Protein AF-W4GYQ3-F1 (afdb_monomer_lite)

Radius of gyration: 106.44 Å; chains: 1; bounding box: 196×100×357 Å

Organism: Aphanomyces astaci (NCBI:txid112090)

Sequence (651 aa):
MTRSNAKVTFHLPFIHGDKAKSTQTKEEQVNRLNSFWFCEAQRPPSITDKDDRVEAPKASNIYVTENRRLQSLLVRRKPQHRVKPKKVPRPRIVDDLISLEYRYQQSAKVVQRAWRRFSARSFWQRYFLAIKAAVTIQRHVRGILCRKFVRVWYRSRLRFVSKIQAVFRGHLSRRVLQSQLQWEHYNVNVIQRWSRGHFGRRRARAARRHMAAERIQCLWRGVQSRQQSDRLWLGAKATTIQRHMRGFLARKHTQCQSQRCHAAAVAMQRLFRGTLARTRIDAMLRDRETHNRKVVMNVLDAEIAWQTAYIDKLQRRLAKSRLEVTVVELEVELHRLHVQINDMECIYIDMSDQRAKMSPRAITDGWLSEMEMKMATQRRMITAAKLDAIFGHGYTFKQHDAKLTDHRDRLARATFRKHQLVKWRTEEFVDYWTREMNHLARVRDEAHRRNVAEQRRKWAVKFYNKSGKVQLHRPAPRVDTTFSMANTNLLATSSATTDSSDDVIATLSDQVKLVTVQSQLAQATEMFTPLLQRFSSTHSAVHQMTRDCKPNLPPLADNFVNQAAAEAQVSSDSVTTMPISPTKSKLKSPTKAQASLLAPPKPPLRSATVPWSLLDQLEAEKVKFKTEQAARKAGFTTNKHRKEVPVPSNS

Foldseek 3Di:
DDDDDDDPDDDDDDDDDPDDPCPPDVVNVVVVVVVVVVVVPPDDDDDDDDDDDDDDDDDDDPVVVVVVVVVVPPDDDDDDDDDDDDDDDDDDDPPVVVVVVVVVVVVVVVVVVVVVVVVVVVVVVVVVVVVVVVVVVVVVVVVVVVVVVVVVVVVVVVVVVVVVVVVVVVVVVVVVVVVVVVVVVVVVVVVVVVVVVVVVVVVVVVVVVVVVVVVVVVVVVVVVVVVVVVVVVVVVVVVVVVVVVVVVVVCVVVVVVVVVVVVVVVVVVVVVVVVVVVVVVVVVVLVVVLVVLVVVLVVLVVVLVVLVVVLVVLVVVCVVVCLVVVLVVLVVVLVVLVVVLVVLVVVLVVLVVVLVVDDPVCVVVCVNVVSVVVSVVSVVVSVVSVCCSVVNSVVVSVVSVVVSVVSVVVSVVSVVVSVVSVVVSVVSVVVSVVVVVVVVVVVVVVVVVVVVVVVCVVPVDFDADPVRHTDPDDPDPPPPLPDDPVPPPLPPPDPDDPDDPVVVVVVSVVVVVVVVVVVVVVSVCVVCVVVVVVVVVVVVVVVVVVVPDDDDDDDDDDDDDDDDDDDDDDDDDDDDDDDDDDDDDDDDDDDDDDDDDDDDDDDDDDPPPDPVVVVVVVVVVVVVVVVVVVCVVVVPDPPDDDDDDDDDDDD

Structure (mmCIF, N/CA/C/O backbone):
data_AF-W4GYQ3-F1
#
_entry.id   AF-W4GYQ3-F1
#
loop_
_atom_site.group_PDB
_atom_site.id
_atom_site.type_symbol
_atom_site.label_atom_id
_atom_site.label_alt_id
_atom_site.label_comp_id
_atom_site.label_asym_id
_atom_site.label_entity_id
_atom_site.label_seq_id
_atom_site.pdbx_PDB_ins_code
_atom_site.Cartn_x
_atom_site.Cartn_y
_atom_site.Cartn_z
_atom_site.occupancy
_atom_site.B_iso_or_equiv
_atom_site.auth_seq_id
_atom_site.auth_comp_id
_atom_site.auth_asym_id
_atom_site.auth_atom_id
_atom_site.pdbx_PDB_model_num
ATOM 1 N N . MET A 1 1 ? 23.512 -23.358 -42.332 1.00 40.62 1 MET A N 1
ATOM 2 C CA . MET A 1 1 ? 23.236 -22.763 -43.660 1.00 40.62 1 MET A CA 1
ATOM 3 C C . MET A 1 1 ? 24.497 -22.094 -44.182 1.00 40.62 1 MET A C 1
ATOM 5 O O . MET A 1 1 ? 24.876 -21.040 -43.691 1.00 40.62 1 MET A O 1
ATOM 9 N N . THR A 1 2 ? 25.175 -22.736 -45.126 1.00 36.78 2 THR A N 1
ATOM 10 C CA . THR A 1 2 ? 26.403 -22.247 -45.764 1.00 36.78 2 THR A CA 1
ATOM 11 C C . THR A 1 2 ? 26.065 -21.221 -46.849 1.00 36.78 2 THR A C 1
ATOM 13 O O . THR A 1 2 ? 25.274 -21.507 -47.744 1.00 36.78 2 THR A O 1
ATOM 16 N N . ARG A 1 3 ? 26.649 -20.015 -46.792 1.00 35.31 3 ARG A N 1
ATOM 17 C CA . ARG A 1 3 ? 26.584 -19.041 -47.897 1.00 35.31 3 ARG A CA 1
ATOM 18 C C . ARG A 1 3 ? 27.937 -18.953 -48.595 1.00 35.31 3 ARG A C 1
ATOM 20 O O . ARG A 1 3 ? 28.960 -18.701 -47.968 1.00 35.31 3 ARG A O 1
ATOM 27 N N . SER A 1 4 ? 27.905 -19.200 -49.897 1.00 33.09 4 SER A N 1
ATOM 28 C CA . SER A 1 4 ? 29.048 -19.304 -50.799 1.00 33.09 4 SER A CA 1
ATOM 29 C C . SER A 1 4 ? 29.723 -17.956 -51.066 1.00 33.09 4 SER A C 1
ATOM 31 O O . SER A 1 4 ? 29.083 -17.022 -51.552 1.00 33.09 4 SER A O 1
ATOM 33 N N . ASN A 1 5 ? 31.037 -17.886 -50.848 1.00 35.75 5 ASN A N 1
ATOM 34 C CA . ASN A 1 5 ? 31.873 -16.782 -51.321 1.00 35.75 5 ASN A CA 1
ATOM 35 C C . ASN A 1 5 ? 32.118 -16.912 -52.833 1.00 35.75 5 ASN A C 1
ATOM 37 O O . ASN A 1 5 ? 32.991 -17.666 -53.260 1.00 35.75 5 ASN A O 1
ATOM 41 N N . ALA A 1 6 ? 31.383 -16.151 -53.645 1.00 36.69 6 ALA A N 1
ATOM 42 C CA . ALA A 1 6 ? 31.634 -16.055 -55.081 1.00 36.69 6 ALA A CA 1
ATOM 43 C C . ALA A 1 6 ? 32.878 -15.184 -55.362 1.00 36.69 6 ALA A C 1
ATOM 45 O O . ALA A 1 6 ? 32.790 -13.966 -55.518 1.00 36.69 6 ALA A O 1
ATOM 46 N N . LYS A 1 7 ? 34.057 -15.816 -55.430 1.00 31.97 7 LYS A N 1
ATOM 47 C CA . LYS A 1 7 ? 35.276 -15.201 -55.982 1.00 31.97 7 LYS A CA 1
ATOM 48 C C . LYS A 1 7 ? 35.093 -15.010 -57.492 1.00 31.97 7 LYS A C 1
ATOM 50 O O . LYS A 1 7 ? 35.151 -15.977 -58.241 1.00 31.97 7 LYS A O 1
ATOM 55 N N . VAL A 1 8 ? 34.928 -13.768 -57.947 1.00 33.59 8 VAL A N 1
ATOM 56 C CA . VAL A 1 8 ? 34.996 -13.439 -59.380 1.00 33.59 8 VAL A CA 1
ATOM 57 C C . VAL A 1 8 ? 36.465 -13.380 -59.800 1.00 33.59 8 VAL A C 1
ATOM 59 O O . VAL A 1 8 ? 37.134 -12.356 -59.658 1.00 33.59 8 VAL A O 1
ATOM 62 N N . THR A 1 9 ? 36.984 -14.503 -60.290 1.00 33.56 9 THR A N 1
ATOM 63 C CA . THR A 1 9 ? 38.305 -14.598 -60.919 1.00 33.56 9 THR A CA 1
ATOM 64 C C . THR A 1 9 ? 38.218 -14.178 -62.382 1.00 33.56 9 THR A C 1
ATOM 66 O O . THR A 1 9 ? 37.663 -14.897 -63.211 1.00 33.56 9 THR A O 1
ATOM 69 N N . PHE A 1 10 ? 38.801 -13.027 -62.724 1.00 34.72 10 PHE A N 1
ATOM 70 C CA . PHE A 1 10 ? 39.033 -12.674 -64.123 1.00 34.72 10 PHE A CA 1
ATOM 71 C C . PHE A 1 10 ? 40.154 -13.550 -64.691 1.00 34.72 10 PHE A C 1
ATOM 73 O O . PHE A 1 10 ? 41.327 -13.342 -64.382 1.00 34.72 10 PHE A O 1
ATOM 80 N N . HIS A 1 11 ? 39.791 -14.510 -65.540 1.00 31.58 11 HIS A N 1
ATOM 81 C CA . HIS A 1 11 ? 40.748 -15.197 -66.399 1.00 31.58 11 HIS A CA 1
ATOM 82 C C . HIS A 1 11 ? 41.322 -14.197 -67.410 1.00 31.58 11 HIS A C 1
ATOM 84 O O . HIS A 1 11 ? 40.617 -13.748 -68.314 1.00 31.58 11 HIS A O 1
ATOM 90 N N . LEU A 1 12 ? 42.607 -13.860 -67.273 1.00 37.78 12 LEU A N 1
ATOM 91 C CA . LEU A 1 12 ? 43.383 -13.329 -68.390 1.00 37.78 12 LEU A CA 1
ATOM 92 C C . LEU A 1 12 ? 43.822 -14.502 -69.278 1.00 37.78 12 LEU A C 1
ATOM 94 O O . LEU A 1 12 ? 44.440 -15.435 -68.759 1.00 37.78 12 LEU A O 1
ATOM 98 N N . PRO A 1 13 ? 43.577 -14.461 -70.598 1.00 36.53 13 PRO A N 1
ATOM 99 C CA . PRO A 1 13 ? 44.244 -15.360 -71.524 1.00 36.53 13 PRO A CA 1
ATOM 100 C C . PRO A 1 13 ? 45.741 -15.037 -71.553 1.00 36.53 13 PRO A C 1
ATOM 102 O O . PRO A 1 13 ? 46.142 -13.939 -71.943 1.00 36.53 13 PRO A O 1
ATOM 105 N N . PHE A 1 14 ? 46.569 -16.005 -71.165 1.00 31.73 14 PHE A N 1
ATOM 106 C CA . PHE A 1 14 ? 47.978 -16.014 -71.543 1.00 31.73 14 PHE A CA 1
ATOM 107 C C . PHE A 1 14 ? 48.054 -16.099 -73.073 1.00 31.73 14 PHE A C 1
ATOM 109 O O . PHE A 1 14 ? 47.636 -17.095 -73.659 1.00 31.73 14 PHE A O 1
ATOM 116 N N . ILE A 1 15 ? 48.603 -15.071 -73.717 1.00 35.97 15 ILE A N 1
ATOM 117 C CA . ILE A 1 15 ? 49.057 -15.157 -75.106 1.00 35.97 15 ILE A CA 1
ATOM 118 C C . ILE A 1 15 ? 50.578 -15.051 -75.069 1.00 35.97 15 ILE A C 1
ATOM 120 O O . ILE A 1 15 ? 51.128 -13.972 -74.849 1.00 35.97 15 ILE A O 1
ATOM 124 N N . HIS A 1 16 ? 51.253 -16.186 -75.271 1.00 35.94 16 HIS A N 1
ATOM 125 C CA . HIS A 1 16 ? 52.682 -16.198 -75.573 1.00 35.94 16 HIS A CA 1
ATOM 126 C C . HIS A 1 16 ? 52.938 -15.404 -76.856 1.00 35.94 16 HIS A C 1
ATOM 128 O O . HIS A 1 16 ? 52.217 -15.541 -77.846 1.00 35.94 16 HIS A O 1
ATOM 134 N N . GLY A 1 17 ? 53.976 -14.573 -76.841 1.00 31.33 17 GLY A N 1
ATOM 135 C CA . GLY A 1 17 ? 54.230 -13.652 -77.939 1.00 31.33 17 GLY A CA 1
ATOM 136 C C . GLY A 1 17 ? 55.503 -12.838 -77.775 1.00 31.33 17 GLY A C 1
ATOM 137 O O . GLY A 1 17 ? 55.486 -11.647 -78.080 1.00 31.33 17 GLY A O 1
ATOM 138 N N . ASP A 1 18 ? 56.595 -13.465 -77.328 1.00 42.94 18 ASP A N 1
ATOM 139 C CA . ASP A 1 18 ? 57.932 -12.884 -77.466 1.00 42.94 18 ASP A CA 1
ATOM 140 C C . ASP A 1 18 ? 58.245 -12.697 -78.953 1.00 42.94 18 ASP A C 1
ATOM 142 O O . ASP A 1 18 ? 58.696 -13.601 -79.655 1.00 42.94 18 ASP A O 1
ATOM 146 N N . LYS A 1 19 ? 57.963 -11.495 -79.458 1.00 37.12 19 LYS A N 1
ATOM 147 C CA . LYS A 1 19 ? 58.350 -11.063 -80.798 1.00 37.12 19 LYS A CA 1
ATOM 148 C C . LYS A 1 19 ? 59.403 -9.978 -80.683 1.00 37.12 19 LYS A C 1
ATOM 150 O O . LYS A 1 19 ? 59.098 -8.793 -80.567 1.00 37.12 19 LYS A O 1
ATOM 155 N N . ALA A 1 20 ? 60.641 -10.464 -80.707 1.00 37.41 20 ALA A N 1
ATOM 156 C CA . ALA A 1 20 ? 61.869 -9.785 -81.090 1.00 37.41 20 ALA A CA 1
ATOM 157 C C . ALA A 1 20 ? 61.702 -8.307 -81.485 1.00 37.41 20 ALA A C 1
ATOM 159 O O . ALA A 1 20 ? 61.388 -7.973 -82.631 1.00 37.41 20 ALA A O 1
ATOM 160 N N . LYS A 1 21 ? 62.044 -7.406 -80.559 1.00 40.16 21 LYS A N 1
ATOM 161 C CA . LYS A 1 21 ? 62.508 -6.073 -80.944 1.00 40.16 21 LYS A CA 1
ATOM 162 C C . LYS A 1 21 ? 63.912 -6.216 -81.528 1.00 40.16 21 LYS A C 1
ATOM 164 O O . LYS A 1 21 ? 64.898 -6.007 -80.832 1.00 40.16 21 LYS A O 1
ATOM 169 N N . SER A 1 22 ? 63.979 -6.570 -82.810 1.00 41.31 22 SER A N 1
ATOM 170 C CA . SER A 1 22 ? 65.174 -6.375 -83.632 1.00 41.31 22 SER A CA 1
ATOM 171 C C . SER A 1 22 ? 65.425 -4.868 -83.751 1.00 41.31 22 SER A C 1
ATOM 173 O O . SER A 1 22 ? 64.952 -4.187 -84.662 1.00 41.31 22 SER A O 1
ATOM 175 N N . THR A 1 23 ? 66.132 -4.313 -82.769 1.00 45.47 23 THR A N 1
ATOM 176 C CA . THR A 1 23 ? 66.894 -3.084 -82.966 1.00 45.47 23 THR A CA 1
ATOM 177 C C . THR A 1 23 ? 68.091 -3.463 -83.820 1.00 45.47 23 THR A C 1
ATOM 179 O O . THR A 1 23 ? 69.057 -4.008 -83.289 1.00 45.47 23 THR A O 1
ATOM 182 N N . GLN A 1 24 ? 67.995 -3.223 -85.130 1.00 46.88 24 GLN A N 1
ATOM 183 C CA . GLN A 1 24 ? 69.089 -3.479 -86.070 1.00 46.88 24 GLN A CA 1
ATOM 184 C C . GLN A 1 24 ? 70.371 -2.845 -85.535 1.00 46.88 24 GLN A C 1
ATOM 186 O O . GLN A 1 24 ? 70.424 -1.630 -85.311 1.00 46.88 24 GLN A O 1
ATOM 191 N N . THR A 1 25 ? 71.385 -3.668 -85.282 1.00 53.12 25 THR A N 1
ATOM 192 C CA . THR A 1 25 ? 72.678 -3.177 -84.807 1.00 53.12 25 THR A CA 1
ATOM 193 C C . THR A 1 25 ? 73.357 -2.393 -85.929 1.00 53.12 25 THR A C 1
ATOM 195 O O . THR A 1 25 ? 73.088 -2.596 -87.117 1.00 53.12 25 THR A O 1
ATOM 198 N N . LYS A 1 26 ? 74.263 -1.471 -85.575 1.00 51.81 26 LYS A N 1
ATOM 199 C CA . LYS A 1 26 ? 75.020 -0.695 -86.577 1.00 51.81 26 LYS A CA 1
ATOM 200 C C . LYS A 1 26 ? 75.777 -1.608 -87.556 1.00 51.81 26 LYS A C 1
ATOM 202 O O . LYS A 1 26 ? 75.930 -1.259 -88.721 1.00 51.81 26 LYS A O 1
ATOM 207 N N . GLU A 1 27 ? 76.170 -2.793 -87.099 1.00 55.09 27 GLU A N 1
ATOM 208 C CA . GLU A 1 27 ? 76.825 -3.845 -87.881 1.00 55.09 27 GLU A CA 1
ATOM 209 C C . GLU A 1 27 ? 75.921 -4.424 -88.985 1.00 55.09 27 GLU A C 1
ATOM 211 O O . GLU A 1 27 ? 76.378 -4.589 -90.114 1.00 55.09 27 GLU A O 1
ATOM 216 N N . GLU A 1 28 ? 74.622 -4.642 -88.737 1.00 55.50 28 GLU A N 1
ATOM 217 C CA . GLU A 1 28 ? 73.679 -5.087 -89.780 1.00 55.50 28 GLU A CA 1
ATOM 218 C C . GLU A 1 28 ? 73.452 -4.021 -90.866 1.00 55.50 28 GLU A C 1
ATOM 220 O O . GLU A 1 28 ? 73.257 -4.352 -92.040 1.00 55.50 28 GLU A O 1
ATOM 225 N N . GLN A 1 29 ? 73.509 -2.733 -90.507 1.00 58.88 29 GLN A N 1
ATOM 226 C CA . GLN A 1 29 ? 73.432 -1.641 -91.485 1.00 58.88 29 GLN A CA 1
ATOM 227 C C . GLN A 1 29 ? 74.715 -1.525 -92.321 1.00 58.88 29 GLN A C 1
ATOM 229 O O . GLN A 1 29 ? 74.626 -1.362 -93.540 1.00 58.88 29 GLN A O 1
ATOM 234 N N . VAL A 1 30 ? 75.894 -1.682 -91.707 1.00 60.47 30 VAL A N 1
ATOM 235 C CA . VAL A 1 30 ? 77.185 -1.713 -92.419 1.00 60.47 30 VAL A CA 1
ATOM 236 C C . VAL A 1 30 ? 77.276 -2.928 -93.349 1.00 60.47 30 VAL A C 1
ATOM 238 O O . VAL A 1 30 ? 77.630 -2.773 -94.516 1.00 60.47 30 VAL A O 1
ATOM 241 N N . ASN A 1 31 ? 76.854 -4.115 -92.902 1.00 62.75 31 ASN A N 1
ATOM 242 C CA . ASN A 1 31 ? 76.842 -5.316 -93.742 1.00 62.75 31 ASN A CA 1
ATOM 243 C C . ASN A 1 31 ? 75.887 -5.194 -94.940 1.00 62.75 31 ASN A C 1
ATOM 245 O O . ASN A 1 31 ? 76.193 -5.707 -96.016 1.00 62.75 31 ASN A O 1
ATOM 249 N N . ARG A 1 32 ? 74.779 -4.448 -94.819 1.00 55.94 32 ARG A N 1
ATOM 250 C CA . ARG A 1 32 ? 73.921 -4.136 -95.975 1.00 55.94 32 ARG A CA 1
ATOM 251 C C . ARG A 1 32 ? 74.563 -3.151 -96.953 1.00 55.94 32 ARG A C 1
ATOM 253 O O . ARG A 1 32 ? 74.465 -3.380 -98.157 1.00 55.94 32 ARG A O 1
ATOM 260 N N . LEU A 1 33 ? 75.261 -2.118 -96.479 1.00 54.34 33 LEU A N 1
ATOM 261 C CA . LEU A 1 33 ? 76.046 -1.227 -97.348 1.00 54.34 33 LEU A CA 1
ATOM 262 C C . LEU A 1 33 ? 77.169 -1.979 -98.087 1.00 54.34 33 LEU A C 1
ATOM 264 O O . LEU A 1 33 ? 77.318 -1.810 -99.298 1.00 54.34 33 LEU A O 1
ATOM 268 N N . ASN A 1 34 ? 77.874 -2.881 -97.403 1.00 52.25 34 ASN A N 1
ATOM 269 C CA . ASN A 1 34 ? 78.899 -3.730 -98.016 1.00 52.25 34 ASN A CA 1
ATOM 270 C C . ASN A 1 34 ? 78.301 -4.734 -99.020 1.00 52.25 34 ASN A C 1
ATOM 272 O O . ASN A 1 34 ? 78.878 -4.943 -100.083 1.00 52.25 34 ASN A O 1
ATOM 276 N N . SER A 1 35 ? 77.111 -5.292 -98.753 1.00 49.16 35 SER A N 1
ATOM 277 C CA . SER A 1 35 ? 76.411 -6.180 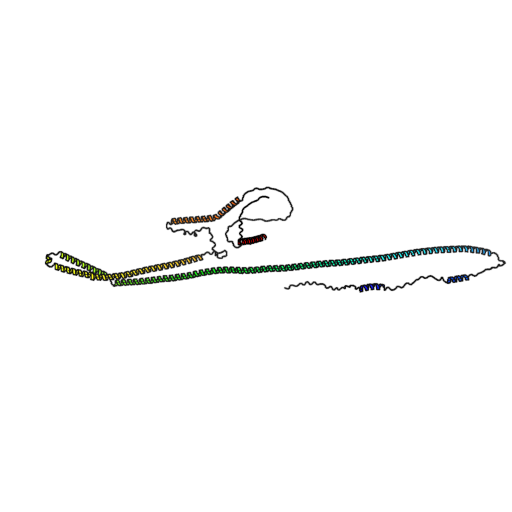-99.701 1.00 49.16 35 SER A CA 1
ATOM 278 C C . SER A 1 35 ? 75.993 -5.483 -101.005 1.00 49.16 35 SER A C 1
ATOM 280 O O . SER A 1 35 ? 75.966 -6.121 -102.056 1.00 49.16 35 SER A O 1
ATOM 282 N N . PHE A 1 36 ? 75.738 -4.169 -100.968 1.00 45.72 36 PHE A N 1
ATOM 283 C CA . PHE A 1 36 ? 75.490 -3.370 -102.172 1.00 45.72 36 PHE A CA 1
ATOM 284 C C . PHE A 1 36 ? 76.767 -3.169 -103.000 1.00 45.72 36 PHE A C 1
ATOM 286 O O . PHE A 1 36 ? 76.724 -3.315 -104.219 1.00 45.72 36 PHE A O 1
ATOM 293 N N . TRP A 1 37 ? 77.908 -2.923 -102.349 1.00 44.75 37 TRP A N 1
ATOM 294 C CA . TRP A 1 37 ? 79.215 -2.832 -103.016 1.00 44.75 37 TRP A CA 1
ATOM 295 C C . TRP A 1 37 ? 79.694 -4.172 -103.599 1.00 44.75 37 TRP A C 1
ATOM 297 O O . TRP A 1 37 ? 80.290 -4.202 -104.674 1.00 44.75 37 TRP A O 1
ATOM 307 N N . PHE A 1 38 ? 79.386 -5.296 -102.945 1.00 41.25 38 PHE A N 1
ATOM 308 C CA . PHE A 1 38 ? 79.786 -6.625 -103.427 1.00 41.25 38 PHE A CA 1
ATOM 309 C C . PHE A 1 38 ? 79.057 -7.056 -104.714 1.00 41.25 38 PHE A C 1
ATOM 311 O O . PHE A 1 38 ? 79.596 -7.838 -105.494 1.00 41.25 38 PHE A O 1
ATOM 318 N N . CYS A 1 39 ? 77.859 -6.517 -104.975 1.00 42.84 39 CYS A N 1
ATOM 319 C CA . CYS A 1 39 ? 77.083 -6.819 -106.184 1.00 42.84 39 CYS A CA 1
ATOM 320 C C . CYS A 1 39 ? 77.532 -6.028 -107.428 1.00 42.84 39 CYS A C 1
ATOM 322 O O . CYS A 1 39 ? 77.171 -6.398 -108.544 1.00 42.84 39 CYS A O 1
ATOM 324 N N . GLU A 1 40 ? 78.311 -4.954 -107.265 1.00 46.91 40 GLU A N 1
ATOM 325 C CA . GLU A 1 40 ? 78.822 -4.141 -108.382 1.00 46.91 40 GLU A CA 1
ATOM 326 C C . GLU A 1 40 ? 80.246 -4.564 -108.809 1.00 46.91 40 GLU A C 1
ATOM 328 O O . GLU A 1 40 ? 80.653 -4.326 -109.945 1.00 46.91 40 GLU A O 1
ATOM 333 N N . ALA A 1 41 ? 80.962 -5.299 -107.947 1.00 46.66 41 ALA A N 1
ATOM 334 C CA . ALA A 1 41 ? 82.319 -5.805 -108.181 1.00 46.66 41 ALA A CA 1
ATOM 335 C C . ALA A 1 41 ? 82.405 -7.184 -108.881 1.00 46.66 41 ALA A C 1
ATOM 337 O O . ALA A 1 41 ? 83.507 -7.672 -109.125 1.00 46.66 41 ALA A O 1
ATOM 338 N N . GLN A 1 42 ? 81.277 -7.829 -109.212 1.00 42.94 42 GLN A N 1
ATOM 339 C CA . GLN A 1 42 ? 81.233 -9.176 -109.819 1.00 42.94 42 GLN A CA 1
ATOM 340 C C . GLN A 1 42 ? 80.566 -9.223 -111.209 1.00 42.94 42 GLN A C 1
ATOM 342 O O . GLN A 1 42 ? 79.887 -10.188 -111.561 1.00 42.94 42 GLN A O 1
ATOM 347 N N . ARG A 1 43 ? 80.773 -8.197 -112.046 1.00 40.97 43 ARG A N 1
ATOM 348 C CA . ARG A 1 43 ? 80.474 -8.295 -113.487 1.00 40.97 43 ARG A CA 1
ATOM 349 C C . ARG A 1 43 ? 81.705 -8.848 -114.231 1.00 40.97 43 ARG A C 1
ATOM 351 O O . ARG A 1 43 ? 82.746 -8.196 -114.185 1.00 40.97 43 ARG A O 1
ATOM 358 N N . PRO A 1 44 ? 81.617 -9.996 -114.932 1.00 42.62 44 PRO A N 1
ATOM 359 C CA . PRO A 1 44 ? 82.747 -10.537 -115.687 1.00 42.62 44 PRO A CA 1
ATOM 360 C C . PRO A 1 44 ? 83.131 -9.627 -116.873 1.00 42.62 44 PRO A C 1
ATOM 362 O O . PRO A 1 44 ? 82.254 -8.971 -117.446 1.00 42.62 44 PRO A O 1
ATOM 365 N N . PRO A 1 45 ? 84.419 -9.584 -117.267 1.00 37.97 45 PRO A N 1
ATOM 366 C CA . PRO A 1 45 ? 84.891 -8.728 -118.350 1.00 37.97 45 PRO A CA 1
ATOM 367 C C . PRO A 1 45 ? 84.450 -9.270 -119.716 1.00 37.97 45 PRO A C 1
ATOM 369 O O . PRO A 1 45 ? 84.851 -10.358 -120.128 1.00 37.97 45 PRO A O 1
ATOM 372 N N . SER A 1 46 ? 83.651 -8.495 -120.451 1.00 37.34 46 SER A N 1
ATOM 373 C CA . SER A 1 46 ? 83.357 -8.779 -121.856 1.00 37.34 46 SER A CA 1
ATOM 374 C C . SER A 1 46 ? 84.514 -8.314 -122.742 1.00 37.34 46 SER A C 1
ATOM 376 O O . SER A 1 46 ? 84.801 -7.122 -122.822 1.00 37.34 46 SER A O 1
ATOM 378 N N . ILE A 1 47 ? 85.146 -9.280 -123.404 1.00 41.16 47 ILE A N 1
ATOM 379 C CA . ILE A 1 47 ? 86.133 -9.121 -124.483 1.00 41.16 47 ILE A CA 1
ATOM 380 C C . ILE A 1 47 ? 85.517 -8.336 -125.668 1.00 41.16 47 ILE A C 1
ATOM 382 O O . ILE A 1 47 ? 84.294 -8.308 -125.797 1.00 41.16 47 ILE A O 1
ATOM 386 N N . THR A 1 48 ? 86.366 -7.779 -126.549 1.00 36.53 48 THR A N 1
ATOM 387 C CA . THR A 1 48 ? 86.106 -6.810 -127.655 1.00 36.53 48 THR A CA 1
ATOM 388 C C . THR A 1 48 ? 86.049 -5.343 -127.178 1.00 36.53 48 THR A C 1
ATOM 390 O O . THR A 1 48 ? 85.326 -5.034 -126.237 1.00 36.53 48 THR A O 1
ATOM 393 N N . ASP A 1 49 ? 86.821 -4.386 -127.710 1.00 36.53 49 ASP A N 1
ATOM 394 C CA . ASP A 1 49 ? 87.780 -4.416 -128.831 1.00 36.53 49 ASP A CA 1
ATOM 395 C C . ASP A 1 49 ? 89.092 -3.678 -128.520 1.00 36.53 49 ASP A C 1
ATOM 397 O O . ASP A 1 49 ? 89.175 -2.862 -127.600 1.00 36.53 49 ASP A O 1
ATOM 401 N N . LYS A 1 50 ? 90.129 -4.021 -129.293 1.00 34.88 50 LYS A N 1
ATOM 402 C CA . LYS A 1 50 ? 91.475 -3.439 -129.219 1.00 34.88 50 LYS A CA 1
ATOM 403 C C . LYS A 1 50 ? 91.568 -2.085 -129.926 1.00 34.88 50 LYS A C 1
ATOM 405 O O . LYS A 1 50 ? 90.697 -1.695 -130.694 1.00 34.88 50 LYS A O 1
ATOM 410 N N . ASP A 1 51 ? 92.691 -1.434 -129.645 1.00 34.38 51 ASP A N 1
ATOM 411 C CA . ASP A 1 51 ? 93.314 -0.328 -130.368 1.00 34.38 51 ASP A CA 1
ATOM 412 C C . ASP A 1 51 ? 92.985 -0.224 -131.864 1.00 34.38 51 ASP A C 1
ATOM 414 O O . ASP A 1 51 ? 93.117 -1.198 -132.599 1.00 34.38 51 ASP A O 1
ATOM 418 N N . ASP A 1 52 ? 92.761 1.009 -132.326 1.00 38.22 52 ASP A N 1
ATOM 419 C CA . ASP A 1 52 ? 93.175 1.423 -133.670 1.00 38.22 52 ASP A CA 1
ATOM 420 C C . ASP A 1 52 ? 93.678 2.878 -133.652 1.00 38.22 52 ASP A C 1
ATOM 422 O O . ASP A 1 52 ? 92.954 3.858 -133.861 1.00 38.22 52 ASP A O 1
ATOM 426 N N . ARG A 1 53 ? 94.983 3.019 -133.382 1.00 38.44 53 ARG A N 1
ATOM 427 C CA . ARG A 1 53 ? 95.768 4.196 -133.777 1.00 38.44 53 ARG A CA 1
ATOM 428 C C . ARG A 1 53 ? 95.885 4.182 -135.302 1.00 38.44 53 ARG A C 1
ATOM 430 O O . ARG A 1 53 ? 96.593 3.343 -135.847 1.00 38.44 53 ARG A O 1
ATOM 437 N N . VAL A 1 54 ? 95.281 5.149 -135.989 1.00 42.28 54 VAL A N 1
ATOM 438 C CA . VAL A 1 54 ? 95.530 5.328 -137.428 1.00 42.28 54 VAL A CA 1
ATOM 439 C C . VAL A 1 54 ? 96.788 6.173 -137.629 1.00 42.28 54 VAL A C 1
ATOM 441 O O . VAL A 1 54 ? 96.757 7.402 -137.550 1.00 42.28 54 VAL A O 1
ATOM 444 N N . GLU A 1 55 ? 97.902 5.488 -137.878 1.00 36.53 55 GLU A N 1
ATOM 445 C CA . GLU A 1 55 ? 99.155 6.080 -138.350 1.00 36.53 55 GLU A CA 1
ATOM 446 C C . GLU A 1 55 ? 99.087 6.475 -139.841 1.00 36.53 55 GLU A C 1
ATOM 448 O O . GLU A 1 55 ? 98.172 6.106 -140.582 1.00 36.53 55 GLU A O 1
ATOM 453 N N . ALA A 1 56 ? 100.067 7.262 -140.293 1.00 35.03 56 ALA A N 1
ATOM 454 C CA . ALA A 1 56 ? 100.132 7.780 -141.659 1.00 35.03 56 ALA A CA 1
ATOM 455 C C . ALA A 1 56 ? 100.559 6.714 -142.700 1.00 35.03 56 ALA A C 1
ATOM 457 O O . ALA A 1 56 ? 101.405 5.867 -142.405 1.00 35.03 56 ALA A O 1
ATOM 458 N N . PRO A 1 57 ? 100.073 6.785 -143.956 1.00 39.94 57 PRO A N 1
ATOM 459 C CA . PRO A 1 57 ? 100.441 5.829 -144.997 1.00 39.94 57 PRO A CA 1
ATOM 460 C C . PRO A 1 57 ? 101.823 6.123 -145.609 1.00 39.94 57 PRO A C 1
ATOM 462 O O . PRO A 1 57 ? 102.070 7.205 -146.144 1.00 39.94 57 PRO A O 1
ATOM 465 N N . LYS A 1 58 ? 102.703 5.114 -145.616 1.00 41.41 58 LYS A N 1
ATOM 466 C CA . LYS A 1 58 ? 103.927 5.061 -146.438 1.00 41.41 58 LYS A CA 1
ATOM 467 C C . LYS A 1 58 ? 103.761 4.099 -147.627 1.00 41.41 58 LYS A C 1
ATOM 469 O O . LYS A 1 58 ? 102.929 3.201 -147.600 1.00 41.41 58 LYS A O 1
ATOM 474 N N . ALA A 1 59 ? 104.655 4.261 -148.608 1.00 44.41 59 ALA A N 1
ATOM 475 C CA . ALA A 1 59 ? 104.998 3.322 -149.688 1.00 44.41 59 ALA A CA 1
ATOM 476 C C . ALA A 1 59 ? 104.001 3.140 -150.857 1.00 44.41 59 ALA A C 1
ATOM 478 O O . ALA A 1 59 ? 103.267 2.158 -150.962 1.00 44.41 59 ALA A O 1
ATOM 479 N N . SER A 1 60 ? 104.121 4.011 -151.866 1.00 47.88 60 SER A N 1
ATOM 480 C CA . SER A 1 60 ? 103.637 3.741 -153.225 1.00 47.88 60 SER A CA 1
ATOM 481 C C . SER A 1 60 ? 104.548 2.745 -153.969 1.00 47.88 60 SER A C 1
ATOM 483 O O . SER A 1 60 ? 105.426 3.136 -154.732 1.00 47.88 60 SER A O 1
ATOM 485 N N . ASN A 1 61 ? 104.308 1.458 -153.725 1.00 60.16 61 ASN A N 1
ATOM 486 C CA . ASN A 1 61 ? 104.460 0.320 -154.641 1.00 60.16 61 ASN A CA 1
ATOM 487 C C . ASN A 1 61 ? 105.611 0.334 -155.696 1.00 60.16 61 ASN A C 1
ATOM 489 O O . ASN A 1 61 ? 105.477 0.879 -156.795 1.00 60.16 61 ASN A O 1
ATOM 493 N N . ILE A 1 62 ? 106.688 -0.408 -155.394 1.00 63.22 62 ILE A N 1
ATOM 494 C CA . ILE A 1 62 ? 107.925 -0.602 -156.191 1.00 63.22 62 ILE A CA 1
ATOM 495 C C . ILE A 1 62 ? 107.667 -0.985 -157.664 1.00 63.22 62 ILE A C 1
ATOM 497 O O . ILE A 1 62 ? 108.398 -0.556 -158.561 1.00 63.22 62 ILE A O 1
ATOM 501 N N . TYR A 1 63 ? 106.594 -1.731 -157.943 1.00 63.31 63 TYR A N 1
ATOM 502 C CA . TYR A 1 63 ? 106.239 -2.177 -159.296 1.00 63.31 63 TYR A CA 1
ATOM 503 C C . TYR A 1 63 ? 105.919 -1.026 -160.273 1.00 63.31 63 TYR A C 1
ATOM 505 O O . TYR A 1 63 ? 106.028 -1.199 -161.488 1.00 63.31 63 TYR A O 1
ATOM 513 N N . VAL A 1 64 ? 105.532 0.160 -159.787 1.00 67.00 64 VAL A N 1
ATOM 514 C CA . VAL A 1 64 ? 105.218 1.313 -160.656 1.00 67.00 64 VAL A CA 1
ATOM 515 C C . VAL A 1 64 ? 106.491 1.973 -161.199 1.00 67.00 64 VAL A C 1
ATOM 517 O O . VAL A 1 64 ? 106.505 2.447 -162.337 1.00 67.00 64 VAL A O 1
ATOM 520 N N . THR A 1 65 ? 107.572 1.969 -160.418 1.00 69.75 65 THR A N 1
ATOM 521 C CA . THR A 1 65 ? 108.901 2.445 -160.831 1.00 69.75 65 THR A CA 1
ATOM 522 C C . THR A 1 65 ? 109.517 1.541 -161.898 1.00 69.75 65 THR A C 1
ATOM 524 O O . THR A 1 65 ? 109.921 2.036 -162.952 1.00 69.75 65 THR A O 1
ATOM 527 N N . GLU A 1 66 ? 109.495 0.220 -161.702 1.00 69.00 66 GLU A N 1
ATOM 528 C CA . GLU A 1 66 ? 110.139 -0.711 -162.640 1.00 69.00 66 GLU A CA 1
ATOM 529 C C . GLU A 1 66 ? 109.398 -0.799 -163.986 1.00 69.00 66 GLU A C 1
ATOM 531 O O . GLU A 1 66 ? 110.024 -0.809 -165.047 1.00 69.00 66 GLU A O 1
ATOM 536 N N . ASN A 1 67 ? 108.062 -0.716 -163.980 1.00 71.56 67 ASN A N 1
ATOM 537 C CA . ASN A 1 67 ? 107.271 -0.655 -165.215 1.00 71.56 67 ASN A CA 1
ATOM 538 C C . ASN A 1 67 ? 107.578 0.585 -166.080 1.00 71.56 67 ASN A C 1
ATOM 540 O O . ASN A 1 67 ? 107.485 0.516 -167.306 1.00 71.56 67 ASN A O 1
ATOM 544 N N . ARG A 1 68 ? 107.991 1.712 -165.480 1.00 72.44 68 ARG A N 1
ATOM 545 C CA . ARG A 1 68 ? 108.440 2.898 -166.237 1.00 72.44 68 ARG A CA 1
ATOM 546 C C . ARG A 1 68 ? 109.832 2.705 -166.845 1.00 72.44 68 ARG A C 1
ATOM 548 O O . ARG A 1 68 ? 110.066 3.166 -167.960 1.00 72.44 68 ARG A O 1
ATOM 555 N N . ARG A 1 69 ? 110.723 1.981 -166.159 1.00 73.44 69 ARG A N 1
ATOM 556 C CA . ARG A 1 69 ? 112.063 1.619 -166.655 1.00 73.44 69 ARG A CA 1
ATOM 557 C C . ARG A 1 69 ? 112.008 0.632 -167.826 1.00 73.44 69 ARG A C 1
ATOM 559 O O . ARG A 1 69 ? 112.792 0.746 -168.762 1.00 73.44 69 ARG A O 1
ATOM 566 N N . LEU A 1 70 ? 111.059 -0.305 -167.814 1.00 70.38 70 LEU A N 1
ATOM 567 C CA . LEU A 1 70 ? 110.851 -1.233 -168.931 1.00 70.38 70 LEU A CA 1
ATOM 568 C C . LEU A 1 70 ? 110.331 -0.521 -170.191 1.00 70.38 70 LEU A C 1
ATOM 570 O O . LEU A 1 70 ? 110.758 -0.845 -171.299 1.00 70.38 70 LEU A O 1
ATOM 574 N N . GLN A 1 71 ? 109.465 0.491 -170.048 1.00 63.50 71 GLN A N 1
ATOM 575 C CA . GLN A 1 71 ? 108.960 1.248 -171.201 1.00 63.50 71 GLN A CA 1
ATOM 576 C C . GLN A 1 71 ? 110.017 2.142 -171.868 1.00 63.50 71 GLN A C 1
ATOM 578 O O . GLN A 1 71 ? 109.966 2.306 -173.087 1.00 63.50 71 GLN A O 1
ATOM 583 N N . SER A 1 72 ? 110.999 2.677 -171.132 1.00 60.41 72 SER A N 1
ATOM 584 C CA . SER A 1 72 ? 112.079 3.478 -171.735 1.00 60.41 72 SER A CA 1
ATOM 585 C C . SER A 1 72 ? 113.113 2.647 -172.509 1.00 60.41 72 SER A C 1
ATOM 587 O O . SER A 1 72 ? 113.804 3.193 -173.367 1.00 60.41 72 SER A O 1
ATOM 589 N N . LEU A 1 73 ? 113.191 1.331 -172.275 1.00 61.38 73 LEU A N 1
ATOM 590 C CA . LEU A 1 73 ? 114.099 0.419 -172.986 1.00 61.38 73 LEU A CA 1
ATOM 591 C C . LEU A 1 73 ? 113.521 -0.154 -174.295 1.00 61.38 73 LEU A C 1
ATOM 593 O O . LEU A 1 73 ? 114.280 -0.628 -175.140 1.00 61.38 73 LEU A O 1
ATOM 597 N N . LEU A 1 74 ? 112.197 -0.116 -174.491 1.00 51.88 74 LEU A N 1
ATOM 598 C CA . LEU A 1 74 ? 111.511 -0.876 -175.550 1.00 51.88 74 LEU A CA 1
ATOM 599 C C . LEU A 1 74 ? 111.305 -0.146 -176.892 1.00 51.88 74 LEU A C 1
ATOM 601 O O . LEU A 1 74 ? 110.723 -0.723 -177.811 1.00 51.88 74 LEU A O 1
ATOM 605 N N . VAL A 1 75 ? 111.794 1.088 -177.063 1.00 51.53 75 VAL A N 1
ATOM 606 C CA . VAL A 1 75 ? 111.616 1.851 -178.317 1.00 51.53 75 VAL A CA 1
ATOM 607 C C . VAL A 1 75 ? 112.927 1.959 -179.108 1.00 51.53 75 VAL A C 1
ATOM 609 O O . VAL A 1 75 ? 113.654 2.948 -179.029 1.00 51.53 75 VAL A O 1
ATOM 612 N N . ARG A 1 76 ? 113.201 0.951 -179.950 1.00 43.44 76 ARG A N 1
ATOM 613 C CA . ARG A 1 76 ? 114.177 1.039 -181.056 1.00 43.44 76 ARG A CA 1
ATOM 614 C C . ARG A 1 76 ? 113.503 0.871 -182.426 1.00 43.44 76 ARG A C 1
ATOM 616 O O . ARG A 1 76 ? 112.572 0.093 -182.600 1.00 43.44 76 ARG A O 1
ATOM 623 N N . ARG A 1 77 ? 114.029 1.641 -183.386 1.00 50.31 77 ARG A N 1
ATOM 624 C CA . ARG A 1 77 ? 113.688 1.763 -184.821 1.00 50.31 77 ARG A CA 1
ATOM 625 C C . ARG A 1 77 ? 113.216 0.483 -185.537 1.00 50.31 77 ARG A C 1
ATOM 627 O O . ARG A 1 77 ? 113.805 -0.579 -185.362 1.00 50.31 77 ARG A O 1
ATOM 634 N N . LYS A 1 78 ? 112.384 0.674 -186.572 1.00 37.84 78 LYS A N 1
ATOM 635 C CA . LYS A 1 78 ? 112.528 -0.040 -187.858 1.00 37.84 78 LYS A CA 1
ATOM 636 C C . LYS A 1 78 ? 112.519 0.946 -189.042 1.00 37.84 78 LYS A C 1
ATOM 638 O O . LYS A 1 78 ? 111.636 1.799 -189.083 1.00 37.84 78 LYS A O 1
ATOM 643 N N . PRO A 1 79 ? 113.471 0.851 -189.989 1.00 52.12 79 PRO A N 1
ATOM 644 C CA . PRO A 1 79 ? 113.432 1.563 -191.265 1.00 52.12 79 PRO A CA 1
ATOM 645 C C . PRO A 1 79 ? 112.729 0.716 -192.340 1.00 52.12 79 PRO A C 1
ATOM 647 O O . PRO A 1 79 ? 112.727 -0.511 -192.244 1.00 52.12 79 PRO A O 1
ATOM 650 N N . GLN A 1 80 ? 112.231 1.338 -193.414 1.00 41.25 80 GLN A N 1
ATOM 651 C CA . GLN A 1 80 ? 112.040 0.635 -194.688 1.00 41.25 80 GLN A CA 1
ATOM 652 C C . GLN A 1 80 ? 112.491 1.479 -195.881 1.00 41.25 80 GLN A C 1
ATOM 654 O O . GLN A 1 80 ? 111.882 2.474 -196.258 1.00 41.25 80 GLN A O 1
ATOM 659 N N . HIS A 1 81 ? 113.580 1.009 -196.477 1.00 48.41 81 HIS A N 1
ATOM 660 C CA . HIS A 1 81 ? 114.043 1.335 -197.816 1.00 48.41 81 HIS A CA 1
ATOM 661 C C . HIS A 1 81 ? 113.145 0.612 -198.834 1.00 48.41 81 HIS A C 1
ATOM 663 O O . HIS A 1 81 ? 112.756 -0.529 -198.578 1.00 48.41 81 HIS A O 1
ATOM 669 N N . ARG A 1 82 ? 112.894 1.178 -200.023 1.00 43.72 82 ARG A N 1
ATOM 670 C CA . ARG A 1 82 ? 112.543 0.356 -201.198 1.00 43.72 82 ARG A CA 1
ATOM 671 C C . ARG A 1 82 ? 113.033 0.973 -202.503 1.00 43.72 82 ARG A C 1
ATOM 673 O O . ARG A 1 82 ? 112.836 2.152 -202.769 1.00 43.72 82 ARG A O 1
ATOM 680 N N . VAL A 1 83 ? 113.740 0.148 -203.271 1.00 40.09 83 VAL A N 1
ATOM 681 C CA . VAL A 1 83 ? 114.412 0.496 -204.529 1.00 40.09 83 VAL A CA 1
ATOM 682 C C . VAL A 1 83 ? 113.466 0.252 -205.710 1.00 40.09 83 VAL A C 1
ATOM 684 O O . VAL A 1 83 ? 112.580 -0.599 -205.647 1.00 40.09 83 VAL A O 1
ATOM 687 N N . LYS A 1 84 ? 113.660 1.023 -206.784 1.00 52.66 84 LYS A N 1
ATOM 688 C CA . LYS A 1 84 ? 112.907 0.975 -208.046 1.00 52.66 84 LYS A CA 1
ATOM 689 C C . LYS A 1 84 ? 113.131 -0.355 -208.799 1.00 52.66 84 LYS A C 1
ATOM 691 O O . LYS A 1 84 ? 114.291 -0.711 -208.996 1.00 52.66 84 LYS A O 1
ATOM 696 N N . PRO A 1 85 ? 112.091 -1.010 -209.344 1.00 40.09 85 PRO A N 1
ATOM 697 C CA . PRO A 1 85 ? 112.241 -1.983 -210.427 1.00 40.09 85 PRO A CA 1
ATOM 698 C C . PRO A 1 85 ? 111.922 -1.365 -211.806 1.00 40.09 85 PRO A C 1
ATOM 700 O O . PRO A 1 85 ? 110.971 -0.598 -211.958 1.00 40.09 85 PRO A O 1
ATOM 703 N N . LYS A 1 86 ? 112.728 -1.702 -212.824 1.00 35.00 86 LYS A N 1
ATOM 704 C CA . LYS A 1 86 ? 112.487 -1.357 -214.243 1.00 35.00 86 LYS A CA 1
ATOM 705 C C . LYS A 1 86 ? 111.329 -2.189 -214.828 1.00 35.00 86 LYS A C 1
ATOM 707 O O . LYS A 1 86 ? 111.071 -3.301 -214.378 1.00 35.00 86 LYS A O 1
ATOM 712 N N . LYS A 1 87 ? 110.661 -1.651 -215.856 1.00 42.31 87 LYS A N 1
ATOM 713 C CA . LYS A 1 87 ? 109.538 -2.280 -216.581 1.00 42.31 87 LYS A CA 1
ATOM 714 C C . LYS A 1 87 ? 110.012 -3.195 -217.722 1.00 42.31 87 LYS A C 1
ATOM 716 O O . LYS A 1 87 ? 110.760 -2.715 -218.565 1.00 42.31 87 LYS A O 1
ATOM 721 N N . VAL A 1 88 ? 109.442 -4.400 -217.826 1.00 45.12 88 VAL A N 1
ATOM 722 C CA . VAL A 1 88 ? 108.960 -5.044 -219.078 1.00 45.12 88 VAL A CA 1
ATOM 723 C C . VAL A 1 88 ? 107.784 -5.992 -218.704 1.00 45.12 88 VAL A C 1
ATOM 725 O O . VAL A 1 88 ? 107.558 -6.198 -217.510 1.00 45.12 88 VAL A O 1
ATOM 728 N N . PRO A 1 89 ? 106.896 -6.415 -219.625 1.00 54.28 89 PRO A N 1
ATOM 729 C CA . PRO A 1 89 ? 105.538 -5.875 -219.698 1.00 54.28 89 PRO A CA 1
ATOM 730 C C . PRO A 1 89 ? 104.450 -6.833 -219.172 1.00 54.28 89 PRO A C 1
ATOM 732 O O . PRO A 1 89 ? 104.519 -8.038 -219.400 1.00 54.28 89 PRO A O 1
ATOM 735 N N . ARG A 1 90 ? 103.393 -6.297 -218.533 1.00 47.62 90 ARG A N 1
ATOM 736 C CA . ARG A 1 90 ? 102.136 -7.020 -218.225 1.00 47.62 90 ARG A CA 1
ATOM 737 C C . ARG A 1 90 ? 100.905 -6.088 -218.342 1.00 47.62 90 ARG A C 1
ATOM 739 O O . ARG A 1 90 ? 101.048 -4.892 -218.079 1.00 47.62 90 ARG A O 1
ATOM 746 N N . PRO A 1 91 ? 99.722 -6.582 -218.768 1.00 52.19 91 PRO A N 1
ATOM 747 C CA . PRO A 1 91 ? 98.616 -5.725 -219.223 1.00 52.19 91 PRO A CA 1
ATOM 748 C C . PRO A 1 91 ? 97.650 -5.203 -218.131 1.00 52.19 91 PRO A C 1
ATOM 750 O O . PRO A 1 91 ? 96.780 -5.916 -217.642 1.00 52.19 91 PRO A O 1
ATOM 753 N N . ARG A 1 92 ? 97.780 -3.903 -217.838 1.00 54.22 92 ARG A N 1
ATOM 754 C CA . ARG A 1 92 ? 96.768 -2.815 -217.726 1.00 54.22 92 ARG A CA 1
ATOM 755 C C . ARG A 1 92 ? 95.365 -2.968 -217.078 1.00 54.22 92 ARG A C 1
ATOM 757 O O . ARG A 1 92 ? 94.733 -1.933 -216.934 1.00 54.22 92 ARG A O 1
ATOM 764 N N . ILE A 1 93 ? 94.847 -4.134 -216.681 1.00 55.72 93 ILE A N 1
ATOM 765 C CA . ILE A 1 93 ? 93.474 -4.234 -216.102 1.00 55.72 93 ILE A CA 1
ATOM 766 C C . ILE A 1 93 ? 93.456 -4.160 -214.560 1.00 55.72 93 ILE A C 1
ATOM 768 O O . ILE A 1 93 ? 92.458 -3.767 -213.963 1.00 55.72 93 ILE A O 1
ATOM 772 N N . VAL A 1 94 ? 94.560 -4.508 -213.894 1.00 57.16 94 VAL A N 1
ATOM 773 C CA . VAL A 1 94 ? 94.591 -4.702 -212.428 1.00 57.16 94 VAL A CA 1
ATOM 774 C C . VAL A 1 94 ? 94.757 -3.393 -211.633 1.00 57.16 94 VAL A C 1
ATOM 776 O O . VAL A 1 94 ? 94.288 -3.307 -210.499 1.00 57.16 94 VAL A O 1
ATOM 779 N N . ASP A 1 95 ? 95.389 -2.366 -212.208 1.00 54.91 95 ASP A N 1
ATOM 780 C CA . ASP A 1 95 ? 95.805 -1.169 -211.456 1.00 54.91 95 ASP A CA 1
ATOM 781 C C . ASP A 1 95 ? 94.638 -0.235 -211.064 1.00 54.91 95 ASP A C 1
ATOM 783 O O . ASP A 1 95 ? 94.648 0.332 -209.967 1.00 54.91 95 ASP A O 1
ATOM 787 N N . ASP A 1 96 ? 93.603 -0.102 -211.903 1.00 58.41 96 ASP A N 1
ATOM 788 C CA . ASP A 1 96 ? 92.491 0.825 -211.629 1.00 58.41 96 ASP A CA 1
ATOM 789 C C . ASP A 1 96 ? 91.610 0.354 -210.458 1.00 58.41 96 ASP A C 1
ATOM 791 O O . ASP A 1 96 ? 91.181 1.173 -209.637 1.00 58.41 96 ASP A O 1
ATOM 795 N N . LEU A 1 97 ? 91.402 -0.962 -210.311 1.00 60.62 97 LEU A N 1
ATOM 796 C CA . LEU A 1 97 ? 90.546 -1.539 -209.266 1.00 60.62 97 LEU A CA 1
ATOM 797 C C . LEU A 1 97 ? 91.108 -1.287 -207.853 1.00 60.62 97 LEU A C 1
ATOM 799 O O . LEU A 1 97 ? 90.378 -0.899 -206.938 1.00 60.62 97 LEU A O 1
ATOM 803 N N . ILE A 1 98 ? 92.429 -1.430 -207.696 1.00 61.72 98 ILE A N 1
ATOM 804 C CA . ILE A 1 98 ? 93.145 -1.239 -206.423 1.00 61.72 98 ILE A CA 1
ATOM 805 C C . ILE A 1 98 ? 93.079 0.231 -205.966 1.00 61.72 98 ILE A C 1
ATOM 807 O O . ILE A 1 98 ? 92.992 0.523 -204.769 1.00 61.72 98 ILE A O 1
ATOM 811 N N . SER A 1 99 ? 93.075 1.177 -206.912 1.00 61.28 99 SER A N 1
ATOM 812 C CA . SER A 1 99 ? 93.016 2.615 -206.612 1.00 61.28 99 SER A CA 1
ATOM 813 C C . SER A 1 99 ? 91.699 3.041 -205.942 1.00 61.28 99 SER A C 1
ATOM 815 O O . SER A 1 99 ? 91.678 3.955 -205.107 1.00 61.28 99 SER A O 1
ATOM 817 N N . LEU A 1 100 ? 90.603 2.358 -206.283 1.00 61.81 100 LEU A N 1
ATOM 818 C CA . LEU A 1 100 ? 89.246 2.693 -205.862 1.00 61.81 100 LEU A CA 1
ATOM 819 C C . LEU A 1 100 ? 88.932 2.103 -204.478 1.00 61.81 100 LEU A C 1
ATOM 821 O O . LEU A 1 100 ? 88.394 2.801 -203.612 1.00 61.81 100 LEU A O 1
ATOM 825 N N . GLU A 1 101 ? 89.377 0.871 -204.217 1.00 61.12 101 GLU A N 1
ATOM 826 C CA . GLU A 1 101 ? 89.251 0.214 -202.910 1.00 61.12 101 GLU A CA 1
ATOM 827 C C . GLU A 1 101 ? 89.952 1.009 -201.789 1.00 61.12 101 GLU A C 1
ATOM 829 O O . GLU A 1 101 ? 89.396 1.208 -200.701 1.00 61.12 101 GLU A O 1
ATOM 834 N N . TYR A 1 102 ? 91.137 1.567 -202.071 1.00 66.00 102 TYR A N 1
ATOM 835 C CA . TYR A 1 102 ? 91.888 2.377 -201.106 1.00 66.00 102 TYR A CA 1
ATOM 836 C C . TYR A 1 102 ? 91.113 3.619 -200.624 1.00 66.00 102 TYR A C 1
ATOM 838 O O . TYR A 1 102 ? 91.204 3.991 -199.448 1.00 66.00 102 TYR A O 1
ATOM 846 N N . ARG A 1 103 ? 90.314 4.256 -201.496 1.00 62.22 103 ARG A N 1
ATOM 847 C CA . ARG A 1 103 ? 89.519 5.444 -201.132 1.00 62.22 103 ARG A CA 1
ATOM 848 C C . ARG A 1 103 ? 88.386 5.096 -200.165 1.00 62.22 103 ARG A C 1
ATOM 850 O O . ARG A 1 103 ? 88.230 5.786 -199.154 1.00 62.22 103 ARG A O 1
ATOM 857 N N . TYR A 1 104 ? 87.655 4.003 -200.402 1.00 65.31 104 TYR A N 1
ATOM 858 C CA . TYR A 1 104 ? 86.592 3.558 -199.490 1.00 65.31 104 TYR A CA 1
ATOM 859 C C . TYR A 1 104 ? 87.122 3.232 -198.086 1.00 65.31 104 TYR A C 1
ATOM 861 O O . TYR A 1 104 ? 86.526 3.646 -197.086 1.00 65.31 104 TYR A O 1
ATOM 869 N N . GLN A 1 105 ? 88.284 2.574 -197.990 1.00 64.81 105 GLN A N 1
ATOM 870 C CA . GLN A 1 105 ? 88.896 2.246 -196.698 1.00 64.81 105 GLN A CA 1
ATOM 871 C C . GLN A 1 105 ? 89.274 3.484 -195.863 1.00 64.81 105 GLN A C 1
ATOM 873 O O . GLN A 1 105 ? 89.253 3.419 -194.629 1.00 64.81 105 GLN A O 1
ATOM 878 N N . GLN A 1 106 ? 89.622 4.615 -196.489 1.00 67.31 106 GLN A N 1
ATOM 879 C CA . GLN A 1 106 ? 89.954 5.844 -195.755 1.00 67.31 106 GLN A CA 1
ATOM 880 C C . GLN A 1 106 ? 88.705 6.563 -195.232 1.00 67.31 106 GLN A C 1
ATOM 882 O O . GLN A 1 106 ? 88.672 6.935 -194.055 1.00 67.31 106 GLN A O 1
ATOM 887 N N . SER A 1 107 ? 87.646 6.673 -196.039 1.00 61.78 107 SER A N 1
ATOM 888 C CA . SER A 1 107 ? 86.364 7.253 -195.609 1.00 61.78 107 SER A CA 1
ATOM 889 C C . SER A 1 107 ? 85.772 6.506 -194.405 1.00 61.78 107 SER A C 1
ATOM 891 O O . SER A 1 107 ? 85.373 7.128 -193.416 1.00 61.78 107 SER A O 1
ATOM 893 N N . ALA A 1 108 ? 85.818 5.168 -194.417 1.00 67.12 108 ALA A N 1
ATOM 894 C CA . ALA A 1 108 ? 85.362 4.338 -193.300 1.00 67.12 108 ALA A CA 1
ATOM 895 C C . ALA A 1 108 ? 86.114 4.634 -191.983 1.00 67.12 108 ALA A C 1
ATOM 897 O O . ALA A 1 108 ? 85.496 4.728 -190.919 1.00 67.12 108 ALA A O 1
ATOM 898 N N . LYS A 1 109 ? 87.439 4.846 -192.032 1.00 71.38 109 LYS A N 1
ATOM 899 C CA . LYS A 1 109 ? 88.259 5.154 -190.841 1.00 71.38 109 LYS A CA 1
ATOM 900 C C . LYS A 1 109 ? 87.886 6.487 -190.188 1.00 71.38 109 LYS A C 1
ATOM 902 O O . LYS A 1 109 ? 87.958 6.594 -188.960 1.00 71.38 109 LYS A O 1
ATOM 907 N N . VAL A 1 110 ? 87.481 7.490 -190.971 1.00 69.94 110 VAL A N 1
ATOM 908 C CA . VAL A 1 110 ? 87.042 8.798 -190.448 1.00 69.94 110 VAL A CA 1
ATOM 909 C C . VAL A 1 110 ? 85.739 8.646 -189.661 1.00 69.94 110 VAL A C 1
ATOM 911 O O . VAL A 1 110 ? 85.683 9.040 -188.492 1.00 69.94 110 VAL A O 1
ATOM 914 N N . VAL A 1 111 ? 84.734 7.986 -190.247 1.00 68.25 111 VAL A N 1
ATOM 915 C CA . VAL A 1 111 ? 83.435 7.729 -189.597 1.00 68.25 111 VAL A CA 1
ATOM 916 C C . VAL A 1 111 ? 83.609 6.888 -188.326 1.00 68.25 111 VAL A C 1
ATOM 918 O O . VAL A 1 111 ? 83.106 7.253 -187.262 1.00 68.25 111 VAL A O 1
ATOM 921 N N . GLN A 1 112 ? 84.405 5.814 -188.383 1.00 73.50 112 GLN A N 1
ATOM 922 C CA . GLN A 1 112 ? 84.684 4.966 -187.218 1.00 73.50 112 GLN A CA 1
ATOM 923 C C . GLN A 1 112 ? 85.385 5.724 -186.076 1.00 73.50 112 GLN A C 1
ATOM 925 O O . GLN A 1 112 ? 85.079 5.485 -184.904 1.00 73.50 112 GLN A O 1
ATOM 930 N N . ARG A 1 113 ? 86.304 6.656 -186.378 1.00 73.75 113 ARG A N 1
ATOM 931 C CA . ARG A 1 113 ? 86.924 7.522 -185.356 1.00 73.75 113 ARG A CA 1
ATOM 932 C C . ARG A 1 113 ? 85.908 8.460 -184.711 1.00 73.75 113 ARG A C 1
ATOM 934 O O . ARG A 1 113 ? 85.916 8.580 -183.486 1.00 73.75 113 ARG A O 1
ATOM 941 N N . ALA A 1 114 ? 85.046 9.098 -185.504 1.00 72.06 114 ALA A N 1
ATOM 942 C CA . ALA A 1 114 ? 84.003 9.985 -184.991 1.00 72.06 114 ALA A CA 1
ATOM 943 C C . ALA A 1 114 ? 83.041 9.230 -184.054 1.00 72.06 114 ALA A C 1
ATOM 945 O O . ALA A 1 114 ? 82.841 9.650 -182.912 1.00 72.06 114 ALA A O 1
ATOM 946 N N . TRP A 1 115 ? 82.548 8.063 -184.485 1.00 74.00 115 TRP A N 1
ATOM 947 C CA . TRP A 1 115 ? 81.632 7.232 -183.700 1.00 74.00 115 TRP A CA 1
ATOM 948 C C . TRP A 1 115 ? 82.225 6.778 -182.360 1.00 74.00 115 TRP A C 1
ATOM 950 O O . TRP A 1 115 ? 81.604 6.968 -181.313 1.00 74.00 115 TRP A O 1
ATOM 960 N N . ARG A 1 116 ? 83.463 6.256 -182.350 1.00 79.00 116 ARG A N 1
ATOM 961 C CA . ARG A 1 116 ? 84.143 5.850 -181.102 1.00 79.00 116 ARG A CA 1
ATOM 962 C C . ARG A 1 116 ? 84.285 7.018 -180.120 1.00 79.00 116 ARG A C 1
ATOM 964 O O . ARG A 1 116 ? 84.095 6.836 -178.919 1.00 79.00 116 ARG A O 1
ATOM 971 N N . ARG A 1 117 ? 84.582 8.223 -180.622 1.00 77.19 117 ARG A N 1
ATOM 972 C CA . ARG A 1 117 ? 84.737 9.437 -179.802 1.00 77.19 117 ARG A CA 1
ATOM 973 C C . ARG A 1 117 ? 83.404 9.905 -179.209 1.00 77.19 117 ARG A C 1
ATOM 975 O O . ARG A 1 117 ? 83.368 10.277 -178.038 1.00 77.19 117 ARG A O 1
ATOM 982 N N . PHE A 1 118 ? 82.323 9.840 -179.989 1.00 78.12 118 PHE A N 1
ATOM 983 C CA . PHE A 1 118 ? 80.962 10.125 -179.528 1.00 78.12 118 PHE A CA 1
ATOM 984 C C . PHE A 1 118 ? 80.510 9.123 -178.455 1.00 78.12 118 PHE A C 1
ATOM 986 O O . PHE A 1 118 ? 80.175 9.531 -177.343 1.00 78.12 118 PHE A O 1
ATOM 993 N N . SER A 1 119 ? 80.610 7.819 -178.737 1.00 75.44 119 SER A N 1
ATOM 994 C CA . SER A 1 119 ? 80.202 6.750 -177.816 1.00 75.44 119 SER A CA 1
ATOM 995 C C . SER A 1 119 ? 80.925 6.832 -176.468 1.00 75.44 119 SER A C 1
ATOM 997 O O . SER A 1 119 ? 80.287 6.728 -175.420 1.00 75.44 119 SER A O 1
ATOM 999 N N . ALA A 1 120 ? 82.243 7.068 -176.471 1.00 75.94 120 ALA A N 1
ATOM 1000 C CA . ALA A 1 120 ? 83.012 7.228 -175.239 1.00 75.94 120 ALA A CA 1
ATOM 1001 C C . ALA A 1 120 ? 82.550 8.452 -174.427 1.00 75.94 120 ALA A C 1
ATOM 1003 O O . ALA A 1 120 ? 82.365 8.355 -173.213 1.00 75.94 120 ALA A O 1
ATOM 1004 N N . ARG A 1 121 ? 82.319 9.600 -175.081 1.00 80.12 121 ARG A N 1
ATOM 1005 C CA . ARG A 1 121 ? 81.878 10.830 -174.402 1.00 80.12 121 ARG A CA 1
ATOM 1006 C C . ARG A 1 121 ? 80.483 10.674 -173.791 1.00 80.12 121 ARG A C 1
ATOM 1008 O O . ARG A 1 121 ? 80.298 11.046 -172.633 1.00 80.12 121 ARG A O 1
ATOM 1015 N N . SER A 1 122 ? 79.538 10.075 -174.519 1.00 75.69 122 SER A N 1
ATOM 1016 C CA . SER A 1 122 ? 78.186 9.805 -174.012 1.00 75.69 122 SER A CA 1
ATOM 1017 C C . SER A 1 122 ? 78.175 8.813 -172.847 1.00 75.69 122 SER A C 1
ATOM 1019 O O . SER A 1 122 ? 77.434 9.031 -171.887 1.00 75.69 122 SER A O 1
ATOM 1021 N N . PHE A 1 123 ? 79.006 7.764 -172.884 1.00 80.00 123 PHE A N 1
ATOM 1022 C CA . PHE A 1 123 ? 79.145 6.825 -171.766 1.00 80.00 123 PHE A CA 1
ATOM 1023 C C . PHE A 1 123 ? 79.631 7.534 -170.494 1.00 80.00 123 PHE A C 1
ATOM 1025 O O . PHE A 1 123 ? 78.948 7.497 -169.469 1.00 80.00 123 PHE A O 1
ATOM 1032 N N . TRP A 1 124 ? 80.762 8.245 -170.568 1.00 83.69 124 TRP A N 1
ATOM 1033 C CA . TRP A 1 124 ? 81.340 8.909 -169.396 1.00 83.69 124 TRP A CA 1
ATOM 1034 C C . TRP A 1 124 ? 80.427 9.996 -168.821 1.00 83.69 124 TRP A C 1
ATOM 1036 O O . TRP A 1 124 ? 80.285 10.079 -167.602 1.00 83.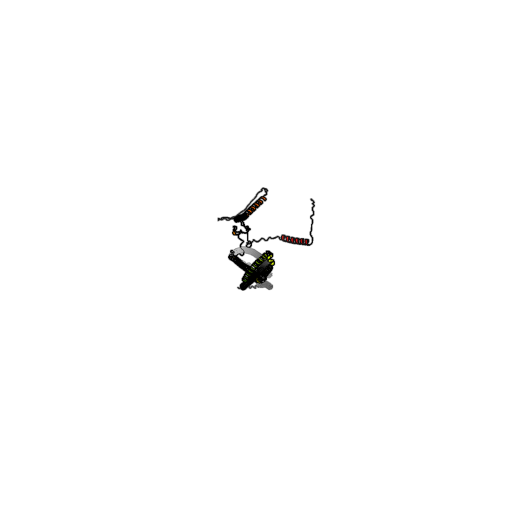69 124 TRP A O 1
ATOM 1046 N N . GLN A 1 125 ? 79.747 10.786 -169.662 1.00 81.69 125 GLN A N 1
ATOM 1047 C CA . GLN A 1 125 ? 78.777 11.780 -169.185 1.00 81.69 125 GLN A CA 1
ATOM 1048 C C . GLN A 1 125 ? 77.621 11.135 -168.403 1.00 81.69 125 GLN A C 1
ATOM 1050 O O . GLN A 1 125 ? 77.297 11.603 -167.311 1.00 81.69 125 GLN A O 1
ATOM 1055 N N . ARG A 1 126 ? 77.034 10.040 -168.911 1.00 80.31 126 ARG A N 1
ATOM 1056 C CA . ARG A 1 126 ? 75.964 9.309 -168.207 1.00 80.31 126 ARG A CA 1
ATOM 1057 C C . ARG A 1 126 ? 76.462 8.696 -166.893 1.00 80.31 126 ARG A C 1
ATOM 1059 O O . ARG A 1 126 ? 75.792 8.826 -165.871 1.00 80.31 126 ARG A O 1
ATOM 1066 N N . TYR A 1 127 ? 77.654 8.097 -166.898 1.00 82.56 127 TYR A N 1
ATOM 1067 C CA . TYR A 1 127 ? 78.256 7.465 -165.722 1.00 82.56 127 TYR A CA 1
ATOM 1068 C C . TYR A 1 127 ? 78.549 8.464 -164.588 1.00 82.56 127 TYR A C 1
ATOM 1070 O O . TYR A 1 127 ? 78.140 8.248 -163.446 1.00 82.56 127 TYR A O 1
ATOM 1078 N N . PHE A 1 128 ? 79.186 9.603 -164.892 1.00 83.25 128 PHE A N 1
ATOM 1079 C CA . PHE A 1 128 ? 79.479 10.625 -163.880 1.00 83.25 128 PHE A CA 1
ATOM 1080 C C . PHE A 1 128 ? 78.215 11.281 -163.307 1.00 83.25 128 PHE A C 1
ATOM 1082 O O . PHE A 1 128 ? 78.179 11.571 -162.109 1.00 83.25 128 PHE A O 1
ATOM 1089 N N . LEU A 1 129 ? 77.166 11.475 -164.116 1.00 81.31 129 LEU A N 1
ATOM 1090 C CA . LEU A 1 129 ? 75.869 11.956 -163.625 1.00 81.31 129 LEU A CA 1
ATOM 1091 C C . LEU A 1 129 ? 75.232 10.962 -162.640 1.00 81.31 129 LEU A C 1
ATOM 1093 O O . LEU A 1 129 ? 74.806 11.375 -161.559 1.00 81.31 129 LEU A O 1
ATOM 1097 N N . ALA A 1 130 ? 75.236 9.664 -162.962 1.00 80.38 130 ALA A N 1
ATOM 1098 C CA . ALA A 1 130 ? 74.701 8.619 -162.089 1.00 80.38 130 ALA A CA 1
ATOM 1099 C C . ALA A 1 130 ? 75.444 8.540 -160.740 1.00 80.38 130 ALA A C 1
ATOM 1101 O O . ALA A 1 130 ? 74.807 8.540 -159.684 1.00 80.38 130 ALA A O 1
ATOM 1102 N N . ILE A 1 131 ? 76.784 8.562 -160.749 1.00 83.81 131 ILE A N 1
ATOM 1103 C CA . ILE A 1 131 ? 77.583 8.571 -159.509 1.00 83.81 131 ILE A CA 1
ATOM 1104 C C . ILE A 1 131 ? 77.324 9.834 -158.689 1.00 83.81 131 ILE A C 1
ATOM 1106 O O . ILE A 1 131 ? 77.111 9.744 -157.478 1.00 83.81 131 ILE A O 1
ATOM 1110 N N . LYS A 1 132 ? 77.307 11.016 -159.322 1.00 83.69 132 LYS A N 1
ATOM 1111 C CA . LYS A 1 132 ? 77.059 12.277 -158.610 1.00 83.69 132 LYS A CA 1
ATOM 1112 C C . LYS A 1 132 ? 75.681 12.264 -157.933 1.00 83.69 132 LYS A C 1
ATOM 1114 O O . LYS A 1 132 ? 75.579 12.683 -156.776 1.00 83.69 132 LYS A O 1
ATOM 1119 N N . ALA A 1 133 ? 74.651 11.731 -158.597 1.00 83.06 133 ALA A N 1
ATOM 1120 C CA . ALA A 1 133 ? 73.328 11.540 -158.002 1.00 83.06 133 ALA A CA 1
ATOM 1121 C C . ALA A 1 133 ? 73.374 10.581 -156.796 1.00 83.06 133 ALA A C 1
ATOM 1123 O O . ALA A 1 133 ? 72.931 10.952 -155.707 1.00 83.06 133 ALA A O 1
ATOM 1124 N N . ALA A 1 134 ? 73.987 9.401 -156.943 1.00 84.00 134 ALA A N 1
ATOM 1125 C CA . ALA A 1 134 ? 74.097 8.406 -155.872 1.00 84.00 134 ALA A CA 1
ATOM 1126 C C . ALA A 1 134 ? 74.825 8.948 -154.625 1.00 84.00 134 ALA A C 1
ATOM 1128 O O . ALA A 1 134 ? 74.311 8.837 -153.510 1.00 84.00 134 ALA A O 1
ATOM 1129 N N . VAL A 1 135 ? 75.975 9.610 -154.798 1.00 85.50 135 VAL A N 1
ATOM 1130 C CA . VAL A 1 135 ? 76.725 10.246 -153.697 1.00 85.50 135 VAL A CA 1
ATOM 1131 C C . VAL A 1 135 ? 75.904 11.354 -153.023 1.00 85.50 135 VAL A C 1
ATOM 1133 O O . VAL A 1 135 ? 75.901 11.466 -151.794 1.00 85.50 135 VAL A O 1
ATOM 1136 N N . THR A 1 136 ? 75.153 12.146 -153.796 1.00 84.56 136 THR A N 1
ATOM 1137 C CA . THR A 1 136 ? 74.285 13.204 -153.249 1.00 84.56 136 THR A CA 1
ATOM 1138 C C . THR A 1 136 ? 73.150 12.623 -152.403 1.00 84.56 136 THR A C 1
ATOM 1140 O O . THR A 1 136 ? 72.889 13.132 -151.310 1.00 84.56 136 THR A O 1
ATOM 1143 N N . ILE A 1 137 ? 72.526 11.525 -152.842 1.00 84.00 137 ILE A N 1
ATOM 1144 C CA . ILE A 1 137 ? 71.501 10.799 -152.075 1.00 84.00 137 ILE A CA 1
ATOM 1145 C C . ILE A 1 137 ? 72.104 10.221 -150.786 1.00 84.00 137 ILE A C 1
ATOM 1147 O O . ILE A 1 137 ? 71.590 10.478 -149.697 1.00 84.00 137 ILE A O 1
ATOM 1151 N N . GLN A 1 138 ? 73.237 9.516 -150.872 1.00 84.31 138 GLN A N 1
ATOM 1152 C CA . GLN A 1 138 ? 73.915 8.931 -149.706 1.00 84.31 138 GLN A CA 1
ATOM 1153 C C . GLN A 1 138 ? 74.287 9.983 -148.647 1.00 84.31 138 GLN A C 1
ATOM 1155 O O . GLN A 1 138 ? 74.110 9.741 -147.449 1.00 84.31 138 GLN A O 1
ATOM 1160 N N . ARG A 1 139 ? 74.754 11.172 -149.062 1.00 85.62 139 ARG A N 1
ATOM 1161 C CA . ARG A 1 139 ? 75.041 12.295 -148.151 1.00 85.62 139 ARG A CA 1
ATOM 1162 C C . ARG A 1 139 ? 73.785 12.762 -147.409 1.00 85.62 139 ARG A C 1
ATOM 1164 O O . ARG A 1 139 ? 73.844 12.966 -146.195 1.00 85.62 139 ARG A O 1
ATOM 1171 N N . HIS A 1 140 ? 72.654 12.895 -148.104 1.00 87.75 140 HIS A N 1
ATOM 1172 C CA . HIS A 1 140 ? 71.383 13.273 -147.481 1.00 87.75 140 HIS A CA 1
ATOM 1173 C C . HIS A 1 140 ? 70.888 12.205 -146.500 1.00 87.75 140 HIS A C 1
ATOM 1175 O O . HIS A 1 140 ? 70.567 12.541 -145.361 1.00 87.75 140 HIS A O 1
ATOM 1181 N N . VAL A 1 141 ? 70.909 10.924 -146.885 1.00 87.56 141 VAL A N 1
ATOM 1182 C CA . VAL A 1 141 ? 70.482 9.807 -146.022 1.00 87.56 141 VAL A CA 1
ATOM 1183 C C . VAL A 1 141 ? 71.317 9.740 -144.739 1.00 87.56 141 VAL A C 1
ATOM 1185 O O . VAL A 1 141 ? 70.748 9.715 -143.647 1.00 87.56 141 VAL A O 1
ATOM 1188 N N . ARG A 1 142 ? 72.655 9.813 -144.829 1.00 88.38 142 ARG A N 1
ATOM 1189 C CA . ARG A 1 142 ? 73.541 9.862 -143.645 1.00 88.38 142 ARG A CA 1
ATOM 1190 C C . ARG A 1 142 ? 73.219 11.059 -142.738 1.00 88.38 142 ARG A C 1
ATOM 1192 O O . ARG A 1 142 ? 73.118 10.905 -141.520 1.00 88.38 142 ARG A O 1
ATOM 1199 N N . GLY A 1 143 ? 72.977 12.236 -143.322 1.00 88.12 143 GLY A N 1
ATOM 1200 C CA . GLY A 1 143 ? 72.589 13.446 -142.587 1.00 88.12 143 GLY A CA 1
ATOM 1201 C C . GLY A 1 143 ? 71.192 13.393 -141.949 1.00 88.12 143 GLY A C 1
ATOM 1202 O O . GLY A 1 143 ? 70.960 14.055 -140.935 1.00 88.12 143 GLY A O 1
ATOM 1203 N N . ILE A 1 144 ? 70.256 12.622 -142.510 1.00 88.62 144 ILE A N 1
ATOM 1204 C CA . ILE A 1 144 ? 68.928 12.366 -141.928 1.00 88.62 144 ILE A CA 1
ATOM 1205 C C . ILE A 1 144 ? 69.046 11.378 -140.762 1.00 88.62 144 ILE A C 1
ATOM 1207 O O . ILE A 1 144 ? 68.518 11.645 -139.681 1.00 88.62 144 ILE A O 1
ATOM 1211 N N . LEU A 1 145 ? 69.779 10.275 -140.948 1.00 88.62 145 LEU A N 1
ATOM 1212 C CA . LEU A 1 145 ? 69.987 9.252 -139.919 1.00 88.62 145 LEU A CA 1
ATOM 1213 C C . LEU A 1 145 ? 70.670 9.827 -138.675 1.00 88.62 145 LEU A C 1
ATOM 1215 O O . LEU A 1 145 ? 70.140 9.674 -137.577 1.00 88.62 145 LEU A O 1
ATOM 1219 N N . CYS A 1 146 ? 71.773 10.567 -138.834 1.00 86.44 146 CYS A N 1
ATOM 1220 C CA . CYS A 1 146 ? 72.467 11.203 -137.710 1.00 86.44 146 CYS A CA 1
ATOM 1221 C C . CYS A 1 146 ? 71.534 12.139 -136.914 1.00 86.44 146 CYS A C 1
ATOM 1223 O O . CYS A 1 146 ? 71.408 12.015 -135.694 1.00 86.44 146 CYS A O 1
ATOM 1225 N N . ARG A 1 147 ? 70.766 13.001 -137.599 1.00 87.94 147 ARG A N 1
ATOM 1226 C CA . ARG A 1 147 ? 69.779 13.883 -136.947 1.00 87.94 147 ARG A CA 1
ATOM 1227 C C . ARG A 1 147 ? 68.650 13.114 -136.250 1.00 87.94 147 ARG A C 1
ATOM 1229 O O . ARG A 1 147 ? 68.190 13.549 -135.192 1.00 87.94 147 ARG A O 1
ATOM 1236 N N . LYS A 1 148 ? 68.222 11.965 -136.787 1.00 87.94 148 LYS A N 1
ATOM 1237 C CA . LYS A 1 148 ? 67.248 11.072 -136.136 1.00 87.94 148 LYS A CA 1
ATOM 1238 C C . LYS A 1 148 ? 67.833 10.455 -134.859 1.00 87.94 148 LYS A C 1
ATOM 1240 O O . LYS A 1 148 ? 67.171 10.513 -133.825 1.00 87.94 148 LYS A O 1
ATOM 1245 N N . PHE A 1 149 ? 69.068 9.950 -134.898 1.00 87.50 149 PHE A N 1
ATOM 1246 C CA . PHE A 1 149 ? 69.753 9.389 -133.727 1.00 87.50 149 PHE A CA 1
ATOM 1247 C C . PHE A 1 149 ? 69.976 10.429 -132.624 1.00 87.50 149 PHE A C 1
ATOM 1249 O O . PHE A 1 149 ? 69.584 10.179 -131.486 1.00 87.50 149 PHE A O 1
ATOM 1256 N N . VAL A 1 150 ? 70.487 11.624 -132.945 1.00 89.06 150 VAL A N 1
ATOM 1257 C CA . VAL A 1 150 ? 70.671 12.710 -131.960 1.00 89.06 150 VAL A CA 1
ATOM 1258 C C . VAL A 1 150 ? 69.339 13.113 -131.316 1.00 89.06 150 VAL A C 1
ATOM 1260 O O . VAL A 1 150 ? 69.265 13.273 -130.097 1.00 89.06 150 VAL A O 1
ATOM 1263 N N . ARG A 1 151 ? 68.251 13.204 -132.097 1.00 86.31 151 ARG A N 1
ATOM 1264 C CA . ARG A 1 151 ? 66.906 13.501 -131.570 1.00 86.31 151 ARG A CA 1
ATOM 1265 C C . ARG A 1 151 ? 66.396 12.410 -130.620 1.00 86.31 151 ARG A C 1
ATOM 1267 O O . ARG A 1 151 ? 65.761 12.738 -129.619 1.00 86.31 151 ARG A O 1
ATOM 1274 N N . VAL A 1 152 ? 66.652 11.134 -130.920 1.00 88.62 152 VAL A N 1
ATOM 1275 C CA . VAL A 1 152 ? 66.298 10.007 -130.038 1.00 88.62 152 VAL A CA 1
ATOM 1276 C C . VAL A 1 152 ? 67.138 10.041 -128.761 1.00 88.62 152 VAL A C 1
ATOM 1278 O O . VAL A 1 152 ? 66.566 10.026 -127.675 1.00 88.62 152 VAL A O 1
ATOM 1281 N N . TRP A 1 153 ? 68.461 10.181 -128.873 1.00 88.44 153 TRP A N 1
ATOM 1282 C CA . TRP A 1 153 ? 69.382 10.271 -127.735 1.00 88.44 153 TRP A CA 1
ATOM 1283 C C . TRP A 1 153 ? 69.015 11.415 -126.781 1.00 88.44 153 TRP A C 1
ATOM 1285 O O . TRP A 1 153 ? 68.853 11.194 -125.581 1.00 88.44 153 TRP A O 1
ATOM 1295 N N . TYR A 1 154 ? 68.781 12.620 -127.311 1.00 90.19 154 TYR A N 1
ATOM 1296 C CA . TYR A 1 154 ? 68.410 13.785 -126.507 1.00 90.19 154 TYR A CA 1
ATOM 1297 C C . TYR A 1 154 ? 67.051 13.599 -125.810 1.00 90.19 154 TYR A C 1
ATOM 1299 O O . TYR A 1 154 ? 66.919 13.895 -124.622 1.00 90.19 154 TYR A O 1
ATOM 1307 N N . ARG A 1 155 ? 66.053 13.018 -126.497 1.00 89.38 155 ARG A N 1
ATOM 1308 C CA . ARG A 1 155 ? 64.758 12.661 -125.885 1.00 89.38 155 ARG A CA 1
ATOM 1309 C C . ARG A 1 155 ? 64.900 11.603 -124.788 1.00 89.38 155 ARG A C 1
ATOM 1311 O O . ARG A 1 155 ? 64.241 11.728 -123.758 1.00 89.38 155 ARG A O 1
ATOM 1318 N N . SER A 1 156 ? 65.749 10.593 -124.974 1.00 86.94 156 SER A N 1
ATOM 1319 C CA . SER A 1 156 ? 66.027 9.577 -123.952 1.00 86.94 156 SER A CA 1
ATOM 1320 C C . SER A 1 156 ? 66.723 10.179 -122.728 1.00 86.94 156 SER A C 1
ATOM 1322 O O . SER A 1 156 ? 66.297 9.916 -121.605 1.00 86.94 156 SER A O 1
ATOM 1324 N N . ARG A 1 157 ? 67.713 11.062 -122.929 1.00 88.75 157 ARG A N 1
ATOM 1325 C CA . ARG A 1 157 ? 68.387 11.799 -121.847 1.00 88.75 157 ARG A CA 1
ATOM 1326 C C . ARG A 1 157 ? 67.411 12.677 -121.060 1.00 88.75 157 ARG A C 1
ATOM 1328 O O . ARG A 1 157 ? 67.403 12.608 -119.834 1.00 88.75 157 ARG A O 1
ATOM 1335 N N . LEU A 1 158 ? 66.557 13.451 -121.737 1.00 90.69 158 LEU A N 1
ATOM 1336 C CA . LEU A 1 158 ? 65.531 14.263 -121.071 1.00 90.69 158 LEU A CA 1
ATOM 1337 C C . LEU A 1 158 ? 64.555 13.398 -120.264 1.00 90.69 158 LEU A C 1
ATOM 1339 O O . LEU A 1 158 ? 64.345 13.670 -119.087 1.00 90.69 158 LEU A O 1
ATOM 1343 N N . ARG A 1 159 ? 64.022 12.313 -120.846 1.00 90.44 159 ARG A N 1
ATOM 1344 C CA . ARG A 1 159 ? 63.139 11.370 -120.131 1.00 90.44 159 ARG A CA 1
ATOM 1345 C C . ARG A 1 159 ? 63.801 10.784 -118.884 1.00 90.44 159 ARG A C 1
ATOM 1347 O O . ARG A 1 159 ? 63.141 10.669 -117.854 1.00 90.44 159 ARG A O 1
ATOM 1354 N N . PHE A 1 160 ? 65.083 10.430 -118.962 1.00 91.50 160 PHE A N 1
ATOM 1355 C CA . PHE A 1 160 ? 65.847 9.911 -117.828 1.00 91.50 160 PHE A CA 1
ATOM 1356 C C . PHE A 1 160 ? 65.980 10.953 -116.706 1.00 91.50 160 PHE A C 1
ATOM 1358 O O . PHE A 1 160 ? 65.627 10.663 -115.563 1.00 91.50 160 PHE A O 1
ATOM 1365 N N . VAL A 1 161 ? 66.378 12.187 -117.039 1.00 91.06 161 VAL A N 1
ATOM 1366 C CA . VAL A 1 161 ? 66.474 13.300 -116.075 1.00 91.06 161 VAL A CA 1
ATOM 1367 C C . VAL A 1 161 ? 65.114 13.604 -115.440 1.00 91.06 161 VAL A C 1
ATOM 1369 O O . VAL A 1 161 ? 65.018 13.658 -114.215 1.00 91.06 161 VAL A O 1
ATOM 1372 N N . SER A 1 162 ? 64.044 13.723 -116.233 1.00 92.62 162 SER A N 1
ATOM 1373 C CA . SER A 1 162 ? 62.691 13.958 -115.713 1.00 92.62 162 SER A CA 1
ATOM 1374 C C . SER A 1 162 ? 62.206 12.821 -114.808 1.00 92.62 162 SER A C 1
ATOM 1376 O O . SER A 1 162 ? 61.571 13.088 -113.789 1.00 92.62 162 SER A O 1
ATOM 1378 N N . LYS A 1 163 ? 62.535 11.557 -115.122 1.00 93.19 163 LYS A N 1
ATOM 1379 C CA . LYS A 1 163 ? 62.194 10.403 -114.275 1.00 93.19 163 LYS A CA 1
ATOM 1380 C C . LYS A 1 163 ? 62.933 10.451 -112.935 1.00 93.19 163 LYS A C 1
ATOM 1382 O O . LYS A 1 163 ? 62.296 10.255 -111.904 1.00 93.19 163 LYS A O 1
ATOM 1387 N N . ILE A 1 164 ? 64.232 10.768 -112.927 1.00 90.88 164 ILE A N 1
ATOM 1388 C CA . ILE A 1 164 ? 65.007 10.952 -111.687 1.00 90.88 164 ILE A CA 1
ATOM 1389 C C . ILE A 1 164 ? 64.430 12.101 -110.854 1.00 90.88 164 ILE A C 1
ATOM 1391 O O . ILE A 1 164 ? 64.169 11.921 -109.667 1.00 90.88 164 ILE A O 1
ATOM 1395 N N . GLN A 1 165 ? 64.161 13.257 -111.467 1.00 90.38 165 GLN A N 1
ATOM 1396 C CA . GLN A 1 165 ? 63.582 14.411 -110.773 1.00 90.38 165 GLN A CA 1
ATOM 1397 C C . GLN A 1 165 ? 62.200 14.100 -110.176 1.00 90.38 165 GLN A C 1
ATOM 1399 O O . GLN A 1 165 ? 61.927 14.493 -109.043 1.00 90.38 165 GLN A O 1
ATOM 1404 N N . ALA A 1 166 ? 61.344 13.367 -110.894 1.00 90.56 166 ALA A N 1
ATOM 1405 C CA . ALA A 1 166 ? 60.038 12.939 -110.393 1.00 90.56 166 ALA A CA 1
ATOM 1406 C C . ALA A 1 166 ? 60.160 11.963 -109.208 1.00 90.56 166 ALA A C 1
ATOM 1408 O O . ALA A 1 166 ? 59.485 12.145 -108.194 1.00 90.56 166 ALA A O 1
ATOM 1409 N N . VAL A 1 167 ? 61.057 10.972 -109.295 1.00 93.06 167 VAL A N 1
ATOM 1410 C CA . VAL A 1 167 ? 61.331 10.028 -108.196 1.00 93.06 167 VAL A CA 1
ATOM 1411 C C . VAL A 1 167 ? 61.890 10.755 -106.971 1.00 93.06 167 VAL A C 1
ATOM 1413 O O . VAL A 1 167 ? 61.426 10.508 -105.860 1.00 93.06 167 VAL A O 1
ATOM 1416 N N . PHE A 1 168 ? 62.828 11.687 -107.156 1.00 91.50 168 PHE A N 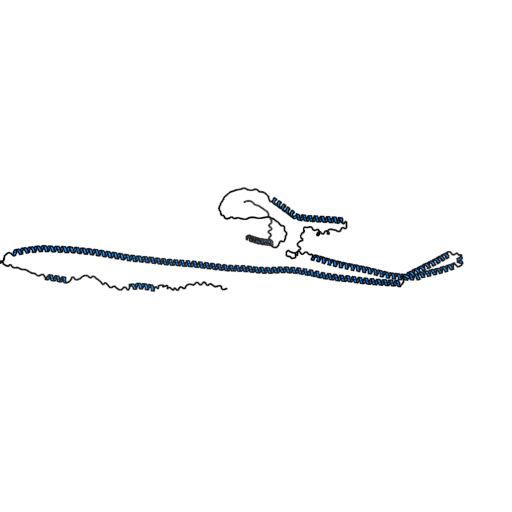1
ATOM 1417 C CA . PHE A 1 168 ? 63.439 12.439 -106.060 1.00 91.50 168 PHE A CA 1
ATOM 1418 C C . PHE A 1 168 ? 62.442 13.378 -105.365 1.00 91.50 168 PHE A C 1
ATOM 1420 O O . PHE A 1 168 ? 62.344 13.365 -104.139 1.00 91.50 168 PHE A O 1
ATOM 1427 N N . ARG A 1 169 ? 61.627 14.120 -106.132 1.00 92.19 169 ARG A N 1
ATOM 1428 C CA . ARG A 1 169 ? 60.518 14.924 -105.584 1.00 92.19 169 ARG A CA 1
ATOM 1429 C C . ARG A 1 169 ? 59.537 14.045 -104.801 1.00 92.19 169 ARG A C 1
ATOM 1431 O O . ARG A 1 169 ? 59.220 14.361 -103.660 1.00 92.19 169 ARG A O 1
ATOM 1438 N N . GLY A 1 170 ? 59.137 12.901 -105.363 1.00 91.50 170 GLY A N 1
ATOM 1439 C CA . GLY A 1 170 ? 58.268 11.936 -104.686 1.00 91.50 170 GLY A CA 1
ATOM 1440 C C . GLY A 1 170 ? 58.873 11.353 -103.402 1.00 91.50 170 GLY A C 1
ATOM 1441 O O . GLY A 1 170 ? 58.157 11.183 -102.417 1.00 91.50 170 GLY A O 1
ATOM 1442 N N . HIS A 1 171 ? 60.181 11.082 -103.375 1.00 92.75 171 HIS A N 1
ATOM 1443 C CA . HIS A 1 171 ? 60.892 10.641 -102.172 1.00 92.75 171 HIS A CA 1
ATOM 1444 C C . HIS A 1 171 ? 60.880 11.719 -101.079 1.00 92.75 171 HIS A C 1
ATOM 1446 O O . HIS A 1 171 ? 60.504 11.420 -99.945 1.00 92.75 171 HIS A O 1
ATOM 1452 N N . LEU A 1 172 ? 61.223 12.968 -101.417 1.00 90.88 172 LEU A N 1
ATOM 1453 C CA . LEU A 1 172 ? 61.204 14.085 -100.468 1.00 90.88 172 LEU A CA 1
ATOM 1454 C C . LEU A 1 172 ? 59.804 14.305 -99.878 1.00 90.88 172 LEU A C 1
ATOM 1456 O O . LEU A 1 172 ? 59.667 14.343 -98.657 1.00 90.88 172 LEU A O 1
ATOM 1460 N N . SER A 1 173 ? 58.760 14.361 -100.713 1.00 90.62 173 SER A N 1
ATOM 1461 C CA . SER A 1 173 ? 57.377 14.523 -100.241 1.00 90.62 173 SER A CA 1
ATOM 1462 C C . SER A 1 173 ? 56.939 13.385 -99.314 1.00 90.62 173 SER A C 1
ATOM 1464 O O . SER A 1 173 ? 56.362 13.647 -98.262 1.00 90.62 173 SER A O 1
ATOM 1466 N N . ARG A 1 174 ? 57.257 12.124 -99.647 1.00 90.62 174 ARG A N 1
ATOM 1467 C CA . ARG A 1 174 ? 56.943 10.969 -98.783 1.00 90.62 174 ARG A CA 1
ATOM 1468 C C . ARG A 1 174 ? 57.692 11.017 -97.454 1.00 90.62 174 ARG A C 1
ATOM 1470 O O . ARG A 1 174 ? 57.105 10.673 -96.435 1.00 90.62 174 ARG A O 1
ATOM 1477 N N . ARG A 1 175 ? 58.958 11.448 -97.448 1.00 90.31 175 ARG A N 1
ATOM 1478 C CA . ARG A 1 175 ? 59.764 11.577 -96.226 1.00 90.31 175 ARG A CA 1
ATOM 1479 C C . ARG A 1 175 ? 59.207 12.661 -95.300 1.00 90.31 175 ARG A C 1
ATOM 1481 O O . ARG A 1 175 ? 59.042 12.398 -94.115 1.00 90.31 175 ARG A O 1
ATOM 1488 N N . VAL A 1 176 ? 58.864 13.835 -95.839 1.00 91.12 176 VAL A N 1
ATOM 1489 C CA . VAL A 1 176 ? 58.225 14.919 -95.069 1.00 91.12 176 VAL A CA 1
ATOM 1490 C C . VAL A 1 176 ? 56.876 14.464 -94.506 1.00 91.12 176 VAL A C 1
ATOM 1492 O O . VAL A 1 176 ? 56.641 14.616 -93.309 1.00 91.12 176 VAL A O 1
ATOM 1495 N N . LEU A 1 177 ? 56.035 13.826 -95.328 1.00 91.25 177 LEU A N 1
ATOM 1496 C CA . LEU A 1 177 ? 54.736 13.306 -94.896 1.00 91.25 177 LEU A CA 1
ATOM 1497 C C . LEU A 1 177 ? 54.870 12.214 -93.820 1.00 91.25 177 LEU A C 1
ATOM 1499 O O . LEU A 1 177 ? 54.120 12.219 -92.851 1.00 91.25 177 LEU A O 1
ATOM 1503 N N . GLN A 1 178 ? 55.845 11.304 -93.934 1.00 91.50 178 GLN A N 1
ATOM 1504 C CA . GLN A 1 178 ? 56.116 10.312 -92.886 1.00 91.50 178 GLN A CA 1
ATOM 1505 C C . GLN A 1 178 ? 56.524 10.968 -91.564 1.00 91.50 178 GLN A C 1
ATOM 1507 O O . GLN A 1 178 ? 56.044 10.545 -90.515 1.00 91.50 178 GLN A O 1
ATOM 1512 N N . SER A 1 179 ? 57.362 12.009 -91.592 1.00 89.06 179 SER A N 1
ATOM 1513 C CA . SER A 1 179 ? 57.704 12.761 -90.381 1.00 89.06 179 SER A CA 1
ATOM 1514 C C . SER A 1 179 ? 56.486 13.477 -89.786 1.00 89.06 179 SER A C 1
ATOM 1516 O O . SER A 1 179 ? 56.303 13.425 -88.573 1.00 89.06 179 SER A O 1
ATOM 1518 N N . GLN A 1 180 ? 55.620 14.082 -90.607 1.00 91.00 180 GLN A N 1
ATOM 1519 C CA . GLN A 1 180 ? 54.363 14.689 -90.143 1.00 91.00 180 GLN A CA 1
ATOM 1520 C C . GLN A 1 180 ? 53.448 13.653 -89.473 1.00 91.00 180 GLN A C 1
ATOM 1522 O O . GLN A 1 180 ? 53.073 13.836 -88.318 1.00 91.00 180 GLN A O 1
ATOM 1527 N N . LEU A 1 181 ? 53.191 12.516 -90.130 1.00 92.75 181 LEU A N 1
ATOM 1528 C CA . LEU A 1 181 ? 52.379 11.424 -89.577 1.00 92.75 181 LEU A CA 1
ATOM 1529 C C . LEU A 1 181 ? 52.964 10.857 -88.272 1.00 92.75 181 LEU A C 1
ATOM 1531 O O . LEU A 1 181 ? 52.220 10.535 -87.348 1.00 92.75 181 LEU A O 1
ATOM 1535 N N . GLN A 1 182 ? 54.293 10.755 -88.148 1.00 92.12 182 GLN A N 1
ATOM 1536 C CA . GLN A 1 182 ? 54.946 10.342 -86.898 1.00 92.12 182 GLN A CA 1
ATOM 1537 C C . GLN A 1 182 ? 54.702 11.345 -85.759 1.00 92.12 182 GLN A C 1
ATOM 1539 O O . GLN A 1 182 ? 54.383 10.926 -84.643 1.00 92.12 182 GLN A O 1
ATOM 1544 N N . TRP A 1 183 ? 54.797 12.650 -86.032 1.00 93.75 183 TRP A N 1
ATOM 1545 C CA . TRP A 1 183 ? 54.482 13.701 -85.059 1.00 93.75 183 TRP A CA 1
ATOM 1546 C C . TRP A 1 183 ? 52.998 13.716 -84.675 1.00 93.75 183 TRP A C 1
ATOM 1548 O O . TRP A 1 183 ? 52.674 13.818 -83.491 1.00 93.75 183 TRP A O 1
ATOM 1558 N N . GLU A 1 184 ? 52.091 13.544 -85.636 1.00 93.44 184 GLU A N 1
ATOM 1559 C CA . GLU A 1 184 ? 50.652 13.419 -85.382 1.00 93.44 184 GLU A CA 1
ATOM 1560 C C . GLU A 1 184 ? 50.340 12.194 -84.515 1.00 93.44 184 GLU A C 1
ATOM 1562 O O . GLU A 1 184 ? 49.678 12.324 -83.484 1.00 93.44 184 GLU A O 1
ATOM 1567 N N . HIS A 1 185 ? 50.884 11.018 -84.845 1.00 93.06 185 HIS A N 1
ATOM 1568 C CA . HIS A 1 185 ? 50.737 9.817 -84.022 1.00 93.06 185 HIS A CA 1
ATOM 1569 C C . HIS A 1 185 ? 51.315 9.995 -82.611 1.00 93.06 185 HIS A C 1
ATOM 1571 O O . HIS A 1 185 ? 50.711 9.522 -81.643 1.00 93.06 185 HIS A O 1
ATOM 1577 N N . TYR A 1 186 ? 52.453 10.677 -82.456 1.00 94.94 186 TYR A N 1
ATOM 1578 C CA . TYR A 1 186 ? 53.001 11.010 -81.140 1.00 94.94 186 TYR A CA 1
ATOM 1579 C C . TYR A 1 186 ? 52.037 11.905 -80.346 1.00 94.94 186 TYR A C 1
ATOM 1581 O O . TYR A 1 186 ? 51.661 11.556 -79.224 1.00 94.94 186 TYR A O 1
ATOM 1589 N N . ASN A 1 187 ? 51.562 12.998 -80.946 1.00 95.12 187 ASN A N 1
ATOM 1590 C CA . ASN A 1 187 ? 50.641 13.942 -80.312 1.00 95.12 187 ASN A CA 1
ATOM 1591 C C . ASN A 1 187 ? 49.307 13.280 -79.933 1.00 95.12 187 ASN A C 1
ATOM 1593 O O . ASN A 1 187 ? 48.844 13.429 -78.801 1.00 95.12 187 ASN A O 1
ATOM 1597 N N . VAL A 1 188 ? 48.730 12.460 -80.818 1.00 95.00 188 VAL A N 1
ATOM 1598 C CA . VAL A 1 188 ? 47.532 11.655 -80.531 1.00 95.00 188 VAL A CA 1
ATOM 1599 C C . VAL A 1 188 ? 47.778 10.709 -79.353 1.00 95.00 188 VAL A C 1
ATOM 1601 O O . VAL A 1 188 ? 46.947 10.635 -78.448 1.00 95.00 188 VAL A O 1
ATOM 1604 N N . ASN A 1 189 ? 48.925 10.025 -79.298 1.00 95.31 189 ASN A N 1
ATOM 1605 C CA . ASN A 1 189 ? 49.270 9.148 -78.177 1.00 95.31 189 ASN A CA 1
ATOM 1606 C C . ASN A 1 189 ? 49.441 9.913 -76.852 1.00 95.31 189 ASN A C 1
ATOM 1608 O O . ASN A 1 189 ? 49.004 9.423 -75.806 1.00 95.31 189 ASN A O 1
ATOM 1612 N N . VAL A 1 190 ? 50.026 11.115 -76.877 1.00 96.00 190 VAL A N 1
ATOM 1613 C CA . VAL A 1 190 ? 50.139 11.998 -75.704 1.00 96.00 190 VAL A CA 1
ATOM 1614 C C . VAL A 1 190 ? 48.751 12.436 -75.226 1.00 96.00 190 VAL A C 1
ATOM 1616 O O . VAL A 1 190 ? 48.427 12.234 -74.053 1.00 96.00 190 VAL A O 1
ATOM 1619 N N . ILE A 1 191 ? 47.896 12.941 -76.120 1.00 94.88 191 ILE A N 1
ATOM 1620 C CA . ILE A 1 191 ? 46.521 13.357 -75.799 1.00 94.88 191 ILE A CA 1
ATOM 1621 C C . ILE A 1 191 ? 45.720 12.175 -75.236 1.00 94.88 191 ILE A C 1
ATOM 1623 O O . ILE A 1 191 ? 45.134 12.278 -74.158 1.00 94.88 191 ILE A O 1
ATOM 1627 N N . GLN A 1 192 ? 45.745 11.013 -75.897 1.00 94.69 192 GLN A N 1
ATOM 1628 C CA . GLN A 1 192 ? 45.052 9.812 -75.421 1.00 94.69 192 GLN A CA 1
ATOM 1629 C C . GLN A 1 192 ? 45.560 9.347 -74.048 1.00 94.69 192 GLN A C 1
ATOM 1631 O O . GLN A 1 192 ? 44.752 8.944 -73.207 1.00 94.69 192 GLN A O 1
ATOM 1636 N N . ARG A 1 193 ? 46.873 9.420 -73.780 1.00 95.38 193 ARG A N 1
ATOM 1637 C CA . ARG A 1 193 ? 47.457 9.111 -72.462 1.00 95.38 193 ARG A CA 1
ATOM 1638 C C . ARG A 1 193 ? 46.919 10.059 -71.388 1.00 95.38 193 ARG A C 1
ATOM 1640 O O . ARG A 1 193 ? 46.492 9.590 -70.330 1.00 95.38 193 ARG A O 1
ATOM 1647 N N . TRP A 1 194 ? 46.886 11.363 -71.663 1.00 95.44 194 TRP A N 1
ATOM 1648 C CA . TRP A 1 194 ? 46.337 12.365 -70.747 1.00 95.44 194 TRP A CA 1
ATOM 1649 C C . TRP A 1 194 ? 44.838 12.174 -70.496 1.00 95.44 194 TRP A C 1
ATOM 1651 O O . TRP A 1 194 ? 44.431 12.153 -69.333 1.00 95.44 194 TRP A O 1
ATOM 1661 N N . SER A 1 195 ? 44.032 11.939 -71.535 1.00 95.06 195 SER A N 1
ATOM 1662 C CA . SER A 1 195 ? 42.590 11.696 -71.401 1.00 95.06 195 SER A CA 1
ATOM 1663 C C . SER A 1 195 ? 42.291 10.412 -70.621 1.00 95.06 195 SER A C 1
ATOM 1665 O O . SER A 1 195 ? 41.540 10.454 -69.644 1.00 95.06 195 SER A O 1
ATOM 1667 N N . ARG A 1 196 ? 42.932 9.280 -70.958 1.00 95.25 196 ARG A N 1
ATOM 1668 C CA . ARG A 1 196 ? 42.802 8.017 -70.195 1.00 95.25 196 ARG A CA 1
ATOM 1669 C C . ARG A 1 196 ? 43.193 8.220 -68.725 1.00 95.25 196 ARG A C 1
ATOM 1671 O O . ARG A 1 196 ? 42.456 7.806 -67.829 1.00 95.25 196 ARG A O 1
ATOM 1678 N N . GLY A 1 197 ? 44.293 8.933 -68.465 1.00 95.50 197 GLY A N 1
ATOM 1679 C CA . GLY A 1 197 ? 44.733 9.293 -67.115 1.00 95.50 197 GLY A CA 1
ATOM 1680 C C . GLY A 1 197 ? 43.750 10.201 -66.364 1.00 95.50 197 GLY A C 1
ATOM 1681 O O . GLY A 1 197 ? 43.498 9.986 -65.177 1.00 95.50 197 GLY A O 1
ATOM 1682 N N . HIS A 1 198 ? 43.147 11.187 -67.037 1.00 96.12 198 HIS A N 1
ATOM 1683 C CA . HIS A 1 198 ? 42.108 12.044 -66.463 1.00 96.12 198 HIS A CA 1
ATOM 1684 C C . HIS A 1 198 ? 40.880 11.220 -66.059 1.00 96.12 198 HIS A C 1
ATOM 1686 O O . HIS A 1 198 ? 40.446 11.306 -64.907 1.00 96.12 198 HIS A O 1
ATOM 1692 N N . PHE A 1 199 ? 40.341 10.395 -66.963 1.00 96.44 199 PHE A N 1
ATOM 1693 C CA . PHE A 1 199 ? 39.164 9.567 -66.682 1.00 96.44 199 PHE A CA 1
ATOM 1694 C C . PHE A 1 199 ? 39.428 8.544 -65.570 1.00 96.44 199 PHE A C 1
ATOM 1696 O O . PHE A 1 199 ? 38.602 8.416 -64.664 1.00 96.44 199 PHE A O 1
ATOM 1703 N N . GLY A 1 200 ? 40.602 7.902 -65.558 1.00 96.00 200 GLY A N 1
ATOM 1704 C CA . GLY A 1 200 ? 41.028 7.015 -64.470 1.00 96.00 200 GLY A CA 1
ATOM 1705 C C . GLY A 1 200 ? 41.061 7.728 -63.114 1.00 96.00 200 GLY A C 1
ATOM 1706 O O . GLY A 1 200 ? 40.422 7.282 -62.158 1.00 96.00 200 GLY A O 1
ATOM 1707 N N . ARG A 1 201 ? 41.706 8.903 -63.034 1.00 95.88 201 ARG A N 1
ATOM 1708 C CA . ARG A 1 201 ? 41.725 9.730 -61.810 1.00 95.88 201 ARG A CA 1
ATOM 1709 C C . ARG A 1 201 ? 40.328 10.215 -61.406 1.00 95.88 201 ARG A C 1
ATOM 1711 O O . ARG A 1 201 ? 40.030 10.267 -60.213 1.00 95.88 201 ARG A O 1
ATOM 1718 N N . ARG A 1 202 ? 39.451 10.543 -62.365 1.00 96.12 202 ARG A N 1
ATOM 1719 C CA . ARG A 1 202 ? 38.051 10.928 -62.108 1.00 96.12 202 ARG A CA 1
ATOM 1720 C C . ARG A 1 202 ? 37.265 9.767 -61.491 1.00 96.12 202 ARG A C 1
ATOM 1722 O O . ARG A 1 202 ? 36.647 9.967 -60.447 1.00 96.12 202 ARG A O 1
ATOM 1729 N N . ARG A 1 203 ? 37.370 8.557 -62.056 1.00 95.69 203 ARG A N 1
ATOM 1730 C CA . ARG A 1 203 ? 36.750 7.329 -61.523 1.00 95.69 203 ARG A CA 1
ATOM 1731 C C . ARG A 1 203 ? 37.272 6.989 -60.123 1.00 95.69 203 ARG A C 1
ATOM 1733 O O . ARG A 1 203 ? 36.472 6.748 -59.226 1.00 95.69 203 ARG A O 1
ATOM 1740 N N . ALA A 1 204 ? 38.583 7.072 -59.893 1.00 95.94 204 ALA A N 1
ATOM 1741 C CA . ALA A 1 204 ? 39.187 6.824 -58.579 1.00 95.94 204 ALA A CA 1
ATOM 1742 C C . ALA A 1 204 ? 38.784 7.860 -57.507 1.00 95.94 204 ALA A C 1
ATOM 1744 O O . ALA A 1 204 ? 38.674 7.528 -56.326 1.00 95.94 204 ALA A O 1
ATOM 1745 N N . ARG A 1 205 ? 38.545 9.126 -57.884 1.00 96.38 205 ARG A N 1
ATOM 1746 C CA . ARG A 1 205 ? 37.973 10.137 -56.972 1.00 96.38 205 ARG A CA 1
ATOM 1747 C C . ARG A 1 205 ? 36.499 9.866 -56.668 1.00 96.38 205 ARG A C 1
ATOM 1749 O O . ARG A 1 205 ? 36.110 9.984 -55.512 1.00 96.38 205 ARG A O 1
ATOM 1756 N N . ALA A 1 206 ? 35.704 9.475 -57.665 1.00 95.50 206 ALA A N 1
ATOM 1757 C CA . ALA A 1 206 ? 34.304 9.099 -57.462 1.00 95.50 206 ALA A CA 1
ATOM 1758 C C . ALA A 1 206 ? 34.173 7.884 -56.525 1.00 95.50 206 ALA A C 1
ATOM 1760 O O . ALA A 1 206 ? 33.445 7.957 -55.541 1.00 95.50 206 ALA A O 1
ATOM 1761 N N . ALA A 1 207 ? 34.963 6.827 -56.748 1.00 95.75 207 ALA A N 1
ATOM 1762 C CA . ALA A 1 207 ? 34.996 5.647 -55.881 1.00 95.75 207 ALA A CA 1
ATOM 1763 C C . ALA A 1 207 ? 35.390 5.987 -54.431 1.00 95.75 207 ALA A C 1
ATOM 1765 O O . ALA A 1 207 ? 34.731 5.542 -53.496 1.00 95.75 207 ALA A O 1
ATOM 1766 N N . ARG A 1 208 ? 36.405 6.841 -54.220 1.00 95.62 208 ARG A N 1
ATOM 1767 C CA . ARG A 1 208 ? 36.777 7.300 -52.866 1.00 95.62 208 ARG A CA 1
ATOM 1768 C C . ARG A 1 208 ? 35.675 8.115 -52.184 1.00 95.62 208 ARG A C 1
ATOM 1770 O O . ARG A 1 208 ? 35.467 7.944 -50.988 1.00 95.62 208 ARG A O 1
ATOM 1777 N N . ARG A 1 209 ? 34.950 8.964 -52.923 1.00 95.31 209 ARG A N 1
ATOM 1778 C CA . ARG A 1 209 ? 33.781 9.695 -52.393 1.00 95.31 209 ARG A CA 1
ATOM 1779 C C . ARG A 1 209 ? 32.637 8.748 -52.025 1.00 95.31 209 ARG A C 1
ATOM 1781 O O . ARG A 1 209 ? 32.035 8.942 -50.978 1.00 95.31 209 ARG A O 1
ATOM 1788 N N . HIS A 1 210 ? 32.392 7.712 -52.829 1.00 96.06 210 HIS A N 1
ATOM 1789 C CA . HIS A 1 210 ? 31.408 6.670 -52.526 1.00 96.06 210 HIS A CA 1
ATOM 1790 C C . HIS A 1 210 ? 31.757 5.932 -51.226 1.00 96.06 210 HIS A C 1
ATOM 1792 O O . HIS A 1 210 ? 30.967 5.953 -50.291 1.00 96.06 210 HIS A O 1
ATOM 1798 N N . MET A 1 211 ? 32.986 5.413 -51.106 1.00 96.19 211 MET A N 1
ATOM 1799 C CA . MET A 1 211 ? 33.460 4.754 -49.878 1.00 96.19 211 MET A CA 1
ATOM 1800 C C . MET A 1 211 ? 33.400 5.671 -48.648 1.00 96.19 211 MET A C 1
ATOM 1802 O O . MET A 1 211 ? 33.102 5.213 -47.547 1.00 96.19 211 MET A O 1
ATOM 1806 N N . ALA A 1 212 ? 33.696 6.965 -48.807 1.00 96.69 212 ALA A N 1
ATOM 1807 C CA . 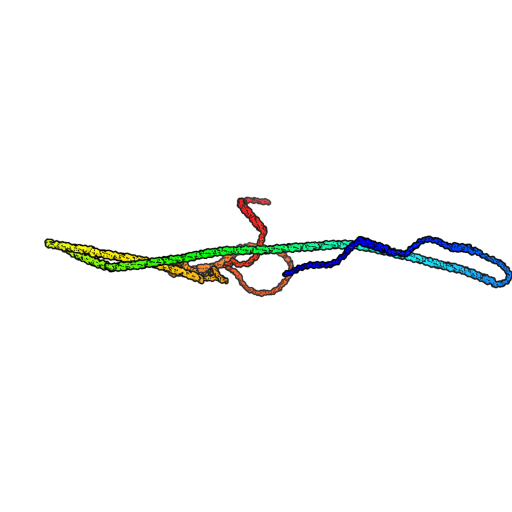ALA A 1 212 ? 33.573 7.936 -47.722 1.00 96.69 212 ALA A CA 1
ATOM 1808 C C . ALA A 1 212 ? 32.105 8.128 -47.300 1.00 96.69 212 ALA A C 1
ATOM 1810 O O . ALA A 1 212 ? 31.812 8.098 -46.106 1.00 96.69 212 ALA A O 1
ATOM 1811 N N . ALA A 1 213 ? 31.183 8.250 -48.260 1.00 96.50 213 ALA A N 1
ATOM 1812 C CA . ALA A 1 213 ? 29.750 8.326 -47.991 1.00 96.50 213 ALA A CA 1
ATOM 1813 C C . ALA A 1 213 ? 29.227 7.048 -47.312 1.00 96.50 213 ALA A C 1
ATOM 1815 O O . ALA A 1 213 ? 28.529 7.144 -46.308 1.00 96.50 213 ALA A O 1
ATOM 1816 N N . GLU A 1 214 ? 29.620 5.859 -47.779 1.00 96.50 214 GLU A N 1
ATOM 1817 C CA . GLU A 1 214 ? 29.280 4.575 -47.148 1.00 96.50 214 GLU A CA 1
ATOM 1818 C C . GLU A 1 214 ? 29.780 4.501 -45.700 1.00 96.50 214 GLU A C 1
ATOM 1820 O O . GLU A 1 214 ? 29.020 4.139 -44.805 1.00 96.50 214 GLU A O 1
ATOM 1825 N N . ARG A 1 215 ? 31.029 4.911 -45.435 1.00 96.81 215 ARG A N 1
ATOM 1826 C CA . ARG A 1 215 ? 31.589 4.964 -44.072 1.00 96.81 215 ARG A CA 1
ATOM 1827 C C . ARG A 1 215 ? 30.808 5.918 -43.167 1.00 96.81 215 ARG A C 1
ATOM 1829 O O . ARG A 1 215 ? 30.477 5.536 -42.047 1.00 96.81 215 ARG A O 1
ATOM 1836 N N . ILE A 1 216 ? 30.467 7.115 -43.651 1.00 96.69 216 ILE A N 1
ATOM 1837 C CA . ILE A 1 216 ? 29.642 8.087 -42.913 1.00 96.69 216 ILE A CA 1
ATOM 1838 C C . ILE A 1 216 ? 28.247 7.509 -42.635 1.00 96.69 216 ILE A C 1
ATOM 1840 O O . ILE A 1 216 ? 27.770 7.582 -41.505 1.00 96.69 216 ILE A O 1
ATOM 1844 N N . GLN A 1 217 ? 27.611 6.866 -43.619 1.00 95.56 217 GLN A N 1
ATOM 1845 C CA . GLN A 1 217 ? 26.310 6.218 -43.432 1.00 95.56 217 GLN A CA 1
ATOM 1846 C C . GLN A 1 217 ? 26.368 5.059 -42.425 1.00 95.56 217 GLN A C 1
ATOM 1848 O O . GLN A 1 217 ? 25.451 4.906 -41.620 1.00 95.56 217 GLN A O 1
ATOM 1853 N N . CYS A 1 218 ? 27.425 4.242 -42.436 1.00 95.19 218 CYS A N 1
ATOM 1854 C CA . CYS A 1 218 ? 27.614 3.168 -41.459 1.00 95.19 218 CYS A CA 1
ATOM 1855 C C . CYS A 1 218 ? 27.815 3.714 -40.038 1.00 95.19 218 CYS A C 1
ATOM 1857 O O . CYS A 1 218 ? 27.194 3.205 -39.104 1.00 95.19 218 CYS A O 1
ATOM 1859 N N . LEU A 1 219 ? 28.603 4.783 -39.874 1.00 97.19 219 LEU A N 1
ATOM 1860 C CA . LEU A 1 219 ? 28.742 5.484 -38.593 1.00 97.19 219 LEU A CA 1
ATOM 1861 C C . LEU A 1 219 ? 27.398 6.051 -38.116 1.00 97.19 219 LEU A C 1
ATOM 1863 O O . LEU A 1 219 ? 27.019 5.823 -36.970 1.00 97.19 219 LEU A O 1
ATOM 1867 N N . TRP A 1 220 ? 26.641 6.712 -38.998 1.00 96.56 220 TRP A N 1
ATOM 1868 C CA . TRP A 1 220 ? 25.319 7.257 -38.679 1.00 96.56 220 TRP A CA 1
ATOM 1869 C C . TRP A 1 220 ? 24.323 6.176 -38.236 1.00 96.56 220 TRP A C 1
ATOM 1871 O O . TRP A 1 220 ? 23.702 6.316 -37.185 1.00 96.56 220 TRP A O 1
ATOM 1881 N N . ARG A 1 221 ? 24.225 5.056 -38.970 1.00 96.31 221 ARG A N 1
ATOM 1882 C CA . ARG A 1 221 ? 23.396 3.897 -38.577 1.00 96.31 221 ARG A CA 1
ATOM 1883 C C . ARG A 1 221 ? 23.803 3.353 -37.200 1.00 96.31 221 ARG A C 1
ATOM 1885 O O . ARG A 1 221 ? 22.940 3.005 -36.395 1.00 96.31 221 ARG A O 1
ATOM 1892 N N . GLY A 1 222 ? 25.105 3.332 -36.899 1.00 96.69 222 GLY A N 1
ATOM 1893 C CA . GLY A 1 222 ? 25.630 2.970 -35.581 1.00 96.69 222 GLY A CA 1
ATOM 1894 C C . GLY A 1 222 ? 25.203 3.938 -34.469 1.00 96.69 222 GLY A C 1
ATOM 1895 O O . GLY A 1 222 ? 24.753 3.490 -33.416 1.00 96.69 222 GLY A O 1
ATOM 1896 N N . VAL A 1 223 ? 25.294 5.251 -34.701 1.00 96.88 223 VAL A N 1
ATOM 1897 C CA . VAL A 1 223 ? 24.849 6.291 -33.751 1.00 96.88 223 VAL A CA 1
ATOM 1898 C C . VAL A 1 223 ? 23.340 6.213 -33.509 1.00 96.88 223 VAL A C 1
ATOM 1900 O O . VAL A 1 223 ? 22.910 6.216 -32.358 1.00 96.88 223 VAL A O 1
ATOM 1903 N N . GLN A 1 224 ? 22.539 6.063 -34.566 1.00 96.75 224 GLN A N 1
ATOM 1904 C CA . GLN A 1 224 ? 21.083 5.926 -34.476 1.00 96.75 224 GLN A CA 1
ATOM 1905 C C . GLN A 1 224 ? 20.670 4.695 -33.646 1.00 96.75 224 GLN A C 1
ATOM 1907 O O . GLN A 1 224 ? 19.795 4.788 -32.785 1.00 96.75 224 GLN A O 1
ATOM 1912 N N . SER A 1 225 ? 21.339 3.555 -33.852 1.00 95.50 225 SER A N 1
ATOM 1913 C CA . SER A 1 225 ? 21.110 2.326 -33.076 1.00 95.50 225 SER A CA 1
ATOM 1914 C C . SER A 1 225 ? 21.455 2.491 -31.587 1.00 95.50 225 SER A C 1
ATOM 1916 O O . SER A 1 225 ? 20.689 2.064 -30.715 1.00 95.50 225 SER A O 1
ATOM 1918 N N . ARG A 1 226 ? 22.560 3.185 -31.267 1.00 96.06 226 ARG A N 1
ATOM 1919 C CA . ARG A 1 226 ? 22.912 3.532 -29.877 1.00 96.06 226 ARG A CA 1
ATOM 1920 C C . ARG A 1 226 ? 21.862 4.445 -29.247 1.00 96.06 226 ARG A C 1
ATOM 1922 O O . ARG A 1 226 ? 21.336 4.100 -28.200 1.00 96.06 226 ARG A O 1
ATOM 1929 N N . GLN A 1 227 ? 21.458 5.517 -29.930 1.00 96.25 227 GLN A N 1
ATOM 1930 C CA . GLN A 1 227 ? 20.416 6.436 -29.453 1.00 96.25 227 GLN A CA 1
ATOM 1931 C C . GLN A 1 227 ? 19.088 5.716 -29.149 1.00 96.25 227 GLN A C 1
ATOM 1933 O O . GLN A 1 227 ? 18.424 6.013 -28.153 1.00 96.25 227 GLN A O 1
ATOM 1938 N N . GLN A 1 228 ? 18.694 4.752 -29.988 1.00 95.06 228 GLN A N 1
ATOM 1939 C CA . GLN A 1 228 ? 17.510 3.926 -29.747 1.00 95.06 228 GLN A CA 1
ATOM 1940 C C . GLN A 1 228 ? 17.690 3.024 -28.515 1.00 95.06 228 GLN A C 1
ATOM 1942 O O . GLN A 1 228 ? 16.781 2.932 -27.687 1.00 95.06 228 GLN A O 1
ATOM 1947 N N . SER A 1 229 ? 18.863 2.407 -28.367 1.00 95.75 229 SER A N 1
ATOM 1948 C CA . SER A 1 229 ? 19.210 1.560 -27.218 1.00 95.75 229 SER A CA 1
ATOM 1949 C C . SER A 1 229 ? 19.235 2.351 -25.905 1.00 95.75 229 SER A C 1
ATOM 1951 O O . SER A 1 229 ? 18.628 1.921 -24.927 1.00 95.75 229 SER A O 1
ATOM 1953 N N . ASP A 1 230 ? 19.832 3.545 -25.897 1.00 97.06 230 ASP A N 1
ATOM 1954 C CA . ASP A 1 230 ? 19.887 4.444 -24.740 1.00 97.06 230 ASP A CA 1
ATOM 1955 C C . ASP A 1 230 ? 18.481 4.887 -24.319 1.00 97.06 230 ASP A C 1
ATOM 1957 O O . ASP A 1 230 ? 18.142 4.879 -23.134 1.00 97.06 230 ASP A O 1
ATOM 1961 N N . ARG A 1 231 ? 17.606 5.203 -25.287 1.00 95.94 231 ARG A N 1
ATOM 1962 C CA . ARG A 1 231 ? 16.198 5.541 -25.020 1.00 95.94 231 ARG A CA 1
ATOM 1963 C C . ARG A 1 231 ? 15.437 4.372 -24.384 1.00 95.94 231 ARG A C 1
ATOM 1965 O O . ARG A 1 231 ? 14.651 4.597 -23.460 1.00 95.94 231 ARG A O 1
ATOM 1972 N N . LEU A 1 232 ? 15.664 3.140 -24.847 1.00 95.69 232 LEU A N 1
ATOM 1973 C CA . LEU A 1 232 ? 15.068 1.936 -24.255 1.00 95.69 232 LEU A CA 1
ATOM 1974 C C . LEU A 1 232 ? 15.620 1.668 -22.846 1.00 95.69 232 LEU A C 1
ATOM 1976 O O . LEU A 1 232 ? 14.846 1.379 -21.933 1.00 95.69 232 LEU A O 1
ATOM 1980 N N . TRP A 1 233 ? 16.930 1.827 -22.644 1.00 97.12 233 TRP A N 1
ATOM 1981 C CA . TRP A 1 233 ? 17.588 1.673 -21.346 1.00 97.12 233 TRP A CA 1
ATOM 1982 C C . TRP A 1 233 ? 17.076 2.694 -20.320 1.00 97.12 233 TRP A C 1
ATOM 1984 O O . TRP A 1 233 ? 16.645 2.304 -19.232 1.00 97.12 233 TRP A O 1
ATOM 1994 N N . LEU A 1 234 ? 17.012 3.980 -20.685 1.00 96.94 234 LEU A N 1
ATOM 1995 C CA . LEU A 1 234 ? 16.417 5.035 -19.857 1.00 96.94 234 LEU A CA 1
ATOM 1996 C C . LEU A 1 234 ? 14.947 4.732 -19.535 1.00 96.94 234 LEU A C 1
ATOM 1998 O O . LEU A 1 234 ? 14.537 4.852 -18.380 1.00 96.94 234 LEU A O 1
ATOM 2002 N N . GLY A 1 235 ? 14.165 4.269 -20.517 1.00 95.75 235 GLY A N 1
ATOM 2003 C CA . GLY A 1 235 ? 12.779 3.838 -20.312 1.00 95.75 235 GLY A CA 1
ATOM 2004 C C . GLY A 1 235 ? 12.650 2.692 -19.301 1.00 95.75 235 GLY A C 1
ATOM 2005 O O . GLY A 1 235 ? 11.800 2.744 -18.406 1.00 95.75 235 GLY A O 1
ATOM 2006 N N . ALA A 1 236 ? 13.527 1.688 -19.373 1.00 95.44 236 ALA A N 1
ATOM 2007 C CA . ALA A 1 236 ? 13.565 0.573 -18.429 1.00 95.44 236 ALA A CA 1
ATOM 2008 C C . ALA A 1 236 ? 13.974 1.017 -17.010 1.00 95.44 236 ALA A C 1
ATOM 2010 O O . ALA A 1 236 ? 13.354 0.598 -16.024 1.00 95.44 236 ALA A O 1
ATOM 2011 N N . LYS A 1 237 ? 14.966 1.910 -16.880 1.00 95.88 237 LYS A N 1
ATOM 2012 C CA . LYS A 1 237 ? 15.380 2.485 -15.587 1.00 95.88 237 LYS A CA 1
ATOM 2013 C C . LYS A 1 237 ? 14.271 3.343 -14.970 1.00 95.88 237 LYS A C 1
ATOM 2015 O O . LYS A 1 237 ? 13.919 3.123 -13.811 1.00 95.88 237 LYS A O 1
ATOM 2020 N N . ALA A 1 238 ? 13.641 4.224 -15.748 1.00 95.81 238 ALA A N 1
ATOM 2021 C CA . ALA A 1 238 ? 12.497 5.022 -15.305 1.00 95.81 238 ALA A CA 1
ATOM 2022 C C . ALA A 1 238 ? 11.320 4.136 -14.855 1.00 95.81 238 ALA A C 1
ATOM 2024 O O . ALA A 1 238 ? 10.776 4.339 -13.770 1.00 95.81 238 ALA A O 1
ATOM 2025 N N . THR A 1 239 ? 10.982 3.097 -15.626 1.00 96.44 239 THR A N 1
ATOM 2026 C CA . THR A 1 239 ? 9.941 2.114 -15.266 1.00 96.44 239 THR A CA 1
ATOM 2027 C C . THR A 1 239 ? 10.273 1.391 -13.957 1.00 96.44 239 THR A C 1
ATOM 2029 O O . THR A 1 239 ? 9.393 1.171 -13.124 1.00 96.44 239 THR A O 1
ATOM 2032 N N . THR A 1 240 ? 11.548 1.061 -13.733 1.00 96.88 240 THR A N 1
ATOM 2033 C CA . THR A 1 240 ? 12.017 0.421 -12.495 1.00 96.88 240 THR A CA 1
ATOM 2034 C C . THR A 1 240 ? 11.847 1.346 -11.290 1.00 96.88 240 THR A C 1
ATOM 2036 O O . THR A 1 240 ? 11.289 0.920 -10.278 1.00 96.88 240 THR A O 1
ATOM 2039 N N . ILE A 1 241 ? 12.245 2.617 -11.400 1.00 96.00 241 ILE A N 1
ATOM 2040 C CA . ILE A 1 241 ? 12.066 3.626 -10.341 1.00 96.00 241 ILE A CA 1
ATOM 2041 C C . ILE A 1 241 ? 10.572 3.843 -10.053 1.00 96.00 241 ILE A C 1
ATOM 2043 O O . ILE A 1 241 ? 10.143 3.779 -8.901 1.00 96.00 241 ILE A O 1
ATOM 2047 N N . GLN A 1 242 ? 9.750 4.006 -11.095 1.00 94.75 242 GLN A N 1
ATOM 2048 C CA . GLN A 1 242 ? 8.298 4.159 -10.961 1.00 94.75 242 GLN A CA 1
ATOM 2049 C C . GLN A 1 242 ? 7.642 2.946 -10.286 1.00 94.75 242 GLN A C 1
ATOM 2051 O O . GLN A 1 242 ? 6.768 3.125 -9.438 1.00 94.75 242 GLN A O 1
ATOM 2056 N N . ARG A 1 243 ? 8.066 1.715 -10.612 1.00 96.19 243 ARG A N 1
ATOM 2057 C CA . ARG A 1 243 ? 7.587 0.483 -9.959 1.00 96.19 243 ARG A CA 1
ATOM 2058 C C . ARG A 1 243 ? 7.900 0.491 -8.461 1.00 96.19 243 ARG A C 1
ATOM 2060 O O . ARG A 1 243 ? 7.001 0.231 -7.662 1.00 96.19 243 ARG A O 1
ATOM 2067 N N . HIS A 1 244 ? 9.135 0.824 -8.083 1.00 96.38 244 HIS A N 1
ATOM 2068 C CA . HIS A 1 244 ? 9.538 0.906 -6.677 1.00 96.38 244 HIS A CA 1
ATOM 2069 C C . HIS A 1 244 ? 8.749 1.982 -5.926 1.00 96.38 244 HIS A C 1
ATOM 2071 O O . HIS A 1 244 ? 8.212 1.694 -4.857 1.00 96.38 244 HIS A O 1
ATOM 2077 N N . MET A 1 245 ? 8.595 3.177 -6.506 1.00 95.69 245 MET A N 1
ATOM 2078 C CA . MET A 1 245 ? 7.858 4.272 -5.872 1.00 95.69 245 MET A CA 1
ATOM 2079 C C . MET A 1 245 ? 6.362 3.962 -5.722 1.00 95.69 245 MET A C 1
ATOM 2081 O O . MET A 1 245 ? 5.799 4.169 -4.649 1.00 95.69 245 MET A O 1
ATOM 2085 N N . ARG A 1 246 ? 5.717 3.382 -6.746 1.00 95.56 246 ARG A N 1
ATOM 2086 C CA . ARG A 1 246 ? 4.325 2.903 -6.648 1.00 95.56 246 ARG A CA 1
ATOM 2087 C C . ARG A 1 246 ? 4.175 1.855 -5.542 1.00 95.56 246 ARG A C 1
ATOM 2089 O O . ARG A 1 246 ? 3.266 1.967 -4.727 1.00 95.56 246 ARG A O 1
ATOM 2096 N N . GLY A 1 247 ? 5.088 0.883 -5.468 1.00 95.00 247 GLY A N 1
ATOM 2097 C CA . GLY A 1 247 ? 5.092 -0.138 -4.415 1.00 95.00 247 GLY A CA 1
ATOM 2098 C C . GLY A 1 247 ? 5.319 0.433 -3.009 1.00 95.00 247 GLY A C 1
ATOM 2099 O O . GLY A 1 247 ? 4.653 0.013 -2.065 1.00 95.00 247 GLY A O 1
ATOM 2100 N N . PHE A 1 248 ? 6.214 1.414 -2.863 1.00 95.81 248 PHE A N 1
ATOM 2101 C CA . PHE A 1 248 ? 6.452 2.125 -1.605 1.00 95.81 248 PHE A CA 1
ATOM 2102 C C . PHE A 1 248 ? 5.211 2.899 -1.144 1.00 95.81 248 PHE A C 1
ATOM 2104 O O . PHE A 1 248 ? 4.782 2.730 -0.004 1.00 95.81 248 PHE A O 1
ATOM 2111 N N . LEU A 1 249 ? 4.594 3.685 -2.033 1.00 95.12 249 LEU A N 1
ATOM 2112 C CA . LEU A 1 249 ? 3.376 4.440 -1.726 1.00 95.12 249 LEU A CA 1
ATOM 2113 C C . LEU A 1 249 ? 2.214 3.515 -1.340 1.00 95.12 249 LEU A C 1
ATOM 2115 O O . LEU A 1 249 ? 1.541 3.778 -0.343 1.00 95.12 249 LEU A O 1
ATOM 2119 N N . ALA A 1 250 ? 2.018 2.406 -2.066 1.00 93.81 250 ALA A N 1
ATOM 2120 C CA . ALA A 1 250 ? 0.980 1.430 -1.737 1.00 93.81 250 ALA A CA 1
ATOM 2121 C C . ALA A 1 250 ? 1.219 0.802 -0.354 1.00 93.81 250 ALA A C 1
ATOM 2123 O O . ALA A 1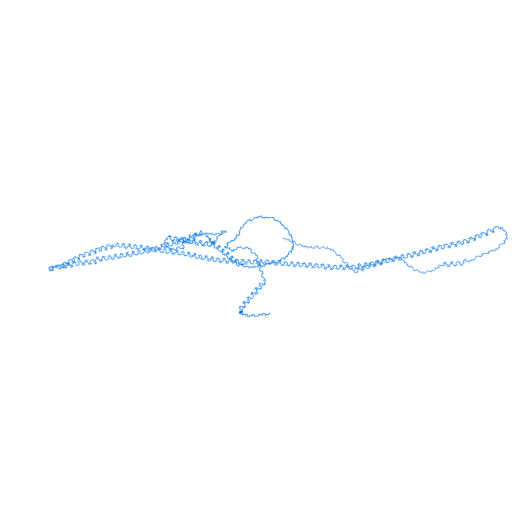 250 ? 0.301 0.755 0.461 1.00 93.81 250 ALA A O 1
ATOM 2124 N N . ARG A 1 251 ? 2.459 0.387 -0.045 1.00 92.81 251 ARG A N 1
ATOM 2125 C CA . ARG A 1 251 ? 2.811 -0.143 1.283 1.00 92.81 251 ARG A CA 1
ATOM 2126 C C . ARG A 1 251 ? 2.602 0.890 2.388 1.00 92.81 251 ARG A C 1
ATOM 2128 O O . ARG A 1 251 ? 1.966 0.554 3.379 1.00 92.81 251 ARG A O 1
ATOM 2135 N N . LYS A 1 252 ? 3.050 2.139 2.209 1.00 92.94 252 LYS A N 1
ATOM 2136 C CA . LYS A 1 252 ? 2.868 3.225 3.190 1.00 92.94 252 LYS A CA 1
ATOM 2137 C C . LYS A 1 252 ? 1.386 3.485 3.483 1.00 92.94 252 LYS A C 1
ATOM 2139 O O . LYS A 1 252 ? 0.998 3.585 4.645 1.00 92.94 252 LYS A O 1
ATOM 2144 N N . HIS A 1 253 ? 0.552 3.553 2.443 1.00 91.19 253 HIS A N 1
ATOM 2145 C CA . HIS A 1 253 ? -0.893 3.733 2.591 1.00 91.19 253 HIS A CA 1
ATOM 2146 C C . HIS A 1 253 ? -1.545 2.543 3.315 1.00 91.19 253 HIS A C 1
ATOM 2148 O O . HIS A 1 253 ? -2.259 2.730 4.299 1.00 91.19 253 HIS A O 1
ATOM 2154 N N . THR A 1 254 ? -1.260 1.312 2.877 1.00 92.75 254 THR A N 1
ATOM 2155 C CA . THR A 1 254 ? -1.816 0.092 3.482 1.00 92.75 254 THR A CA 1
ATOM 2156 C C . THR A 1 254 ? -1.353 -0.102 4.925 1.00 92.75 254 THR A C 1
ATOM 2158 O O . THR A 1 254 ? -2.156 -0.494 5.765 1.00 92.75 254 THR A O 1
ATOM 2161 N N . GLN A 1 255 ? -0.100 0.226 5.253 1.00 92.94 255 GLN A N 1
ATOM 2162 C CA . GLN A 1 255 ? 0.426 0.180 6.619 1.00 92.94 255 GLN A CA 1
ATOM 2163 C C . GLN A 1 255 ? -0.296 1.181 7.529 1.00 92.94 255 GLN A C 1
ATOM 2165 O O . GLN A 1 255 ? -0.752 0.793 8.601 1.00 92.94 255 GLN A O 1
ATOM 2170 N N . CYS A 1 256 ? -0.476 2.429 7.083 1.00 89.62 256 CYS A N 1
ATOM 2171 C CA . CYS A 1 256 ? -1.236 3.436 7.826 1.00 89.62 256 CYS A CA 1
ATOM 2172 C C . CYS A 1 256 ? -2.693 2.991 8.050 1.00 89.62 256 CYS A C 1
ATOM 2174 O O . CYS A 1 256 ? -3.198 3.044 9.172 1.00 89.62 256 CYS A O 1
ATOM 2176 N N . GLN A 1 257 ? -3.357 2.476 7.010 1.00 91.62 257 GLN A N 1
ATOM 2177 C CA . GLN A 1 257 ? -4.722 1.963 7.131 1.00 91.62 257 GLN A CA 1
ATOM 2178 C C . GLN A 1 257 ? -4.800 0.750 8.073 1.00 91.62 257 GLN A C 1
ATOM 2180 O O . GLN A 1 257 ? -5.709 0.684 8.899 1.00 91.62 257 GLN A O 1
ATOM 2185 N N . SER A 1 258 ? -3.837 -0.172 7.998 1.00 92.88 258 SER A N 1
ATOM 2186 C CA . SER A 1 258 ? -3.739 -1.342 8.878 1.00 92.88 258 SER A CA 1
ATOM 2187 C C . SER A 1 258 ? -3.541 -0.937 10.341 1.00 92.88 258 SER A C 1
ATOM 2189 O O . SER A 1 258 ? -4.277 -1.404 11.205 1.00 92.88 258 SER A O 1
ATOM 2191 N N . GLN A 1 259 ? -2.644 0.014 10.622 1.00 93.00 259 GLN A N 1
ATOM 2192 C CA . GLN A 1 259 ? -2.437 0.571 11.964 1.00 93.00 259 GLN A CA 1
ATOM 2193 C C . GLN A 1 259 ? -3.715 1.216 12.519 1.00 93.00 259 GLN A C 1
ATOM 2195 O O . GLN A 1 259 ? -4.081 0.952 13.663 1.00 93.00 259 GLN A O 1
ATOM 2200 N N . ARG A 1 260 ? -4.444 1.996 11.707 1.00 90.62 260 ARG A N 1
ATOM 2201 C CA . ARG A 1 260 ? -5.738 2.584 12.102 1.00 90.62 260 ARG A CA 1
ATOM 2202 C C . ARG A 1 260 ? -6.792 1.514 12.399 1.00 90.62 260 ARG A C 1
ATOM 2204 O O . ARG A 1 260 ? -7.489 1.617 13.405 1.00 90.62 260 ARG A O 1
ATOM 2211 N N . CYS A 1 261 ? -6.891 0.481 11.561 1.00 92.94 261 CYS A N 1
ATOM 2212 C CA . CYS A 1 261 ? -7.826 -0.629 11.769 1.00 92.94 261 CYS A CA 1
ATOM 2213 C C . CYS A 1 261 ? -7.463 -1.452 13.014 1.00 92.94 261 CYS A C 1
ATOM 2215 O O . CYS A 1 261 ? -8.349 -1.806 13.787 1.00 92.94 261 CYS A O 1
ATOM 2217 N N . HIS A 1 262 ? -6.174 -1.705 13.248 1.00 93.19 262 HIS A N 1
ATOM 2218 C CA . HIS A 1 262 ? -5.685 -2.410 14.429 1.00 93.19 262 HIS A CA 1
ATOM 2219 C C . HIS A 1 262 ? -5.952 -1.612 15.713 1.00 93.19 262 HIS A C 1
ATOM 2221 O O . HIS A 1 262 ? -6.519 -2.156 16.655 1.00 93.19 262 HIS A O 1
ATOM 2227 N N . ALA A 1 263 ? -5.645 -0.311 15.735 1.00 92.19 263 ALA A N 1
ATOM 2228 C CA . ALA A 1 263 ? -5.943 0.560 16.873 1.00 92.19 263 ALA A CA 1
ATOM 2229 C C . ALA A 1 263 ? -7.452 0.613 17.181 1.00 92.19 263 ALA A C 1
ATOM 2231 O O . ALA A 1 263 ? -7.850 0.496 18.341 1.00 92.19 263 ALA A O 1
ATOM 2232 N N . ALA A 1 264 ? -8.301 0.711 16.150 1.00 93.44 264 ALA A N 1
ATOM 2233 C CA . ALA A 1 264 ? -9.753 0.645 16.308 1.00 93.44 264 ALA A CA 1
ATOM 2234 C C . ALA A 1 264 ? -10.217 -0.717 16.858 1.00 93.44 264 ALA A C 1
ATOM 2236 O O . ALA A 1 264 ? -11.019 -0.758 17.790 1.00 93.44 264 ALA A O 1
ATOM 2237 N N . ALA A 1 265 ? -9.676 -1.828 16.347 1.00 93.56 265 ALA A N 1
ATOM 2238 C CA . ALA A 1 265 ? -9.987 -3.170 16.834 1.00 93.56 265 ALA A CA 1
ATOM 2239 C C . ALA A 1 265 ? -9.562 -3.367 18.300 1.00 93.56 265 ALA A C 1
ATOM 2241 O O . ALA A 1 265 ? -10.343 -3.885 19.095 1.00 93.56 265 ALA A O 1
ATOM 2242 N N . VAL A 1 266 ? -8.371 -2.901 18.692 1.00 94.44 266 VAL A N 1
ATOM 2243 C CA . VAL A 1 266 ? -7.893 -2.938 20.086 1.00 94.44 266 VAL A CA 1
ATOM 2244 C C . VAL A 1 266 ? -8.784 -2.088 20.997 1.00 94.44 266 VAL A C 1
ATOM 2246 O O . VAL A 1 266 ? -9.149 -2.543 22.081 1.00 94.44 266 VAL A O 1
ATOM 2249 N N . ALA A 1 267 ? -9.207 -0.898 20.559 1.00 93.25 267 ALA A N 1
ATOM 2250 C CA . ALA A 1 267 ? -10.141 -0.060 21.312 1.00 93.25 267 ALA A CA 1
ATOM 2251 C C . ALA A 1 267 ? -11.506 -0.749 21.508 1.00 93.25 267 ALA A C 1
ATOM 2253 O O . ALA A 1 267 ? -12.006 -0.810 22.633 1.00 93.25 267 ALA A O 1
ATOM 2254 N N . MET A 1 268 ? -12.071 -1.344 20.450 1.00 92.25 268 MET A N 1
ATOM 2255 C CA . MET A 1 268 ? -13.310 -2.130 20.524 1.00 92.25 268 MET A CA 1
ATOM 2256 C C . MET A 1 268 ? -13.165 -3.335 21.463 1.00 92.25 268 MET A C 1
ATOM 2258 O O . MET A 1 268 ? -14.016 -3.546 22.323 1.00 92.25 268 MET A O 1
ATOM 2262 N N . GLN A 1 269 ? -12.069 -4.095 21.360 1.00 92.31 269 GLN A N 1
ATOM 2263 C CA . GLN A 1 269 ? -11.795 -5.239 22.234 1.00 92.31 269 GLN A CA 1
ATOM 2264 C C . GLN A 1 269 ? -11.622 -4.825 23.701 1.00 92.31 269 GLN A C 1
ATOM 2266 O O . GLN A 1 269 ? -12.128 -5.515 24.586 1.00 92.31 269 GLN A O 1
ATOM 2271 N N . ARG A 1 270 ? -10.940 -3.705 23.980 1.00 93.75 270 ARG A N 1
ATOM 2272 C CA . ARG A 1 270 ? -10.789 -3.153 25.337 1.00 93.75 270 ARG A CA 1
ATOM 2273 C C . ARG A 1 270 ? -12.144 -2.760 25.926 1.00 93.75 270 ARG A C 1
ATOM 2275 O O . ARG A 1 270 ? -12.432 -3.130 27.061 1.00 93.75 270 ARG A O 1
ATOM 2282 N N . LEU A 1 271 ? -12.979 -2.055 25.159 1.00 93.31 271 LEU A N 1
ATOM 2283 C CA . LEU A 1 271 ? -14.333 -1.683 25.580 1.00 93.31 271 LEU A CA 1
ATOM 2284 C C . LEU A 1 271 ? -15.202 -2.921 25.830 1.00 93.31 271 LEU A C 1
ATOM 2286 O O . LEU A 1 271 ? -15.841 -3.010 26.874 1.00 93.31 271 LEU A O 1
ATOM 2290 N N . PHE A 1 272 ? -15.175 -3.898 24.921 1.00 93.50 272 PHE A N 1
ATOM 2291 C CA . PHE A 1 272 ? -15.940 -5.139 25.037 1.00 93.50 272 PHE A CA 1
ATOM 2292 C C . PHE A 1 272 ? -15.529 -5.963 26.265 1.00 93.50 272 PHE A C 1
ATOM 2294 O O . PHE A 1 272 ? -16.378 -6.278 27.096 1.00 93.50 272 PHE A O 1
ATOM 2301 N N . ARG A 1 273 ? -14.225 -6.230 26.446 1.00 93.56 273 ARG A N 1
ATOM 2302 C CA . ARG A 1 273 ? -13.691 -6.925 27.633 1.00 93.56 273 ARG A CA 1
ATOM 2303 C C . ARG A 1 273 ? -14.027 -6.178 28.927 1.00 93.56 273 ARG A C 1
ATOM 2305 O O . ARG A 1 273 ? -14.448 -6.805 29.892 1.00 93.56 273 ARG A O 1
ATOM 2312 N N . GLY A 1 274 ? -13.909 -4.848 28.938 1.00 93.38 274 GLY A N 1
ATOM 2313 C CA . GLY A 1 274 ? -14.277 -4.020 30.091 1.00 93.38 274 GLY A CA 1
ATOM 2314 C C . GLY A 1 274 ? -15.773 -4.070 30.424 1.00 93.38 274 GLY A C 1
ATOM 2315 O O . GLY A 1 274 ? -16.143 -4.097 31.592 1.00 93.38 274 GLY A O 1
ATOM 2316 N N . THR A 1 275 ? -16.647 -4.126 29.418 1.00 91.94 275 THR A N 1
ATOM 2317 C CA . THR A 1 275 ? -18.097 -4.267 29.621 1.00 91.94 275 THR A CA 1
ATOM 2318 C C . THR A 1 275 ? -18.488 -5.679 30.062 1.00 91.94 275 THR A C 1
ATOM 2320 O O . THR A 1 275 ? -19.348 -5.805 30.930 1.00 91.94 275 THR A O 1
ATOM 2323 N N . LEU A 1 276 ? -17.821 -6.731 29.574 1.00 91.69 276 LEU A N 1
ATOM 2324 C CA . LEU A 1 276 ? -17.979 -8.090 30.113 1.00 91.69 276 LEU A CA 1
ATOM 2325 C C . LEU A 1 276 ? -17.527 -8.189 31.579 1.00 91.69 276 LEU A C 1
ATOM 2327 O O . LEU A 1 276 ? -18.213 -8.797 32.394 1.00 91.69 276 LEU A O 1
ATOM 2331 N N . ALA A 1 277 ? -16.405 -7.558 31.939 1.00 92.31 277 ALA A N 1
ATOM 2332 C CA . ALA A 1 277 ? -15.939 -7.522 33.324 1.00 92.31 277 ALA A CA 1
ATOM 2333 C C . ALA A 1 277 ? -16.931 -6.783 34.240 1.00 92.31 277 ALA A C 1
ATOM 2335 O O . ALA A 1 277 ? -17.307 -7.320 35.278 1.00 92.31 277 ALA A O 1
ATOM 2336 N N . ARG A 1 278 ? -17.410 -5.598 33.830 1.00 91.69 278 ARG A N 1
ATOM 2337 C CA . ARG A 1 278 ? -18.425 -4.835 34.578 1.00 91.69 278 ARG A CA 1
ATOM 2338 C C . ARG A 1 278 ? -19.726 -5.612 34.745 1.00 91.69 278 ARG A C 1
ATOM 2340 O O . ARG A 1 278 ? -20.128 -5.829 35.872 1.00 91.69 278 ARG A O 1
ATOM 2347 N N . THR A 1 279 ? -20.308 -6.139 33.667 1.00 88.50 279 THR A N 1
ATOM 2348 C CA . THR A 1 279 ? -21.558 -6.924 33.755 1.00 88.50 279 THR A CA 1
ATOM 2349 C C . THR A 1 279 ? -21.434 -8.164 34.648 1.00 88.50 279 THR A C 1
ATOM 2351 O O . THR A 1 279 ? -22.391 -8.507 35.340 1.00 88.50 279 THR A O 1
ATOM 2354 N N . ARG A 1 280 ? -20.255 -8.805 34.707 1.00 91.62 280 ARG A N 1
ATOM 2355 C CA . ARG A 1 280 ? -19.973 -9.884 35.668 1.00 91.62 280 ARG A CA 1
ATOM 2356 C C . ARG A 1 280 ? -19.891 -9.378 37.114 1.00 91.62 280 ARG A C 1
ATOM 2358 O O . ARG A 1 280 ? -20.447 -10.021 37.998 1.00 91.62 280 ARG A O 1
ATOM 2365 N N . ILE A 1 281 ? -19.230 -8.245 37.358 1.00 92.38 281 ILE A N 1
ATOM 2366 C CA . ILE A 1 281 ? -19.159 -7.612 38.687 1.00 92.38 281 ILE A CA 1
ATOM 2367 C C . ILE A 1 281 ? -20.553 -7.159 39.143 1.00 92.38 281 ILE A C 1
ATOM 2369 O O . ILE A 1 281 ? -20.949 -7.472 40.259 1.00 92.38 281 ILE A O 1
ATOM 2373 N N . ASP A 1 282 ? -21.327 -6.509 38.273 1.00 88.31 282 ASP A N 1
ATOM 2374 C CA . ASP A 1 282 ? -22.694 -6.049 38.541 1.00 88.31 282 ASP A CA 1
ATOM 2375 C C . ASP A 1 282 ? -23.635 -7.218 38.876 1.00 88.31 282 ASP A C 1
ATOM 2377 O O . ASP A 1 282 ? -24.529 -7.076 39.710 1.00 88.31 282 ASP A O 1
ATOM 2381 N N . ALA A 1 283 ? -23.427 -8.388 38.256 1.00 88.25 283 ALA A N 1
ATOM 2382 C CA . ALA A 1 283 ? -24.118 -9.618 38.633 1.00 88.25 283 ALA A CA 1
ATOM 2383 C C . ALA A 1 283 ? -23.694 -10.100 40.027 1.00 88.25 283 ALA A C 1
ATOM 2385 O O . ALA A 1 283 ? -24.543 -10.215 40.901 1.00 88.25 283 ALA A O 1
ATOM 2386 N N . MET A 1 284 ? -22.394 -10.272 40.282 1.00 90.94 284 MET A N 1
ATOM 2387 C CA . MET A 1 284 ? -21.903 -10.737 41.587 1.00 90.94 284 MET A CA 1
ATOM 2388 C C . MET A 1 284 ? -22.276 -9.798 42.749 1.00 90.94 284 MET A C 1
ATOM 2390 O O . MET A 1 284 ? -22.595 -10.270 43.838 1.00 90.94 284 MET A O 1
ATOM 2394 N N . LEU A 1 285 ? -22.272 -8.478 42.533 1.00 91.38 285 LEU A N 1
ATOM 2395 C CA . LEU A 1 285 ? -22.713 -7.490 43.523 1.00 91.38 285 LEU A CA 1
ATOM 2396 C C . LEU A 1 285 ? -24.217 -7.598 43.797 1.00 91.38 285 LEU A C 1
ATOM 2398 O O . LEU A 1 285 ? -24.620 -7.607 44.958 1.00 91.38 285 LEU A O 1
ATOM 2402 N N . ARG A 1 286 ? -25.044 -7.742 42.751 1.00 88.00 286 ARG A N 1
ATOM 2403 C CA . ARG A 1 286 ? -26.490 -7.975 42.889 1.00 88.00 286 ARG A CA 1
ATOM 2404 C C . ARG A 1 286 ? -26.775 -9.268 43.646 1.00 88.00 286 ARG A C 1
ATOM 2406 O O . ARG A 1 286 ? -27.591 -9.256 44.562 1.00 88.00 286 ARG A O 1
ATOM 2413 N N . ASP A 1 287 ? -26.106 -10.356 43.286 1.00 88.38 287 ASP A N 1
ATOM 2414 C CA . ASP A 1 287 ? -26.314 -11.669 43.892 1.00 88.38 287 ASP A CA 1
ATOM 2415 C C . ASP A 1 287 ? -25.898 -11.637 45.374 1.00 88.38 287 ASP A C 1
ATOM 2417 O O . ASP A 1 287 ? -26.647 -12.094 46.235 1.00 88.38 287 ASP A O 1
ATOM 2421 N N . ARG A 1 288 ? -24.778 -10.973 45.708 1.00 89.62 288 ARG A N 1
ATOM 2422 C CA . ARG A 1 288 ? -24.367 -10.721 47.100 1.00 89.62 288 ARG A CA 1
ATOM 2423 C C . ARG A 1 288 ? -25.381 -9.868 47.866 1.00 89.62 288 ARG A C 1
ATOM 2425 O O . ARG A 1 288 ? -25.735 -10.208 48.987 1.00 89.62 288 ARG A O 1
ATOM 2432 N N . GLU A 1 289 ? -25.848 -8.757 47.301 1.00 88.56 289 GLU A N 1
ATOM 2433 C CA . GLU A 1 289 ? -26.765 -7.839 47.995 1.00 88.56 289 GLU A CA 1
ATOM 2434 C C . GLU A 1 289 ? -28.173 -8.427 48.172 1.00 88.56 289 GLU A C 1
ATOM 2436 O O . GLU A 1 289 ? -28.780 -8.260 49.229 1.00 88.56 289 GLU A O 1
ATOM 2441 N N . THR A 1 290 ? -28.680 -9.159 47.178 1.00 88.06 290 THR A N 1
ATOM 2442 C CA . THR A 1 290 ? -29.959 -9.883 47.284 1.00 88.06 290 THR A CA 1
ATOM 2443 C C . THR A 1 290 ? -29.862 -11.062 48.249 1.00 88.06 290 THR A C 1
ATOM 2445 O O . THR A 1 290 ? -30.792 -11.277 49.025 1.00 88.06 290 THR A O 1
ATOM 2448 N N . HIS A 1 291 ? -28.738 -11.788 48.272 1.00 90.31 291 HIS A N 1
ATOM 2449 C CA . HIS A 1 291 ? -28.480 -12.817 49.278 1.00 90.31 291 HIS A CA 1
ATOM 2450 C C . HIS A 1 291 ? -28.412 -12.217 50.689 1.00 90.31 291 HIS A C 1
ATOM 2452 O O . HIS A 1 291 ? -29.114 -12.692 51.576 1.00 90.31 291 HIS A O 1
ATOM 2458 N N . ASN A 1 292 ? -27.665 -11.125 50.889 1.00 90.12 292 ASN A N 1
ATOM 2459 C CA . ASN A 1 292 ? -27.581 -10.437 52.179 1.00 90.12 292 ASN A CA 1
ATOM 2460 C C . ASN A 1 292 ? -28.962 -9.994 52.687 1.00 90.12 292 ASN A C 1
ATOM 2462 O O . ASN A 1 292 ? -29.280 -10.239 53.847 1.00 90.12 292 ASN A O 1
ATOM 2466 N N . ARG A 1 293 ? -29.814 -9.406 51.831 1.00 89.75 293 ARG A N 1
ATOM 2467 C CA . ARG A 1 293 ? -31.189 -9.042 52.224 1.00 89.75 293 ARG A CA 1
ATOM 2468 C C . ARG A 1 293 ? -32.045 -10.259 52.575 1.00 89.75 293 ARG A C 1
ATOM 2470 O O . ARG A 1 293 ? -32.751 -10.218 53.574 1.00 89.75 293 ARG A O 1
ATOM 2477 N N . LYS A 1 294 ? -31.933 -11.373 51.838 1.00 90.62 294 LYS A N 1
ATOM 2478 C CA . LYS A 1 294 ? -32.593 -12.641 52.211 1.00 90.62 294 LYS A CA 1
ATOM 2479 C C . LYS A 1 294 ? -32.111 -13.166 53.567 1.00 90.62 294 LYS A C 1
ATOM 2481 O O . LYS A 1 294 ? -32.929 -13.626 54.353 1.00 90.62 294 LYS A O 1
ATOM 2486 N N . VAL A 1 295 ? -30.817 -13.059 53.874 1.00 93.31 295 VAL A N 1
ATOM 2487 C CA . VAL A 1 295 ? -30.273 -13.426 55.193 1.00 93.31 295 VAL A CA 1
ATOM 2488 C C . VAL A 1 295 ? -30.832 -12.519 56.294 1.00 93.31 295 VAL A C 1
ATOM 2490 O O . VAL A 1 295 ? -31.282 -13.036 57.311 1.00 93.31 295 VAL A O 1
ATOM 2493 N N . VAL A 1 296 ? -30.891 -11.197 56.084 1.00 93.31 296 VAL A N 1
ATOM 2494 C CA . VAL A 1 296 ? -31.523 -10.257 57.033 1.00 93.31 296 VAL A CA 1
ATOM 2495 C C . VAL A 1 296 ? -33.000 -10.597 57.245 1.00 93.31 296 VAL A C 1
ATOM 2497 O O . VAL A 1 296 ? -33.435 -10.699 58.388 1.00 93.31 296 VAL A O 1
ATOM 2500 N N . MET A 1 297 ? -33.759 -10.859 56.176 1.00 92.88 297 MET A N 1
ATOM 2501 C CA . MET A 1 297 ? -35.152 -11.301 56.282 1.00 92.88 297 MET A CA 1
ATOM 2502 C C . MET A 1 297 ? -35.297 -12.609 57.070 1.00 92.88 297 MET A C 1
ATOM 2504 O O . MET A 1 297 ? -36.159 -12.684 57.936 1.00 92.88 297 MET A O 1
ATOM 2508 N N . ASN A 1 298 ? -34.438 -13.606 56.834 1.00 93.81 298 ASN A N 1
ATOM 2509 C CA . ASN A 1 298 ? -34.455 -14.867 57.583 1.00 93.81 298 ASN A CA 1
ATOM 2510 C C . ASN A 1 298 ? -34.156 -14.654 59.080 1.00 93.81 298 ASN A C 1
ATOM 2512 O O . ASN A 1 298 ? -34.772 -15.300 59.925 1.00 93.81 298 ASN A O 1
ATOM 2516 N N . VAL A 1 299 ? -33.234 -13.743 59.417 1.00 95.06 299 VAL A N 1
ATOM 2517 C CA . VAL A 1 299 ? -32.933 -13.364 60.809 1.00 95.06 299 VAL A CA 1
ATOM 2518 C C . VAL A 1 299 ? -34.121 -12.640 61.447 1.00 95.06 299 VAL A C 1
ATOM 2520 O O . VAL A 1 299 ? -34.477 -12.951 62.581 1.00 95.06 299 VAL A O 1
ATOM 2523 N N . LEU A 1 300 ? -34.775 -11.725 60.725 1.00 94.56 300 LEU A N 1
ATOM 2524 C CA . LEU A 1 300 ? -35.985 -11.047 61.199 1.00 94.56 300 LEU A CA 1
ATOM 2525 C C . LEU A 1 300 ? -37.148 -12.030 61.390 1.00 94.56 300 LEU A C 1
ATOM 2527 O O . LEU A 1 300 ? -37.810 -11.969 62.420 1.00 94.56 300 LEU A O 1
ATOM 2531 N N . ASP A 1 301 ? -37.371 -12.964 60.463 1.00 94.50 301 ASP A N 1
ATOM 2532 C CA . ASP A 1 301 ? -38.409 -13.996 60.581 1.00 94.50 301 ASP A CA 1
ATOM 2533 C C . ASP A 1 301 ? -38.138 -14.931 61.781 1.00 94.50 301 ASP A C 1
ATOM 2535 O O . ASP A 1 301 ? -39.061 -15.251 62.535 1.00 94.50 301 ASP A O 1
ATOM 2539 N N . ALA A 1 302 ? -36.874 -15.297 62.032 1.00 95.56 302 ALA A N 1
ATOM 2540 C CA . ALA A 1 302 ? -36.471 -16.069 63.211 1.00 95.56 302 ALA A CA 1
ATOM 2541 C C . ALA A 1 302 ? -36.662 -15.293 64.531 1.00 95.56 302 ALA A C 1
ATOM 2543 O O . ALA A 1 302 ? -37.179 -15.846 65.503 1.00 95.56 302 ALA A O 1
ATOM 2544 N N . GLU A 1 303 ? -36.307 -14.007 64.568 1.00 95.88 303 GLU A N 1
ATOM 2545 C CA . GLU A 1 303 ? -36.514 -13.139 65.733 1.00 95.88 303 GLU A CA 1
ATOM 2546 C C . GLU A 1 303 ? -38.016 -12.891 65.985 1.00 95.88 303 GLU A C 1
ATOM 2548 O O . GLU A 1 303 ? -38.471 -12.958 67.124 1.00 95.88 303 GLU A O 1
ATOM 2553 N N . ILE A 1 304 ? -38.833 -12.698 64.942 1.00 94.56 304 ILE A N 1
ATOM 2554 C CA . ILE A 1 304 ? -40.301 -12.597 65.054 1.00 94.56 304 ILE A CA 1
ATOM 2555 C C . ILE A 1 304 ? -40.894 -13.896 65.618 1.00 94.56 304 ILE A C 1
ATOM 2557 O O . ILE A 1 304 ? -41.792 -13.842 66.468 1.00 94.56 304 ILE A O 1
ATOM 2561 N N . ALA A 1 305 ? -40.395 -15.060 65.191 1.00 94.81 305 ALA A N 1
ATOM 2562 C CA . ALA A 1 305 ? -40.797 -16.352 65.743 1.00 94.81 305 ALA A CA 1
ATOM 2563 C C . ALA A 1 305 ? -40.399 -16.486 67.225 1.00 94.81 305 ALA A C 1
ATOM 2565 O O . ALA A 1 305 ? -41.235 -16.871 68.046 1.00 94.81 305 ALA A O 1
ATOM 2566 N N . TRP A 1 306 ? -39.175 -16.086 67.595 1.00 95.88 306 TRP A N 1
ATOM 2567 C CA . TRP A 1 306 ? -38.711 -16.074 68.987 1.00 95.88 306 TRP A CA 1
ATOM 2568 C C . TRP A 1 306 ? -39.559 -15.151 69.869 1.00 95.88 306 TRP A C 1
ATOM 2570 O O . TRP A 1 306 ? -40.057 -15.586 70.908 1.00 95.88 306 TRP A O 1
ATOM 2580 N N . GLN A 1 307 ? -39.802 -13.910 69.435 1.00 93.50 307 GLN A N 1
ATOM 2581 C CA . GLN A 1 307 ? -40.641 -12.949 70.159 1.00 93.50 307 GLN A CA 1
ATOM 2582 C C . GLN A 1 307 ? -42.081 -13.457 70.295 1.00 93.50 307 GLN A C 1
ATOM 2584 O O . GLN A 1 307 ? -42.694 -13.272 71.342 1.00 93.50 307 GLN A O 1
ATOM 2589 N N . THR A 1 308 ? -42.619 -14.144 69.282 1.00 93.94 308 THR A N 1
ATOM 2590 C CA . THR A 1 308 ? -43.949 -14.773 69.364 1.00 93.94 308 THR A CA 1
ATOM 2591 C C . THR A 1 308 ? -43.969 -15.866 70.432 1.00 93.94 308 THR A C 1
ATOM 2593 O O . THR A 1 308 ? -44.747 -15.768 71.376 1.00 93.94 308 THR A O 1
ATOM 2596 N N . ALA A 1 309 ? -43.037 -16.822 70.385 1.00 94.44 309 ALA A N 1
ATOM 2597 C CA . ALA A 1 309 ? -42.929 -17.870 71.402 1.00 94.44 309 ALA A CA 1
ATOM 2598 C C . ALA A 1 309 ? -42.662 -17.312 72.819 1.00 94.44 309 ALA A C 1
ATOM 2600 O O . ALA A 1 309 ? -43.100 -17.896 73.818 1.00 94.44 309 ALA A O 1
ATOM 2601 N N . TYR A 1 310 ? -41.961 -16.178 72.924 1.00 94.44 310 TYR A N 1
ATOM 2602 C CA . TYR A 1 310 ? -41.725 -15.462 74.176 1.00 94.44 310 TYR A CA 1
ATOM 2603 C C . TYR A 1 310 ? -42.996 -14.785 74.713 1.00 94.44 310 TYR A C 1
ATOM 2605 O O . TYR A 1 310 ? -43.304 -14.942 75.896 1.00 94.44 310 TYR A O 1
ATOM 2613 N N . ILE A 1 311 ? -43.782 -14.119 73.858 1.00 93.12 311 ILE A N 1
ATOM 2614 C CA . ILE A 1 311 ? -45.107 -13.574 74.203 1.00 93.12 311 ILE A CA 1
ATOM 2615 C C . ILE A 1 311 ? -46.031 -14.704 74.672 1.00 93.12 311 ILE A C 1
ATOM 2617 O O . ILE A 1 311 ? -46.576 -14.610 75.771 1.00 93.12 311 ILE A O 1
ATOM 2621 N N . ASP A 1 312 ? -46.112 -15.817 73.938 1.00 93.25 312 ASP A N 1
ATOM 2622 C CA . ASP A 1 312 ? -46.923 -16.983 74.314 1.00 93.25 312 ASP A CA 1
ATOM 2623 C C . ASP A 1 312 ? -46.477 -17.580 75.662 1.00 93.25 312 ASP A C 1
ATOM 2625 O O . ASP A 1 312 ? -47.272 -18.146 76.415 1.00 93.25 312 ASP A O 1
ATOM 2629 N N . LYS A 1 313 ? -45.180 -17.503 75.988 1.00 93.50 313 LYS A N 1
ATOM 2630 C CA . LYS A 1 313 ? -44.624 -17.939 77.280 1.00 93.50 313 LYS A CA 1
ATOM 2631 C C . LYS A 1 313 ? -44.972 -16.966 78.410 1.00 93.50 313 LYS A C 1
ATOM 2633 O O . LYS A 1 313 ? -45.223 -17.421 79.525 1.00 93.50 313 LYS A O 1
ATOM 2638 N N . LEU A 1 314 ? -45.002 -15.657 78.150 1.00 91.38 314 LEU A N 1
ATOM 2639 C CA . LEU A 1 314 ? -45.461 -14.647 79.111 1.00 91.38 314 LEU A CA 1
ATOM 2640 C C . LEU A 1 314 ? -46.971 -14.759 79.362 1.00 91.38 314 LEU A C 1
ATOM 2642 O O . LEU A 1 314 ? -47.377 -14.801 80.520 1.00 91.38 314 LEU A O 1
ATOM 2646 N N . GLN A 1 315 ? -47.779 -14.916 78.311 1.00 90.62 315 GLN A N 1
ATOM 2647 C CA . GLN A 1 315 ? -49.223 -15.165 78.402 1.00 90.62 315 GLN A CA 1
ATOM 2648 C C . GLN A 1 315 ? -49.530 -16.440 79.196 1.00 90.62 315 GLN A C 1
ATOM 2650 O O . GLN A 1 315 ? -50.300 -16.400 80.152 1.00 90.62 315 GLN A O 1
ATOM 2655 N N . ARG A 1 316 ? -48.855 -17.561 78.897 1.00 90.69 316 ARG A N 1
ATOM 2656 C CA . ARG A 1 316 ? -48.996 -18.803 79.682 1.00 90.69 316 ARG A CA 1
ATOM 2657 C C . ARG A 1 316 ? -48.583 -18.641 81.149 1.00 90.69 316 ARG A C 1
ATOM 2659 O O . ARG A 1 316 ? -49.166 -19.291 82.011 1.00 90.69 316 ARG A O 1
ATOM 2666 N N . ARG A 1 317 ? -47.597 -17.787 81.456 1.00 88.75 317 ARG A N 1
ATOM 2667 C CA . ARG A 1 317 ? -47.203 -17.474 82.843 1.00 88.75 317 ARG A CA 1
ATOM 2668 C C . ARG A 1 317 ? -48.263 -16.643 83.571 1.00 88.75 317 ARG A C 1
ATOM 2670 O O . ARG A 1 317 ? -48.580 -16.994 84.701 1.00 88.75 317 ARG A O 1
ATOM 2677 N N . LEU A 1 318 ? -48.820 -15.621 82.917 1.00 88.19 318 LEU A N 1
ATOM 2678 C CA . LEU A 1 318 ? -49.925 -14.796 83.425 1.00 88.19 318 LEU A CA 1
ATOM 2679 C C . LEU A 1 318 ? -51.170 -15.653 83.719 1.00 88.19 318 LEU A C 1
ATOM 2681 O O . LEU A 1 318 ? -51.717 -15.608 84.817 1.00 88.19 318 LEU A O 1
ATOM 2685 N N . ALA A 1 319 ? -51.562 -16.505 82.768 1.00 86.75 319 ALA A N 1
ATOM 2686 C CA . ALA A 1 319 ? -52.693 -17.415 82.930 1.00 86.75 319 ALA A CA 1
ATOM 2687 C C . ALA A 1 319 ? -52.460 -18.435 84.061 1.00 86.75 319 ALA A C 1
ATOM 2689 O O . ALA A 1 319 ? -53.360 -18.699 84.858 1.00 86.75 319 ALA A O 1
ATOM 2690 N N . LYS A 1 320 ? -51.240 -18.987 84.182 1.00 90.25 320 LYS A N 1
ATOM 2691 C CA . LYS A 1 320 ? -50.903 -19.945 85.249 1.00 90.25 320 LYS A CA 1
ATOM 2692 C C . LYS A 1 320 ? -50.895 -19.308 86.641 1.00 90.25 320 LYS A C 1
ATOM 2694 O O . LYS A 1 320 ? -51.274 -19.983 87.593 1.00 90.25 320 LYS A O 1
ATOM 2699 N N . SER A 1 321 ? -50.453 -18.058 86.782 1.00 84.94 321 SER A N 1
ATOM 2700 C CA . SER A 1 321 ? -50.428 -17.381 88.085 1.00 84.94 321 SER A CA 1
ATOM 2701 C C . SER A 1 321 ? -51.808 -16.921 88.561 1.00 84.94 321 SER A C 1
ATOM 2703 O O . SER A 1 321 ? -51.924 -16.533 89.718 1.00 84.94 321 SER A O 1
ATOM 2705 N N . ARG A 1 322 ? -52.836 -16.965 87.693 1.00 87.38 322 ARG A N 1
ATOM 2706 C CA . ARG A 1 322 ? -54.218 -16.522 87.965 1.00 87.38 322 ARG A CA 1
ATOM 2707 C C . ARG A 1 322 ? -54.322 -15.093 88.519 1.00 87.38 322 ARG A C 1
ATOM 2709 O O . ARG A 1 322 ? -55.351 -14.739 89.084 1.00 87.38 322 ARG A O 1
ATOM 2716 N N . LEU A 1 323 ? -53.291 -14.262 88.317 1.00 85.75 323 LEU A N 1
ATOM 2717 C CA . LEU A 1 323 ? -53.198 -12.933 88.930 1.00 85.75 323 LEU A CA 1
ATOM 2718 C C . LEU A 1 323 ? -54.412 -12.058 88.609 1.00 85.75 323 LEU A C 1
ATOM 2720 O O . LEU A 1 323 ? -54.915 -11.387 89.498 1.00 85.75 323 LEU A O 1
ATOM 2724 N N . GLU A 1 324 ? -54.917 -12.119 87.376 1.00 86.56 324 GLU A N 1
ATOM 2725 C CA . GLU A 1 324 ? -56.107 -11.369 86.951 1.00 86.56 324 GLU A CA 1
ATOM 2726 C C . GLU A 1 324 ? -57.360 -11.750 87.745 1.00 86.56 324 GLU A C 1
ATOM 2728 O O . GLU A 1 324 ? -58.102 -10.866 88.154 1.00 86.56 324 GLU A O 1
ATOM 2733 N N . VAL A 1 325 ? -57.554 -13.041 88.029 1.00 89.38 325 VAL A N 1
ATOM 2734 C CA . VAL A 1 325 ? -58.675 -13.524 88.848 1.00 89.38 325 VAL A CA 1
ATOM 2735 C C . VAL A 1 325 ? -58.482 -13.083 90.300 1.00 89.38 325 VAL A C 1
ATOM 2737 O O . VAL A 1 325 ? -59.366 -12.446 90.858 1.00 89.38 325 VAL A O 1
ATOM 2740 N N . THR A 1 326 ? -57.291 -13.300 90.873 1.00 88.06 326 THR A N 1
ATOM 2741 C CA . THR A 1 326 ? -57.020 -12.940 92.277 1.00 88.06 326 THR A CA 1
ATOM 2742 C C . THR A 1 326 ? -57.081 -11.436 92.548 1.00 88.06 326 THR A C 1
ATOM 2744 O O . THR A 1 326 ? -57.449 -11.035 93.643 1.00 88.06 326 THR A O 1
ATOM 2747 N N . VAL A 1 327 ? -56.723 -10.586 91.576 1.00 89.69 327 VAL A N 1
ATOM 2748 C CA . VAL A 1 327 ? -56.818 -9.124 91.729 1.00 89.69 327 VAL A CA 1
ATOM 2749 C C . VAL A 1 327 ? -58.282 -8.688 91.744 1.00 89.69 327 VAL A C 1
ATOM 2751 O O . VAL A 1 327 ? -58.634 -7.872 92.585 1.00 89.69 327 VAL A O 1
ATOM 2754 N N . VAL A 1 328 ? -59.136 -9.269 90.893 1.00 90.94 328 VAL A N 1
ATOM 2755 C CA . VAL A 1 328 ? -60.585 -8.992 90.885 1.00 90.94 328 VAL A CA 1
ATOM 2756 C C . VAL A 1 328 ? -61.272 -9.534 92.146 1.00 90.94 328 VAL A C 1
ATOM 2758 O O . VAL A 1 328 ? -62.116 -8.855 92.721 1.00 90.94 328 VAL A O 1
ATOM 2761 N N . GLU A 1 329 ? -60.895 -10.725 92.620 1.00 90.12 329 GLU A N 1
ATOM 2762 C CA . GLU A 1 329 ? -61.395 -11.282 93.888 1.00 90.12 329 GLU A CA 1
ATOM 2763 C C . GLU A 1 329 ? -61.033 -10.371 95.075 1.00 90.12 329 GLU A C 1
ATOM 2765 O O . GLU A 1 329 ? -61.921 -9.955 95.821 1.00 90.12 329 GLU A O 1
ATOM 2770 N N . LEU A 1 330 ? -59.760 -9.969 95.188 1.00 89.44 330 LEU A N 1
ATOM 2771 C CA . LEU A 1 330 ? -59.288 -9.047 96.228 1.00 89.44 330 LEU A CA 1
ATOM 2772 C C . LEU A 1 330 ? -59.897 -7.640 96.103 1.00 89.44 330 LEU A C 1
ATOM 2774 O O . LEU A 1 330 ? -60.126 -6.995 97.121 1.00 89.44 330 LEU A O 1
ATOM 2778 N N . GLU A 1 331 ? -60.188 -7.153 94.893 1.00 90.69 331 GLU A N 1
ATOM 2779 C CA . GLU A 1 331 ? -60.895 -5.882 94.672 1.00 90.69 331 GLU A CA 1
ATOM 2780 C C . GLU A 1 331 ? -62.325 -5.933 95.232 1.00 90.69 331 GLU A C 1
ATOM 2782 O O . GLU A 1 331 ? -62.761 -5.011 95.925 1.00 90.69 331 GLU A O 1
ATOM 2787 N N . VAL A 1 332 ? -63.038 -7.041 95.000 1.00 91.06 332 VAL A N 1
ATOM 2788 C CA . VAL A 1 332 ? -64.391 -7.270 95.530 1.00 91.06 332 VAL A CA 1
ATOM 2789 C C . VAL A 1 332 ? -64.379 -7.432 97.053 1.00 91.06 332 VAL A C 1
ATOM 2791 O O . VAL A 1 332 ? -65.244 -6.873 97.729 1.00 91.06 332 VAL A O 1
ATOM 2794 N N . GLU A 1 333 ? -63.413 -8.158 97.618 1.00 88.38 333 GLU A N 1
ATOM 2795 C CA . GLU A 1 333 ? -63.247 -8.289 99.074 1.00 88.38 333 GLU A CA 1
ATOM 2796 C C . GLU A 1 333 ? -62.908 -6.948 99.734 1.00 88.38 333 GLU A C 1
ATOM 2798 O O . GLU A 1 333 ? -63.548 -6.558 100.714 1.00 88.38 333 GLU A O 1
ATOM 2803 N N . LEU A 1 334 ? -61.980 -6.188 99.147 1.00 90.12 334 LEU A N 1
ATOM 2804 C CA . LEU A 1 334 ? -61.636 -4.843 99.595 1.00 90.12 334 LEU A CA 1
ATOM 2805 C C . LEU A 1 334 ? -62.859 -3.917 99.558 1.00 90.12 334 LEU A C 1
ATOM 2807 O O . LEU A 1 334 ? -63.093 -3.177 100.513 1.00 90.12 334 LEU A O 1
ATOM 2811 N N . HIS A 1 335 ? -63.665 -3.968 98.494 1.00 89.56 335 HIS A N 1
ATOM 2812 C CA . HIS A 1 335 ? -64.887 -3.172 98.386 1.00 89.56 335 HIS A CA 1
ATOM 2813 C C . HIS A 1 335 ? -65.924 -3.555 99.456 1.00 89.56 335 HIS A C 1
ATOM 2815 O O . HIS A 1 335 ? -66.481 -2.669 100.104 1.00 89.56 335 HIS A O 1
ATOM 2821 N N . ARG A 1 336 ? -66.125 -4.855 99.723 1.00 89.94 336 ARG A N 1
ATOM 2822 C CA . ARG A 1 336 ? -67.000 -5.336 100.811 1.00 89.94 336 ARG A CA 1
ATOM 2823 C C . ARG A 1 336 ? -66.562 -4.819 102.181 1.00 89.94 336 ARG A C 1
ATOM 2825 O O . ARG A 1 336 ? -67.411 -4.376 102.949 1.00 89.94 336 ARG A O 1
ATOM 2832 N N . LEU A 1 337 ? -65.260 -4.821 102.473 1.00 88.19 337 LEU A N 1
ATOM 2833 C CA . LEU A 1 337 ? -64.734 -4.276 103.729 1.00 88.19 337 LEU A CA 1
ATOM 2834 C C . LEU A 1 337 ? -64.959 -2.763 103.844 1.00 88.19 337 LEU A C 1
ATOM 2836 O O . LEU A 1 337 ? -65.312 -2.289 104.919 1.00 88.19 337 LEU A O 1
ATOM 2840 N N . HIS A 1 338 ? -64.828 -2.002 102.751 1.00 89.50 338 HIS A N 1
ATOM 2841 C CA . HIS A 1 338 ? -65.156 -0.571 102.757 1.00 89.50 338 HIS A CA 1
ATOM 2842 C C . HIS A 1 338 ? -66.645 -0.314 103.038 1.00 89.50 338 HIS A C 1
ATOM 2844 O O . HIS A 1 338 ? -66.957 0.589 103.812 1.00 89.50 338 HIS A O 1
ATOM 2850 N N . VAL A 1 339 ? -67.553 -1.125 102.480 1.00 91.31 339 VAL A N 1
ATOM 2851 C CA . VAL A 1 339 ? -68.994 -1.058 102.796 1.00 91.31 339 VAL A CA 1
ATOM 2852 C C . VAL A 1 339 ? -69.239 -1.386 104.273 1.00 91.31 339 VAL A C 1
ATOM 2854 O O . VAL A 1 339 ? -69.861 -0.597 104.973 1.00 91.31 339 VAL A O 1
ATOM 2857 N N . GLN A 1 340 ? -68.662 -2.475 104.790 1.00 88.94 340 GLN A N 1
ATOM 2858 C CA . GLN A 1 340 ? -68.807 -2.856 106.200 1.00 88.94 340 GLN A CA 1
ATOM 2859 C C . GLN A 1 340 ? -68.258 -1.788 107.165 1.00 88.94 340 GLN A C 1
ATOM 2861 O O . GLN A 1 340 ? -68.847 -1.537 108.217 1.00 88.94 340 GLN A O 1
ATOM 2866 N N . ILE A 1 341 ? -67.136 -1.144 106.825 1.00 89.31 341 ILE A N 1
ATOM 2867 C CA . ILE A 1 341 ? -66.591 -0.011 107.585 1.00 89.31 341 ILE A CA 1
ATOM 2868 C C . ILE A 1 341 ? -67.582 1.151 107.581 1.00 89.31 341 ILE A C 1
ATOM 2870 O O . ILE A 1 341 ? -67.874 1.677 108.651 1.00 89.31 341 ILE A O 1
ATOM 2874 N N . ASN A 1 342 ? -68.120 1.518 106.415 1.00 91.19 342 ASN A N 1
ATOM 2875 C CA . ASN A 1 342 ? -69.110 2.584 106.289 1.00 91.19 342 ASN A CA 1
ATOM 2876 C C . ASN A 1 342 ? -70.356 2.306 107.150 1.00 91.19 342 ASN A C 1
ATOM 2878 O O . ASN A 1 342 ? -70.777 3.181 107.900 1.00 91.19 342 ASN A O 1
ATOM 2882 N N . ASP A 1 343 ? -70.885 1.080 107.131 1.00 90.50 343 ASP A N 1
ATOM 2883 C CA . ASP A 1 343 ? -72.032 0.685 107.960 1.00 90.50 343 ASP A CA 1
ATOM 2884 C C . ASP A 1 343 ? -71.717 0.803 109.465 1.00 90.50 343 ASP A C 1
ATOM 2886 O O . ASP A 1 343 ? -72.513 1.334 110.244 1.00 90.50 343 ASP A O 1
ATOM 2890 N N . MET A 1 344 ? -70.521 0.377 109.890 1.00 88.31 344 MET A N 1
ATOM 2891 C CA . MET A 1 344 ? -70.066 0.549 111.276 1.00 88.31 344 MET A CA 1
ATOM 2892 C C . MET A 1 344 ? -69.869 2.022 111.661 1.00 88.31 344 MET A C 1
ATOM 2894 O O . MET A 1 344 ? -70.110 2.375 112.820 1.00 88.31 344 MET A O 1
ATOM 2898 N N . GLU A 1 345 ? -69.441 2.873 110.723 1.00 88.94 345 GLU A N 1
ATOM 2899 C CA . GLU A 1 345 ? -69.319 4.322 110.912 1.00 88.94 345 GLU A CA 1
ATOM 2900 C C . GLU A 1 345 ? -70.684 5.004 111.022 1.00 88.94 345 GLU A C 1
ATOM 2902 O O . GLU A 1 345 ? -70.853 5.827 111.920 1.00 88.94 345 GLU A O 1
ATOM 2907 N N . CYS A 1 346 ? -71.676 4.616 110.214 1.00 88.94 346 CYS A N 1
ATOM 2908 C CA . CYS A 1 346 ? -73.062 5.065 110.366 1.00 88.94 346 CYS A CA 1
ATOM 2909 C C . CYS A 1 346 ? -73.601 4.738 111.767 1.00 88.94 346 CYS A C 1
ATOM 2911 O O . CYS A 1 346 ? -74.060 5.640 112.464 1.00 88.94 346 CYS A O 1
ATOM 2913 N N . ILE A 1 347 ? -73.421 3.499 112.244 1.00 87.44 347 ILE A N 1
ATOM 2914 C CA . ILE A 1 347 ? -73.809 3.099 113.611 1.00 87.44 347 ILE A CA 1
ATOM 2915 C C . ILE A 1 347 ? -73.086 3.947 114.676 1.00 87.44 347 ILE A C 1
ATOM 2917 O O . ILE A 1 347 ? -73.678 4.316 115.688 1.00 87.44 347 ILE A O 1
ATOM 2921 N N . TYR A 1 348 ? -71.807 4.287 114.479 1.00 88.69 348 TYR A N 1
ATOM 2922 C CA . TYR A 1 348 ? -71.079 5.155 115.414 1.00 88.69 348 TYR A CA 1
ATOM 2923 C C . TYR A 1 348 ? -71.591 6.604 115.400 1.00 88.69 348 TYR A C 1
ATOM 2925 O O . TYR A 1 348 ? -71.665 7.229 116.461 1.00 88.69 348 TYR A O 1
ATOM 2933 N N . ILE A 1 349 ? -71.954 7.133 114.228 1.00 88.44 349 ILE A N 1
ATOM 2934 C CA . ILE A 1 349 ? -72.569 8.458 114.085 1.00 88.44 349 ILE A CA 1
ATOM 2935 C C . ILE A 1 349 ? -73.922 8.474 114.803 1.00 88.44 349 ILE A C 1
ATOM 2937 O O . ILE A 1 349 ? -74.120 9.338 115.651 1.00 88.44 349 ILE A O 1
ATOM 2941 N N . ASP A 1 350 ? -74.782 7.475 114.586 1.00 85.44 350 ASP A N 1
ATOM 2942 C CA . ASP A 1 350 ? -76.071 7.345 115.280 1.00 85.44 350 ASP A CA 1
ATOM 2943 C C . ASP A 1 350 ? -75.905 7.307 116.808 1.00 85.44 350 ASP A C 1
ATOM 2945 O O . ASP A 1 350 ? -76.623 7.995 117.535 1.00 85.44 350 ASP A O 1
ATOM 2949 N N . MET A 1 351 ? -74.920 6.560 117.318 1.00 82.62 351 MET A N 1
ATOM 2950 C CA . MET A 1 351 ? -74.609 6.494 118.755 1.00 82.62 351 MET A CA 1
ATOM 2951 C C . MET A 1 351 ? -74.058 7.828 119.300 1.00 82.62 351 MET A C 1
ATOM 2953 O O . MET A 1 351 ? -74.361 8.213 120.431 1.00 82.62 351 MET A O 1
ATOM 2957 N N . SER A 1 352 ? -73.290 8.571 118.496 1.00 84.19 352 SER A N 1
ATOM 2958 C CA . SER A 1 352 ? -72.824 9.925 118.829 1.00 84.19 352 SER A CA 1
ATOM 2959 C C . SER A 1 352 ? -73.981 10.927 118.884 1.00 84.19 352 SER A C 1
ATOM 2961 O O . SER A 1 352 ? -74.060 11.747 119.801 1.00 84.19 352 SER A O 1
ATOM 2963 N N . ASP A 1 353 ? -74.907 10.828 117.935 1.00 84.31 353 ASP A N 1
ATOM 2964 C CA . ASP A 1 353 ? -76.122 11.631 117.853 1.00 84.31 353 ASP A CA 1
ATOM 2965 C C . ASP A 1 353 ? -77.083 11.339 119.009 1.00 84.31 353 ASP A C 1
ATOM 2967 O O . ASP A 1 353 ? -77.695 12.256 119.557 1.00 84.31 353 ASP A O 1
ATOM 2971 N N . GLN A 1 354 ? -77.197 10.072 119.418 1.00 80.19 354 GLN A N 1
ATOM 2972 C CA . GLN A 1 354 ? -77.930 9.673 120.619 1.00 80.19 354 GLN A CA 1
ATOM 2973 C C . GLN A 1 354 ? -77.287 10.266 121.877 1.00 80.19 354 GLN A C 1
ATOM 2975 O O . GLN A 1 354 ? -77.997 10.878 122.673 1.00 80.19 354 GLN A O 1
ATOM 2980 N N . ARG A 1 355 ? -75.953 10.184 122.030 1.00 77.62 355 ARG A N 1
ATOM 2981 C CA . ARG A 1 355 ? -75.221 10.805 123.154 1.00 77.6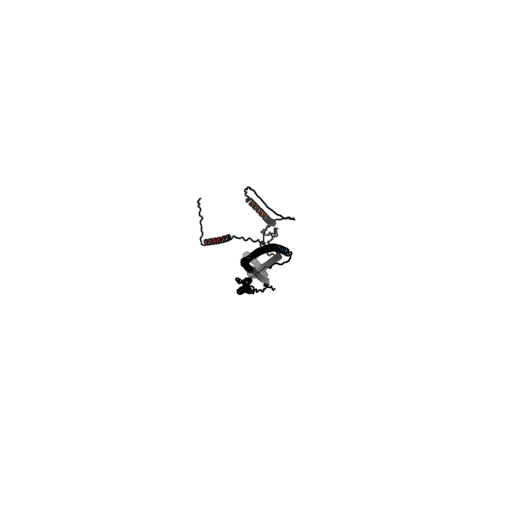2 355 ARG A CA 1
ATOM 2982 C C . ARG A 1 355 ? -75.485 12.311 123.253 1.00 77.62 355 ARG A C 1
ATOM 2984 O O . ARG A 1 355 ? -75.696 12.808 124.356 1.00 77.62 355 ARG A O 1
ATOM 2991 N N . ALA A 1 356 ? -75.530 13.022 122.125 1.00 78.50 356 ALA A N 1
ATOM 2992 C CA . ALA A 1 356 ? -75.830 14.457 122.079 1.00 78.50 356 ALA A CA 1
ATOM 2993 C C . ALA A 1 356 ? -77.280 14.814 122.480 1.00 78.50 356 ALA A C 1
ATOM 2995 O O . ALA A 1 356 ? -77.550 15.962 122.827 1.00 78.50 356 ALA A O 1
ATOM 2996 N N . LYS A 1 357 ? -78.209 13.847 122.450 1.00 78.62 357 LYS A N 1
ATOM 2997 C CA . LYS A 1 357 ? -79.646 14.021 122.745 1.00 78.62 357 LYS A CA 1
ATOM 2998 C C . LYS A 1 357 ? -80.045 13.541 124.156 1.00 78.62 357 LYS A C 1
ATOM 3000 O O . LYS A 1 357 ? -81.230 13.543 124.485 1.00 78.62 357 LYS A O 1
ATOM 3005 N N . MET A 1 358 ? -79.091 13.124 124.998 1.00 74.25 358 MET A N 1
ATOM 3006 C CA . MET A 1 358 ? -79.377 12.560 126.328 1.00 74.25 358 MET A CA 1
ATOM 3007 C C . MET A 1 358 ? -79.845 13.610 127.352 1.00 74.25 358 MET A C 1
ATOM 3009 O O . MET A 1 358 ? -79.265 14.684 127.491 1.00 74.25 358 MET A O 1
ATOM 3013 N N . SER A 1 359 ? -80.875 13.259 128.128 1.00 63.88 359 SER A N 1
ATOM 3014 C CA . SER A 1 359 ? -81.423 14.089 129.212 1.00 63.88 359 SER A CA 1
ATOM 3015 C C . SER A 1 359 ? -80.527 14.077 130.467 1.00 63.88 359 SER A C 1
ATOM 3017 O O . SER A 1 359 ? -79.994 13.013 130.800 1.00 63.88 359 SER A O 1
ATOM 3019 N N . PRO A 1 360 ? -80.420 15.185 131.238 1.00 65.56 360 PRO A N 1
ATOM 3020 C CA . PRO A 1 360 ? -79.587 15.271 132.447 1.00 65.56 360 PRO A CA 1
ATOM 3021 C C . PRO A 1 360 ? -79.810 14.172 133.497 1.00 65.56 360 PRO A C 1
ATOM 3023 O O . PRO A 1 360 ? -78.899 13.860 134.255 1.00 65.56 360 PRO A O 1
ATOM 3026 N N . ARG A 1 361 ? -80.991 13.542 133.537 1.00 64.06 361 ARG A N 1
ATOM 3027 C CA . ARG A 1 361 ? -81.289 12.441 134.471 1.00 64.06 361 ARG A CA 1
ATOM 3028 C C . ARG A 1 361 ? -80.650 11.104 134.068 1.00 64.06 361 ARG A C 1
ATOM 3030 O O . ARG A 1 361 ? -80.327 10.298 134.925 1.00 64.06 361 ARG A O 1
ATOM 3037 N N . ALA A 1 362 ? -80.399 10.879 132.779 1.00 61.25 362 ALA A N 1
ATOM 3038 C CA . ALA A 1 362 ? -79.658 9.698 132.328 1.00 61.25 362 ALA A CA 1
ATOM 3039 C C . ALA A 1 362 ? -78.138 9.829 132.571 1.00 61.25 362 ALA A C 1
ATOM 3041 O O . ALA A 1 362 ? -77.412 8.837 132.538 1.00 61.25 362 ALA A O 1
ATOM 3042 N N . ILE A 1 363 ? -77.655 11.048 132.844 1.00 62.50 363 ILE A N 1
ATOM 3043 C CA . ILE A 1 363 ? -76.261 11.318 133.216 1.00 62.50 363 ILE A CA 1
ATOM 3044 C C . ILE A 1 363 ? -75.974 10.806 134.634 1.00 62.50 363 ILE A C 1
ATOM 3046 O O . ILE A 1 363 ? -74.936 10.185 134.854 1.00 62.50 363 ILE A O 1
ATOM 3050 N N . THR A 1 364 ? -76.899 11.014 135.579 1.00 59.50 364 THR A N 1
ATOM 3051 C CA . THR A 1 364 ? -76.754 10.552 136.972 1.00 59.50 364 THR A CA 1
ATOM 3052 C C . THR A 1 364 ? -76.825 9.033 137.112 1.00 59.50 364 THR A C 1
ATOM 3054 O O . THR A 1 364 ? -76.159 8.476 137.978 1.00 59.50 364 THR A O 1
ATOM 3057 N N . ASP A 1 365 ? -77.560 8.362 136.224 1.00 64.19 365 ASP A N 1
ATOM 3058 C CA . ASP A 1 365 ? -77.789 6.911 136.268 1.00 64.19 365 ASP A CA 1
ATOM 3059 C C . ASP A 1 365 ? -76.690 6.103 135.536 1.00 64.19 365 ASP A C 1
ATOM 3061 O O . ASP A 1 365 ? -76.859 4.922 135.246 1.00 64.19 365 ASP A O 1
ATOM 3065 N N . GLY A 1 366 ? -75.558 6.730 135.186 1.00 71.50 366 GLY A N 1
ATOM 3066 C CA . GLY A 1 366 ? -74.382 6.054 134.616 1.00 71.50 366 GLY A CA 1
ATOM 3067 C C . GLY A 1 366 ? -74.457 5.692 133.125 1.00 71.50 366 GLY A C 1
ATOM 3068 O O . GLY A 1 366 ? -73.439 5.298 132.551 1.00 71.50 366 GLY A O 1
ATOM 3069 N N . TRP A 1 367 ? -75.598 5.897 132.455 1.00 74.12 367 TRP A N 1
ATOM 3070 C CA . TRP A 1 367 ? -75.789 5.570 131.030 1.00 74.12 367 TRP A CA 1
ATOM 3071 C C . TRP A 1 367 ? -74.801 6.273 130.095 1.00 74.12 367 TRP A C 1
ATOM 3073 O O . TRP A 1 367 ? -74.456 5.726 129.048 1.00 74.12 367 TRP A O 1
ATOM 3083 N N . LEU A 1 368 ? -74.306 7.459 130.467 1.00 76.19 368 LEU A N 1
ATOM 3084 C CA . LEU A 1 368 ? -73.248 8.141 129.714 1.00 76.19 368 LEU A CA 1
ATOM 3085 C C . LEU A 1 368 ? -71.946 7.327 129.678 1.00 76.19 368 LEU A C 1
ATOM 3087 O O . LEU A 1 368 ? -71.334 7.224 128.621 1.00 76.19 368 LEU A O 1
ATOM 3091 N N . SER A 1 369 ? -71.565 6.700 130.796 1.00 74.94 369 SER A N 1
ATOM 3092 C CA . SER A 1 369 ? -70.364 5.859 130.887 1.00 74.94 369 SER A CA 1
ATOM 3093 C C . SER A 1 369 ? -70.514 4.585 130.051 1.00 74.94 369 SER A C 1
ATOM 3095 O O . SER A 1 369 ? -69.613 4.220 129.296 1.00 74.94 369 SER A O 1
ATOM 3097 N N . GLU A 1 370 ? -71.690 3.948 130.079 1.00 78.19 370 GLU A N 1
ATOM 3098 C CA . GLU A 1 370 ? -71.982 2.826 129.179 1.00 78.19 370 GLU A CA 1
ATOM 3099 C C . GLU A 1 370 ? -71.962 3.226 127.701 1.00 78.19 370 GLU A C 1
ATOM 3101 O O . GLU A 1 370 ? -71.413 2.493 126.876 1.00 78.19 370 GLU A O 1
ATOM 3106 N N . MET A 1 371 ? -72.558 4.369 127.351 1.00 78.88 371 MET A N 1
ATOM 3107 C CA . MET A 1 371 ? -72.581 4.864 125.976 1.00 78.88 371 MET A CA 1
ATOM 3108 C C . MET A 1 371 ? -71.164 5.201 125.499 1.00 78.88 371 MET A C 1
ATOM 3110 O O . MET A 1 371 ? -70.786 4.827 124.393 1.00 78.88 371 MET A O 1
ATOM 3114 N N . GLU A 1 372 ? -70.338 5.816 126.345 1.00 80.88 372 GLU A N 1
ATOM 3115 C CA . GLU A 1 372 ? -68.926 6.079 126.060 1.00 80.88 372 GLU A CA 1
ATOM 3116 C C . GLU A 1 372 ? -68.106 4.788 125.926 1.00 80.88 372 GLU A C 1
ATOM 3118 O O . GLU A 1 372 ? -67.296 4.687 125.003 1.00 80.88 372 GLU A O 1
ATOM 3123 N N . MET A 1 373 ? -68.354 3.760 126.746 1.00 83.06 373 MET A N 1
ATOM 3124 C CA . MET A 1 373 ? -67.733 2.439 126.573 1.00 83.06 373 MET A CA 1
ATOM 3125 C C . MET A 1 373 ? -68.173 1.746 125.274 1.00 83.06 373 MET A C 1
ATOM 3127 O O . MET A 1 373 ? -67.334 1.163 124.578 1.00 83.06 373 MET A O 1
ATOM 3131 N N . LYS A 1 374 ? -69.457 1.834 124.903 1.00 83.88 374 LYS A N 1
ATOM 3132 C CA . LYS A 1 374 ? -69.997 1.296 123.640 1.00 83.88 374 LYS A CA 1
ATOM 3133 C C . LYS A 1 374 ? -69.420 2.044 122.433 1.00 83.88 374 LYS A C 1
ATOM 3135 O O . LYS A 1 374 ? -68.906 1.402 121.520 1.00 83.88 374 LYS A O 1
ATOM 3140 N N . MET A 1 375 ? -69.372 3.377 122.465 1.00 84.50 375 MET A N 1
ATOM 3141 C CA . MET A 1 375 ? -68.721 4.209 121.444 1.00 84.50 375 MET A CA 1
ATOM 3142 C C . MET A 1 375 ? -67.214 3.934 121.343 1.00 84.50 375 MET A C 1
ATOM 3144 O O . MET A 1 375 ? -66.690 3.825 120.238 1.00 84.50 375 MET A O 1
ATOM 3148 N N . ALA A 1 376 ? -66.500 3.778 122.462 1.00 85.12 376 ALA A N 1
ATOM 3149 C CA . ALA A 1 376 ? -65.077 3.439 122.460 1.00 85.12 376 ALA A CA 1
ATOM 3150 C C . ALA A 1 376 ? -64.822 2.038 121.882 1.00 85.12 376 ALA A C 1
ATOM 3152 O O . ALA A 1 376 ? -63.859 1.845 121.139 1.00 85.12 376 ALA A O 1
ATOM 3153 N N . THR A 1 377 ? -65.699 1.074 122.170 1.00 86.69 377 THR A N 1
ATOM 3154 C CA . THR A 1 377 ? -65.646 -0.281 121.602 1.00 86.69 377 THR A CA 1
ATOM 3155 C C . THR A 1 377 ? -65.921 -0.258 120.098 1.00 86.69 377 THR A C 1
ATOM 3157 O O . THR A 1 377 ? -65.096 -0.748 119.330 1.00 86.69 377 THR A O 1
ATOM 3160 N N . GLN A 1 378 ? -66.986 0.417 119.656 1.00 86.00 378 GLN A N 1
ATOM 3161 C CA . GLN A 1 378 ? -67.308 0.596 118.237 1.00 86.00 378 GLN A CA 1
ATOM 3162 C C . GLN A 1 378 ? -66.179 1.321 117.488 1.00 86.00 378 GLN A C 1
ATOM 3164 O O . GLN A 1 378 ? -65.773 0.900 116.408 1.00 86.00 378 GLN A O 1
ATOM 3169 N N . ARG A 1 379 ? -65.581 2.361 118.084 1.00 87.69 379 ARG A N 1
ATOM 3170 C CA . ARG A 1 379 ? -64.432 3.076 117.508 1.00 87.69 379 ARG A CA 1
ATOM 3171 C C . ARG A 1 379 ? -63.191 2.187 117.397 1.00 87.69 379 ARG A C 1
ATOM 3173 O O . ARG A 1 379 ? -62.471 2.297 116.405 1.00 87.69 379 ARG A O 1
ATOM 3180 N N . ARG A 1 380 ? -62.941 1.288 118.358 1.00 88.75 380 ARG A N 1
ATOM 3181 C CA . ARG A 1 380 ? -61.882 0.264 118.249 1.00 88.75 380 ARG A CA 1
ATOM 3182 C C . ARG A 1 380 ? -62.175 -0.720 117.115 1.00 88.75 380 ARG A C 1
ATOM 3184 O O . ARG A 1 380 ? -61.262 -1.003 116.350 1.00 88.75 380 ARG A O 1
ATOM 3191 N N . MET A 1 381 ? -63.421 -1.174 116.960 1.00 87.06 381 MET A N 1
ATOM 3192 C CA . MET A 1 381 ? -63.834 -2.064 115.863 1.00 87.06 381 MET A CA 1
ATOM 3193 C C . MET A 1 381 ? -63.678 -1.398 114.488 1.00 87.06 381 MET A C 1
ATOM 3195 O O . MET A 1 381 ? -63.040 -1.976 113.613 1.00 87.06 381 MET A O 1
ATOM 3199 N N . ILE A 1 382 ? -64.140 -0.152 114.320 1.00 88.31 382 ILE A N 1
ATOM 3200 C CA . ILE A 1 382 ? -63.925 0.644 113.097 1.00 88.31 382 ILE A CA 1
ATOM 3201 C C . ILE A 1 382 ? -62.429 0.822 112.825 1.00 88.31 382 ILE A C 1
ATOM 3203 O O . ILE A 1 382 ? -61.987 0.654 111.693 1.00 88.31 382 ILE A O 1
ATOM 3207 N N . THR A 1 383 ? -61.629 1.143 113.847 1.00 88.75 383 THR A N 1
ATOM 3208 C CA . THR A 1 383 ? -60.179 1.333 113.678 1.00 88.75 383 THR A CA 1
ATOM 3209 C C . THR A 1 383 ? -59.495 0.029 113.267 1.00 88.75 383 THR A C 1
ATOM 3211 O O . THR A 1 383 ? -58.680 0.043 112.352 1.00 88.75 383 THR A O 1
ATOM 3214 N N . ALA A 1 384 ? -59.854 -1.102 113.881 1.00 88.38 384 ALA A N 1
ATOM 3215 C CA . ALA A 1 384 ? -59.339 -2.418 113.513 1.00 88.38 384 ALA A CA 1
ATOM 3216 C C . ALA A 1 384 ? -59.718 -2.797 112.072 1.00 88.38 384 ALA A C 1
ATOM 3218 O O . ALA A 1 384 ? -58.846 -3.184 111.301 1.00 88.38 384 ALA A O 1
ATOM 3219 N N . ALA A 1 385 ? -60.979 -2.599 111.677 1.00 87.44 385 ALA A N 1
ATOM 3220 C CA . ALA A 1 385 ? -61.440 -2.862 110.316 1.00 87.44 385 ALA A CA 1
ATOM 3221 C C . ALA A 1 385 ? -60.779 -1.937 109.279 1.00 87.44 385 ALA A C 1
ATOM 3223 O O . ALA A 1 385 ? -60.375 -2.403 108.221 1.00 87.44 385 ALA A O 1
ATOM 3224 N N . LYS A 1 386 ? -60.582 -0.645 109.586 1.00 89.38 386 LYS A N 1
ATOM 3225 C CA . LYS A 1 386 ? -59.827 0.285 108.723 1.00 89.38 386 LYS A CA 1
ATOM 3226 C C . LYS A 1 386 ? -58.359 -0.110 108.583 1.00 89.38 386 LYS A C 1
ATOM 3228 O O . LYS A 1 386 ? -57.813 -0.027 107.486 1.00 89.38 386 LYS A O 1
ATOM 3233 N N . LEU A 1 387 ? -57.719 -0.545 109.669 1.00 89.31 387 LEU A N 1
ATOM 3234 C CA . LEU A 1 387 ? -56.345 -1.045 109.623 1.00 89.31 387 LEU A CA 1
ATOM 3235 C C . LEU A 1 387 ? -56.247 -2.330 108.791 1.00 89.31 387 LEU A C 1
ATOM 3237 O O . LEU A 1 387 ? -55.320 -2.442 107.996 1.00 89.31 387 LEU A O 1
ATOM 3241 N N . ASP A 1 388 ? -57.209 -3.246 108.900 1.00 87.69 388 ASP A N 1
ATOM 3242 C CA . ASP A 1 388 ? -57.251 -4.459 108.075 1.00 87.69 388 ASP A CA 1
ATOM 3243 C C . ASP A 1 388 ? -57.565 -4.166 106.595 1.00 87.69 388 ASP A C 1
ATOM 3245 O O . ASP A 1 388 ? -56.905 -4.695 105.702 1.00 87.69 388 ASP A O 1
ATOM 3249 N N . ALA A 1 389 ? -58.485 -3.244 106.303 1.00 88.88 389 ALA A N 1
ATOM 3250 C CA . ALA A 1 389 ? -58.776 -2.825 104.933 1.00 88.88 389 ALA A CA 1
ATOM 3251 C C . ALA A 1 389 ? -57.584 -2.118 104.263 1.00 88.88 389 ALA A C 1
ATOM 3253 O O . ALA A 1 389 ? -57.376 -2.295 103.067 1.00 88.88 389 ALA A O 1
ATOM 3254 N N . ILE A 1 390 ? -56.774 -1.349 105.002 1.00 87.94 390 ILE A N 1
ATOM 3255 C CA . ILE A 1 390 ? -55.603 -0.644 104.448 1.00 87.94 390 ILE A CA 1
ATOM 3256 C C . ILE A 1 390 ? -54.359 -1.547 104.407 1.00 87.94 390 ILE A C 1
ATOM 3258 O O . ILE A 1 390 ? -53.718 -1.658 103.362 1.00 87.94 390 ILE A O 1
ATOM 3262 N N . PHE A 1 391 ? -53.998 -2.181 105.527 1.00 89.12 391 PHE A N 1
ATOM 3263 C CA . PHE A 1 391 ? -52.729 -2.905 105.698 1.00 89.12 391 PHE A CA 1
ATOM 3264 C C . PHE A 1 391 ? -52.840 -4.429 105.564 1.00 89.12 391 PHE A C 1
ATOM 3266 O O . PHE A 1 391 ? -51.824 -5.081 105.333 1.00 89.12 391 PHE A O 1
ATOM 3273 N N . GLY A 1 392 ? -54.043 -4.993 105.680 1.00 87.62 392 GLY A N 1
ATOM 3274 C CA . GLY A 1 392 ? -54.341 -6.381 105.330 1.00 87.62 392 GLY A CA 1
ATOM 3275 C C . GLY A 1 392 ? -54.727 -6.482 103.855 1.00 87.62 392 GLY A C 1
ATOM 3276 O O . GLY A 1 392 ? -53.867 -6.519 102.972 1.00 87.62 392 GLY A O 1
ATOM 3277 N N . HIS A 1 393 ? -56.031 -6.481 103.587 1.00 86.94 393 HIS A N 1
ATOM 3278 C CA . HIS A 1 393 ? -56.626 -6.713 102.268 1.00 86.94 393 HIS A CA 1
ATOM 3279 C C . HIS A 1 393 ? -56.211 -5.671 101.209 1.00 86.94 393 HIS A C 1
ATOM 3281 O O . HIS A 1 393 ? -55.934 -6.022 100.063 1.00 86.94 393 HIS A O 1
ATOM 3287 N N . GLY A 1 394 ? -56.093 -4.388 101.568 1.00 88.06 394 GLY A N 1
ATOM 3288 C CA . GLY A 1 394 ? -55.667 -3.334 100.637 1.00 88.06 394 GLY A CA 1
ATOM 3289 C C . GLY A 1 394 ? -54.195 -3.436 100.237 1.00 88.06 394 GLY A C 1
ATOM 3290 O O . GLY A 1 394 ? -53.836 -3.188 99.082 1.00 88.06 394 GLY A O 1
ATOM 3291 N N . TYR A 1 395 ? -53.337 -3.863 101.166 1.00 90.06 395 TYR A N 1
ATOM 3292 C CA . TYR A 1 395 ? -51.916 -4.074 100.909 1.00 90.06 395 TYR A CA 1
ATOM 3293 C C . TYR A 1 395 ? -51.676 -5.320 100.048 1.00 90.06 395 TYR A C 1
ATOM 3295 O O . TYR A 1 395 ? -50.901 -5.257 99.089 1.00 90.06 395 TYR A O 1
ATOM 3303 N N . THR A 1 396 ? -52.370 -6.432 100.320 1.00 88.38 396 THR A N 1
ATOM 3304 C CA . THR A 1 396 ? -52.298 -7.635 99.474 1.00 88.38 396 THR A CA 1
ATOM 3305 C C . THR A 1 396 ? -52.849 -7.362 98.074 1.00 88.38 396 THR A C 1
ATOM 3307 O O . THR A 1 396 ? -52.163 -7.675 97.097 1.00 88.38 396 THR A O 1
ATOM 3310 N N . PHE A 1 397 ? -53.994 -6.678 97.953 1.00 91.19 397 PHE A N 1
ATOM 3311 C CA . PHE A 1 397 ? -54.517 -6.188 96.674 1.00 91.19 397 PHE A CA 1
ATOM 3312 C C . PHE A 1 397 ? -53.460 -5.374 95.915 1.00 91.19 397 PHE A C 1
ATOM 3314 O O . PHE A 1 397 ? -53.102 -5.731 94.791 1.00 91.19 397 PHE A O 1
ATOM 3321 N N . LYS A 1 398 ? -52.870 -4.343 96.539 1.00 90.50 398 LYS A N 1
ATOM 3322 C CA . LYS A 1 398 ? -51.857 -3.498 95.884 1.00 90.50 398 LYS A CA 1
ATOM 3323 C C . LYS A 1 398 ? -50.582 -4.249 95.505 1.00 90.50 398 LYS A C 1
ATOM 3325 O O . LYS A 1 398 ? -50.013 -3.964 94.453 1.00 90.50 398 LYS A O 1
ATOM 3330 N N . GLN A 1 399 ? -50.149 -5.242 96.285 1.00 91.38 399 GLN A N 1
ATOM 3331 C CA . GLN A 1 399 ? -49.045 -6.115 95.878 1.00 91.38 399 GLN A CA 1
ATOM 3332 C C . GLN A 1 399 ? -49.384 -6.963 94.642 1.00 91.38 399 GLN A C 1
ATOM 3334 O O . GLN A 1 399 ? -48.511 -7.186 93.801 1.00 91.38 399 GLN A O 1
ATOM 3339 N N . HIS A 1 400 ? -50.606 -7.490 94.542 1.00 89.69 400 HIS A N 1
ATOM 3340 C CA . HIS A 1 400 ? -51.024 -8.328 93.416 1.00 89.69 400 HIS A CA 1
ATOM 3341 C C . HIS A 1 400 ? -51.296 -7.499 92.150 1.00 89.69 400 HIS A C 1
ATOM 3343 O O . HIS A 1 400 ? -50.862 -7.897 91.069 1.00 89.69 400 HIS A O 1
ATOM 3349 N N . ASP A 1 401 ? -51.879 -6.308 92.292 1.00 90.56 401 ASP A N 1
ATOM 3350 C CA . ASP A 1 401 ? -52.049 -5.287 91.247 1.00 90.56 401 ASP A CA 1
ATOM 3351 C C . ASP A 1 401 ? -50.690 -4.818 90.679 1.00 90.56 401 ASP A C 1
ATOM 3353 O O . ASP A 1 401 ? -50.461 -4.843 89.467 1.00 90.56 401 ASP A O 1
ATOM 3357 N N . ALA A 1 402 ? -49.709 -4.524 91.543 1.00 91.69 402 ALA A N 1
ATOM 3358 C CA . ALA A 1 402 ? -48.343 -4.181 91.126 1.00 91.69 402 ALA A CA 1
ATOM 3359 C C . ALA A 1 402 ? -47.633 -5.325 90.366 1.00 91.69 402 ALA A C 1
ATOM 3361 O O . ALA A 1 402 ? -46.909 -5.090 89.397 1.00 91.69 402 ALA A O 1
ATOM 3362 N N . LYS A 1 403 ? -47.857 -6.587 90.763 1.00 90.88 403 LYS A N 1
ATOM 3363 C CA . LYS A 1 403 ? -47.342 -7.762 90.029 1.00 90.88 403 LYS A CA 1
ATOM 3364 C C . LYS A 1 403 ? -48.050 -7.924 88.678 1.00 90.88 403 LYS A C 1
ATOM 3366 O O . LYS A 1 403 ? -47.404 -8.249 87.682 1.00 90.88 403 LYS A O 1
ATOM 3371 N N . LEU A 1 404 ? -49.365 -7.705 88.629 1.00 90.62 404 LEU A N 1
ATOM 3372 C CA . LEU A 1 404 ? -50.164 -7.816 87.410 1.00 90.62 404 LEU A CA 1
ATOM 3373 C C . LEU A 1 404 ? -49.787 -6.741 86.379 1.00 90.62 404 LEU A C 1
ATOM 3375 O O . LEU A 1 404 ? -49.625 -7.058 85.199 1.00 90.62 404 LEU A O 1
ATOM 3379 N N . THR A 1 405 ? -49.597 -5.498 86.819 1.00 90.69 405 THR A N 1
ATOM 3380 C CA . THR A 1 405 ? -49.163 -4.384 85.964 1.00 90.69 405 THR A CA 1
ATOM 3381 C C . THR A 1 405 ? -47.767 -4.622 85.387 1.00 90.69 405 THR A C 1
ATOM 3383 O O . THR A 1 405 ? -47.632 -4.579 84.169 1.00 90.69 405 THR A O 1
ATOM 3386 N N . ASP A 1 406 ? -46.764 -5.024 86.180 1.00 91.81 406 ASP A N 1
ATOM 3387 C CA . ASP A 1 406 ? -45.436 -5.403 85.654 1.00 91.81 406 ASP A CA 1
ATOM 3388 C C . ASP A 1 406 ? -45.506 -6.574 84.646 1.00 91.81 406 ASP A C 1
ATOM 3390 O O . ASP A 1 406 ? -44.837 -6.564 83.607 1.00 91.81 406 ASP A O 1
ATOM 3394 N N . HIS A 1 407 ? -46.366 -7.572 84.878 1.00 89.69 407 HIS A N 1
ATOM 3395 C CA . HIS A 1 407 ? -46.594 -8.640 83.901 1.00 89.69 407 HIS A CA 1
ATOM 3396 C C . HIS A 1 407 ? -47.219 -8.136 82.587 1.00 89.69 407 HIS A C 1
ATOM 3398 O O . HIS A 1 407 ? -46.759 -8.540 81.513 1.00 89.69 407 HIS A O 1
ATOM 3404 N N . ARG A 1 408 ? -48.224 -7.251 82.652 1.00 90.38 408 ARG A N 1
ATOM 3405 C CA . ARG A 1 408 ? -48.853 -6.620 81.476 1.00 90.38 408 ARG A CA 1
ATOM 3406 C C . ARG A 1 408 ? -47.862 -5.733 80.721 1.00 90.38 408 ARG A C 1
ATOM 3408 O O . ARG A 1 408 ? -47.756 -5.844 79.505 1.00 90.38 408 ARG A O 1
ATOM 3415 N N . ASP A 1 409 ? -47.051 -4.966 81.434 1.00 91.81 409 ASP A N 1
ATOM 3416 C CA . ASP A 1 409 ? -45.980 -4.126 80.903 1.00 91.81 409 ASP A CA 1
ATOM 3417 C C . ASP A 1 409 ? -44.894 -4.924 80.170 1.00 91.81 409 ASP A C 1
ATOM 3419 O O . ASP A 1 409 ? -44.461 -4.557 79.075 1.00 91.81 409 ASP A O 1
ATOM 3423 N N . ARG A 1 410 ? -44.443 -6.049 80.740 1.00 91.50 410 ARG A N 1
ATOM 3424 C CA . ARG A 1 410 ? -43.491 -6.960 80.076 1.00 91.50 410 ARG A CA 1
ATOM 3425 C C . ARG A 1 410 ? -44.069 -7.525 78.781 1.00 91.50 410 ARG A C 1
ATOM 3427 O O . ARG A 1 410 ? -43.343 -7.649 77.795 1.00 91.50 410 ARG A O 1
ATOM 3434 N N . LEU A 1 411 ? -45.362 -7.846 78.784 1.00 92.00 411 LEU A N 1
ATOM 3435 C CA . LEU A 1 411 ? -46.085 -8.344 77.619 1.00 92.00 411 LEU A CA 1
ATOM 3436 C C . LEU A 1 411 ? -46.228 -7.240 76.557 1.00 92.00 411 LEU A C 1
ATOM 3438 O O . LEU A 1 411 ? -45.891 -7.483 75.402 1.00 92.00 411 LEU A O 1
ATOM 3442 N N . ALA A 1 412 ? -46.603 -6.018 76.949 1.00 91.56 412 ALA A N 1
ATOM 3443 C CA . ALA A 1 412 ? -46.696 -4.846 76.076 1.00 91.56 412 ALA A CA 1
ATOM 3444 C C . ALA A 1 412 ? -45.344 -4.459 75.447 1.00 91.56 412 ALA A C 1
ATOM 3446 O O . ALA A 1 412 ? -45.267 -4.179 74.251 1.00 91.56 412 ALA A O 1
ATOM 3447 N N . ARG A 1 413 ? -44.244 -4.516 76.212 1.00 93.81 413 ARG A N 1
ATOM 3448 C CA . ARG A 1 413 ? -42.882 -4.311 75.683 1.00 93.81 413 ARG A CA 1
ATOM 3449 C C . ARG A 1 413 ? -42.505 -5.378 74.648 1.00 93.81 413 ARG A C 1
ATOM 3451 O O . ARG A 1 413 ? -41.945 -5.042 73.604 1.00 93.81 413 ARG A O 1
ATOM 3458 N N . ALA A 1 414 ? -42.840 -6.646 74.897 1.00 92.88 414 ALA A N 1
ATOM 3459 C CA . ALA A 1 414 ? -42.578 -7.741 73.961 1.00 92.88 414 ALA A CA 1
ATOM 3460 C C . ALA A 1 414 ? -43.438 -7.645 72.684 1.00 92.88 414 ALA A C 1
ATOM 3462 O O . ALA A 1 414 ? -42.919 -7.797 71.576 1.00 92.88 414 ALA A O 1
ATOM 3463 N N . THR A 1 415 ? -44.734 -7.329 72.800 1.00 92.56 415 THR A N 1
ATOM 3464 C CA . THR A 1 415 ? -45.609 -7.132 71.633 1.00 92.56 415 THR A CA 1
ATOM 3465 C C . THR A 1 415 ? -45.192 -5.910 70.822 1.00 92.56 415 THR A C 1
ATOM 3467 O O . THR A 1 415 ? -45.136 -6.008 69.597 1.00 92.56 415 THR A O 1
ATOM 3470 N N . PHE A 1 416 ? -44.823 -4.792 71.453 1.00 94.56 416 PHE A N 1
ATOM 3471 C CA . PHE A 1 416 ? -44.273 -3.625 70.757 1.00 94.56 416 PHE A CA 1
ATOM 3472 C C . PHE A 1 416 ? -42.998 -3.979 69.977 1.00 94.56 416 PHE A C 1
ATOM 3474 O O . PHE A 1 416 ? -42.889 -3.665 68.789 1.00 94.56 416 PHE A O 1
ATOM 3481 N N . ARG A 1 417 ? -42.066 -4.720 70.599 1.00 93.75 417 ARG A N 1
ATOM 3482 C CA . ARG A 1 417 ? -40.846 -5.188 69.925 1.00 93.75 417 ARG A CA 1
ATOM 3483 C C . ARG A 1 417 ? -41.161 -6.078 68.719 1.00 93.75 417 ARG A C 1
ATOM 3485 O O . ARG A 1 417 ? -40.582 -5.865 67.655 1.00 93.75 417 ARG A O 1
ATOM 3492 N N . LYS A 1 418 ? -42.115 -7.010 68.843 1.00 94.06 418 LYS A N 1
ATOM 3493 C CA . LYS A 1 418 ? -42.607 -7.824 67.716 1.00 94.06 418 LYS A CA 1
ATOM 3494 C C . LYS A 1 418 ? -43.158 -6.954 66.578 1.00 94.06 418 LYS A C 1
ATOM 3496 O O . LYS A 1 418 ? -42.798 -7.191 65.430 1.00 94.06 418 LYS A O 1
ATOM 3501 N N . HIS A 1 419 ? -43.976 -5.939 66.868 1.00 95.12 419 HIS A N 1
ATOM 3502 C CA . HIS A 1 419 ? -44.522 -5.050 65.832 1.00 95.12 419 HIS A CA 1
ATOM 3503 C C . HIS A 1 419 ? -43.427 -4.262 65.096 1.00 95.12 419 HIS A C 1
ATOM 3505 O O . HIS A 1 419 ? -43.480 -4.163 63.871 1.00 95.12 419 HIS A O 1
ATOM 3511 N N . GLN A 1 420 ? -42.401 -3.767 65.802 1.00 95.50 420 GLN A N 1
ATOM 3512 C CA . GLN A 1 420 ? -41.247 -3.126 65.158 1.00 95.50 420 GLN A CA 1
ATOM 3513 C C . GLN A 1 420 ? -40.513 -4.073 64.198 1.00 95.50 420 GLN A C 1
ATOM 3515 O O . GLN A 1 420 ? -40.184 -3.680 63.081 1.00 95.50 420 GLN A O 1
ATOM 3520 N N . LEU A 1 421 ? -40.278 -5.320 64.615 1.00 94.94 421 LEU A N 1
ATOM 3521 C CA . LEU A 1 421 ? -39.598 -6.324 63.792 1.00 94.94 421 LEU A CA 1
ATOM 3522 C C . LEU A 1 421 ? -40.425 -6.710 62.561 1.00 94.94 421 LEU A C 1
ATOM 3524 O O . LEU A 1 421 ? -39.876 -6.784 61.467 1.00 94.94 421 LEU A O 1
ATOM 3528 N N . VAL A 1 422 ? -41.742 -6.888 62.714 1.00 94.81 422 VAL A N 1
ATOM 3529 C CA . VAL A 1 422 ? -42.661 -7.131 61.588 1.00 94.81 422 VAL A CA 1
ATOM 3530 C C . VAL A 1 422 ? -42.633 -5.961 60.601 1.00 94.81 422 VAL A C 1
ATOM 3532 O O . VAL A 1 422 ? -42.526 -6.199 59.399 1.00 94.81 422 VAL A O 1
ATOM 3535 N N . LYS A 1 423 ? -42.653 -4.710 61.086 1.00 95.12 423 LYS A N 1
ATOM 3536 C CA . LYS A 1 423 ? -42.552 -3.515 60.232 1.00 95.12 423 LYS A CA 1
ATOM 3537 C C . LYS A 1 423 ? -41.239 -3.499 59.442 1.00 95.12 423 LYS A C 1
ATOM 3539 O O . LYS A 1 423 ? -41.272 -3.411 58.216 1.00 95.12 423 LYS A O 1
ATOM 3544 N N . TRP A 1 424 ? -40.104 -3.674 60.119 1.00 95.75 424 TRP A N 1
ATOM 3545 C CA . TRP A 1 424 ? -38.789 -3.713 59.469 1.00 95.75 424 TRP A CA 1
ATOM 3546 C C . TRP A 1 424 ? -38.700 -4.857 58.445 1.00 95.75 424 TRP A C 1
ATOM 3548 O O . TRP A 1 424 ? -38.239 -4.668 57.323 1.00 95.75 424 TRP A O 1
ATOM 3558 N N . ARG A 1 425 ? -39.251 -6.032 58.766 1.00 95.19 425 ARG A N 1
ATOM 3559 C CA . ARG A 1 425 ? -39.337 -7.165 57.836 1.00 95.19 425 ARG A CA 1
ATOM 3560 C C . ARG A 1 425 ? -40.161 -6.827 56.592 1.00 95.19 425 ARG A C 1
ATOM 3562 O O . ARG A 1 425 ? -39.763 -7.195 55.488 1.00 95.19 425 ARG A O 1
ATOM 3569 N N . THR A 1 426 ? -41.288 -6.125 56.736 1.00 93.50 426 THR A N 1
ATOM 3570 C CA . THR A 1 426 ? -42.069 -5.666 55.573 1.00 93.50 426 THR A CA 1
ATOM 3571 C C . THR A 1 426 ? -41.325 -4.630 54.731 1.00 93.50 426 THR A C 1
ATOM 3573 O O . THR A 1 426 ? -41.398 -4.704 53.508 1.00 93.50 426 THR A O 1
ATOM 3576 N N . GLU A 1 427 ? -40.554 -3.731 55.349 1.00 92.81 427 GLU A N 1
ATOM 3577 C CA . GLU A 1 427 ? -39.710 -2.752 54.648 1.00 92.81 427 GLU A CA 1
ATOM 3578 C C . GLU A 1 427 ? -38.602 -3.454 53.834 1.00 92.81 427 GLU A C 1
ATOM 3580 O O . GLU A 1 427 ? -38.488 -3.227 52.629 1.00 92.81 427 GLU A O 1
ATOM 3585 N N . GLU A 1 428 ? -37.871 -4.402 54.434 1.00 91.50 428 GLU A N 1
ATOM 3586 C CA . GLU A 1 428 ? -36.855 -5.214 53.737 1.00 91.50 428 GLU A CA 1
ATOM 3587 C C . GLU A 1 428 ? -37.440 -6.045 52.582 1.00 91.50 428 GLU A C 1
ATOM 3589 O O . GLU A 1 428 ? -36.814 -6.174 51.525 1.00 91.50 428 GLU A O 1
ATOM 3594 N N . PHE A 1 429 ? -38.656 -6.583 52.746 1.00 92.69 429 PHE A N 1
ATOM 3595 C CA . PHE A 1 429 ? -39.349 -7.303 51.675 1.00 92.69 429 PHE A CA 1
ATOM 3596 C C . PHE A 1 429 ? -39.719 -6.387 50.502 1.00 92.69 429 PHE A C 1
ATOM 3598 O O . PHE A 1 429 ? -39.491 -6.757 49.349 1.00 92.69 429 PHE A O 1
ATOM 3605 N N . VAL A 1 430 ? -40.270 -5.199 50.778 1.00 92.94 430 VAL A N 1
ATOM 3606 C CA . VAL A 1 430 ? -40.643 -4.220 49.744 1.00 92.94 430 VAL A CA 1
ATOM 3607 C C . VAL A 1 430 ? -39.410 -3.756 48.971 1.00 92.94 430 VAL A C 1
ATOM 3609 O O . VAL A 1 430 ? -39.448 -3.716 47.740 1.00 92.94 430 VAL A O 1
ATOM 3612 N N . ASP A 1 431 ? -38.299 -3.488 49.657 1.00 89.94 431 ASP A N 1
ATOM 3613 C CA . ASP A 1 431 ? -37.018 -3.152 49.031 1.00 89.94 431 ASP A CA 1
ATOM 3614 C C . ASP A 1 431 ? -36.488 -4.285 48.138 1.00 89.94 431 ASP A C 1
ATOM 3616 O O . ASP A 1 431 ? -36.116 -4.054 46.981 1.00 89.94 431 ASP A O 1
ATOM 3620 N N . TYR A 1 432 ? -36.453 -5.519 48.661 1.00 92.06 432 TYR A N 1
ATOM 3621 C CA . TYR A 1 432 ? -36.035 -6.704 47.910 1.00 92.06 432 TYR A CA 1
ATOM 3622 C C . TYR A 1 432 ? -36.882 -6.875 46.642 1.00 92.06 432 TYR A C 1
ATOM 3624 O O . TYR A 1 432 ? -36.337 -6.996 45.541 1.00 92.06 432 TYR A O 1
ATOM 3632 N N . TRP A 1 433 ? -38.207 -6.821 46.785 1.00 91.25 433 TRP A N 1
ATOM 3633 C CA . TRP A 1 433 ? -39.150 -6.999 45.687 1.00 91.25 433 TRP A CA 1
ATOM 3634 C C . TRP A 1 433 ? -39.030 -5.896 44.634 1.00 91.25 433 TRP A C 1
ATOM 3636 O O . TRP A 1 433 ? -38.907 -6.181 43.443 1.00 91.25 433 TRP A O 1
ATOM 3646 N N . THR A 1 434 ? -38.979 -4.633 45.063 1.00 90.06 434 THR A N 1
ATOM 3647 C CA . THR A 1 434 ? -38.810 -3.473 44.176 1.00 90.06 434 THR A CA 1
ATOM 3648 C C . THR A 1 434 ? -37.511 -3.580 43.379 1.00 90.06 434 THR A C 1
ATOM 3650 O O . THR A 1 434 ? -37.478 -3.300 42.178 1.00 90.06 434 THR A O 1
ATOM 3653 N N . ARG A 1 435 ? -36.426 -4.035 44.016 1.00 88.00 435 ARG A N 1
ATOM 3654 C CA . ARG A 1 435 ? -35.135 -4.229 43.353 1.00 88.00 435 ARG A CA 1
ATOM 3655 C C . ARG A 1 435 ? -35.147 -5.385 42.352 1.00 88.00 435 ARG A C 1
ATOM 3657 O O . ARG A 1 435 ? -34.586 -5.229 41.266 1.00 88.00 435 ARG A O 1
ATOM 3664 N N . GLU A 1 436 ? -35.807 -6.493 42.677 1.00 88.75 436 GLU A N 1
ATOM 3665 C CA . GLU A 1 436 ? -35.966 -7.635 41.773 1.00 88.75 436 GLU A CA 1
ATOM 3666 C C . GLU A 1 436 ? -36.816 -7.262 40.547 1.00 88.75 436 GLU A C 1
ATOM 3668 O O . GLU A 1 436 ? -36.403 -7.482 39.407 1.00 88.75 436 GLU A O 1
ATOM 3673 N N . MET A 1 437 ? -37.946 -6.574 40.749 1.00 90.56 437 MET A N 1
ATOM 3674 C CA . MET A 1 437 ? -38.787 -6.076 39.653 1.00 90.56 437 MET A CA 1
ATOM 3675 C C . MET A 1 437 ? -38.032 -5.099 38.743 1.00 90.56 437 MET A C 1
ATOM 3677 O O . MET A 1 437 ? -38.103 -5.218 37.516 1.00 90.56 437 MET A O 1
ATOM 3681 N N . ASN A 1 438 ? -37.243 -4.185 39.319 1.00 89.31 438 ASN A N 1
ATOM 3682 C CA . ASN A 1 438 ? -36.371 -3.281 38.565 1.00 89.31 438 ASN A CA 1
ATOM 3683 C C . ASN A 1 438 ? -35.281 -4.028 37.776 1.00 89.31 438 ASN A C 1
ATOM 3685 O O . ASN A 1 438 ? -34.932 -3.620 36.664 1.00 89.31 438 ASN A O 1
ATOM 3689 N N . HIS A 1 439 ? -34.744 -5.131 38.307 1.00 87.81 439 HIS A N 1
ATOM 3690 C CA . HIS A 1 439 ? -33.796 -5.966 37.572 1.00 87.81 439 HIS A CA 1
ATOM 3691 C C . HIS A 1 439 ? -34.471 -6.667 36.383 1.00 87.81 439 HIS A C 1
ATOM 3693 O O . HIS A 1 439 ? -33.988 -6.548 35.254 1.00 87.81 439 HIS A O 1
ATOM 3699 N N . LEU A 1 440 ? -35.620 -7.310 36.606 1.00 89.81 440 LEU A N 1
ATOM 3700 C CA . LEU A 1 440 ? -36.403 -7.979 35.563 1.00 89.81 440 LEU A CA 1
ATOM 3701 C C . LEU A 1 440 ? -36.926 -7.006 34.494 1.00 89.81 440 LEU A C 1
ATOM 3703 O O . LEU A 1 440 ? -37.058 -7.387 33.330 1.00 89.81 440 LEU A O 1
ATOM 3707 N N . ALA A 1 441 ? -37.221 -5.753 34.850 1.00 90.06 441 ALA A N 1
ATOM 3708 C CA . ALA A 1 441 ? -37.523 -4.690 33.890 1.00 90.06 441 ALA A CA 1
ATOM 3709 C C . ALA A 1 441 ? -36.308 -4.390 32.996 1.00 90.06 441 ALA A C 1
ATOM 3711 O O . ALA A 1 441 ? -36.395 -4.542 31.780 1.00 90.06 441 ALA A O 1
ATOM 3712 N N . ARG A 1 442 ? -35.133 -4.110 33.583 1.00 88.50 442 ARG A N 1
ATOM 3713 C CA . ARG A 1 442 ? -33.893 -3.855 32.821 1.00 88.50 442 ARG A CA 1
ATOM 3714 C C . ARG A 1 442 ? -33.515 -5.009 31.888 1.00 88.50 442 ARG A C 1
ATOM 3716 O O . ARG A 1 442 ? -33.116 -4.763 30.751 1.00 88.50 442 ARG A O 1
ATOM 3723 N N . VAL A 1 443 ? -33.658 -6.260 32.338 1.00 88.25 443 VAL A N 1
ATOM 3724 C CA . VAL A 1 443 ? -33.389 -7.453 31.512 1.00 88.25 443 VAL A CA 1
ATOM 3725 C C . VAL A 1 443 ? -34.357 -7.534 30.326 1.00 88.25 443 VAL A C 1
ATOM 3727 O O . VAL A 1 443 ? -33.915 -7.783 29.202 1.00 88.25 443 VAL A O 1
ATOM 3730 N N . ARG A 1 444 ? -35.653 -7.256 30.537 1.00 91.06 444 ARG A N 1
ATOM 3731 C CA . ARG A 1 444 ? -36.648 -7.166 29.454 1.00 91.06 444 ARG A CA 1
ATOM 3732 C C . ARG A 1 444 ? -36.336 -6.030 28.480 1.00 91.06 444 ARG A C 1
ATOM 3734 O O . ARG A 1 444 ? -36.355 -6.268 27.276 1.00 91.06 444 ARG A O 1
ATOM 3741 N N . ASP A 1 445 ? -35.955 -4.850 28.963 1.00 89.69 445 ASP A N 1
ATOM 3742 C CA . ASP A 1 445 ? -35.587 -3.707 28.115 1.00 89.69 445 ASP A CA 1
ATOM 3743 C C . ASP A 1 445 ? -34.322 -3.971 27.291 1.00 89.69 445 ASP A C 1
ATOM 3745 O O . ASP A 1 445 ? -34.196 -3.529 26.148 1.00 89.69 445 ASP A O 1
ATOM 3749 N N . GLU A 1 446 ? -33.337 -4.673 27.855 1.00 87.44 446 GLU A N 1
ATOM 3750 C CA . GLU A 1 446 ? -32.165 -5.132 27.108 1.00 87.44 446 GLU A CA 1
ATOM 3751 C C . GLU A 1 446 ? -32.528 -6.174 26.049 1.00 87.44 446 GLU A C 1
ATOM 3753 O O . GLU A 1 446 ? -32.080 -6.051 24.908 1.00 87.44 446 GLU A O 1
ATOM 3758 N N . ALA A 1 447 ? -33.344 -7.175 26.391 1.00 89.19 447 ALA A N 1
ATOM 3759 C CA . ALA A 1 447 ? -33.812 -8.184 25.444 1.00 89.19 447 ALA A CA 1
ATOM 3760 C C . ALA A 1 447 ? -34.633 -7.551 24.308 1.00 89.19 447 ALA A C 1
ATOM 3762 O O . ALA A 1 447 ? -34.377 -7.822 23.137 1.00 89.19 447 ALA A O 1
ATOM 3763 N N . HIS A 1 448 ? -35.540 -6.625 24.627 1.00 91.25 448 HIS A N 1
ATOM 3764 C CA . HIS A 1 448 ? -36.311 -5.875 23.640 1.00 91.25 448 HIS A CA 1
ATOM 3765 C C . HIS A 1 448 ? -35.400 -5.041 22.726 1.00 91.25 448 HIS A C 1
ATOM 3767 O O . HIS A 1 448 ? -35.508 -5.132 21.504 1.00 91.25 448 HIS A O 1
ATOM 3773 N N . ARG A 1 449 ? -34.428 -4.299 23.281 1.00 86.88 449 ARG A N 1
ATOM 3774 C CA . ARG A 1 449 ? -33.443 -3.542 22.482 1.00 86.88 449 ARG A CA 1
ATOM 3775 C C . ARG A 1 449 ? -32.582 -4.444 21.591 1.00 86.88 449 ARG A C 1
ATOM 3777 O O . ARG A 1 449 ? -32.305 -4.061 20.453 1.00 86.88 449 ARG A O 1
ATOM 3784 N N . ARG A 1 450 ? -32.186 -5.636 22.060 1.00 87.19 450 ARG A N 1
ATOM 3785 C CA . ARG A 1 450 ? -31.494 -6.654 21.242 1.00 87.19 450 ARG A CA 1
ATOM 3786 C C . ARG A 1 450 ? -32.388 -7.124 20.092 1.00 87.19 450 ARG A C 1
ATOM 3788 O O . ARG A 1 450 ? -31.970 -7.012 18.942 1.00 87.19 450 ARG A O 1
ATOM 3795 N N . ASN A 1 451 ? -33.629 -7.518 20.376 1.00 91.00 451 ASN A N 1
ATOM 3796 C CA . ASN A 1 451 ? -34.599 -7.970 19.374 1.00 91.00 451 ASN A CA 1
ATOM 3797 C C . ASN A 1 451 ? -34.883 -6.890 18.317 1.00 91.00 451 ASN A C 1
ATOM 3799 O O . ASN A 1 451 ? -34.824 -7.169 17.123 1.00 91.00 451 ASN A O 1
ATOM 3803 N N . VAL A 1 452 ? -35.114 -5.636 18.722 1.00 88.81 452 VAL A N 1
ATOM 3804 C CA . VAL A 1 452 ? -35.299 -4.504 17.793 1.00 88.81 452 VAL A CA 1
ATOM 3805 C C . VAL A 1 452 ? -34.049 -4.285 16.935 1.00 88.81 452 VAL A C 1
ATOM 3807 O O . VAL A 1 452 ? -34.163 -4.056 15.730 1.00 88.81 452 VAL A O 1
ATOM 3810 N N . ALA A 1 453 ? -32.848 -4.385 17.512 1.00 86.25 453 ALA A N 1
ATOM 3811 C CA . ALA A 1 453 ? -31.603 -4.264 16.757 1.00 86.25 453 ALA A CA 1
ATOM 3812 C C . ALA A 1 453 ? -31.390 -5.427 15.769 1.00 86.25 453 ALA A C 1
ATOM 3814 O O . ALA A 1 453 ? -30.872 -5.199 14.677 1.00 86.25 453 ALA A O 1
ATOM 3815 N N . GLU A 1 454 ? -31.793 -6.651 16.111 1.00 86.69 454 GLU A N 1
ATOM 3816 C CA . GLU A 1 454 ? -31.729 -7.810 15.215 1.00 86.69 454 GLU A CA 1
ATOM 3817 C C . GLU A 1 454 ? -32.766 -7.743 14.097 1.00 86.69 454 GLU A C 1
ATOM 3819 O O . GLU A 1 454 ? -32.403 -7.934 12.939 1.00 86.69 454 GLU A O 1
ATOM 3824 N N . GLN A 1 455 ? -34.012 -7.366 14.394 1.00 88.88 455 GLN A N 1
ATOM 3825 C CA . GLN A 1 455 ? -35.027 -7.103 13.371 1.00 88.88 455 GLN A CA 1
ATOM 3826 C C . GLN A 1 455 ? -34.545 -6.004 12.411 1.00 88.88 455 GLN A C 1
ATOM 3828 O O . GLN A 1 455 ? -34.551 -6.203 11.198 1.00 88.88 455 GLN A O 1
ATOM 3833 N N . ARG A 1 456 ? -33.995 -4.893 12.926 1.00 83.06 456 ARG A N 1
ATOM 3834 C CA . ARG A 1 456 ? -33.386 -3.838 12.091 1.00 83.06 456 ARG A CA 1
ATOM 3835 C C . ARG A 1 456 ? -32.238 -4.344 11.210 1.00 83.06 456 ARG A C 1
ATOM 3837 O O . ARG A 1 456 ? -32.069 -3.814 10.119 1.00 83.06 456 ARG A O 1
ATOM 3844 N N . ARG A 1 457 ? -31.460 -5.350 11.637 1.00 80.88 457 ARG A N 1
ATOM 3845 C CA . ARG A 1 457 ? -30.418 -5.994 10.806 1.00 80.88 457 ARG A CA 1
ATOM 3846 C C . ARG A 1 457 ? -31.003 -6.973 9.784 1.00 80.88 457 ARG A C 1
ATOM 3848 O O . ARG A 1 457 ? -30.518 -7.010 8.657 1.00 80.88 457 ARG A O 1
ATOM 3855 N N . LYS A 1 458 ? -32.024 -7.750 10.160 1.00 82.88 458 LYS A N 1
ATOM 3856 C CA . LYS A 1 458 ? -32.707 -8.734 9.301 1.00 82.88 458 LYS A CA 1
ATOM 3857 C C . LYS A 1 458 ? -33.429 -8.054 8.137 1.00 82.88 458 LYS A C 1
ATOM 3859 O O . LYS A 1 458 ? -33.284 -8.483 6.999 1.00 82.88 458 LYS A O 1
ATOM 3864 N N . TRP A 1 459 ? -34.136 -6.962 8.424 1.00 82.81 459 TRP A N 1
ATOM 3865 C CA . TRP A 1 459 ? -34.880 -6.157 7.450 1.00 82.81 459 TRP A CA 1
ATOM 3866 C C . TRP A 1 459 ? -34.061 -4.987 6.871 1.00 82.81 459 TRP A C 1
ATOM 3868 O O . TRP A 1 459 ? -34.614 -4.110 6.208 1.00 82.81 459 TRP A O 1
ATOM 3878 N N . ALA A 1 460 ? -32.742 -4.949 7.098 1.00 77.62 460 ALA A N 1
ATOM 3879 C CA . ALA A 1 460 ? -31.872 -3.936 6.505 1.00 77.62 460 ALA A CA 1
ATOM 3880 C C . ALA A 1 460 ? -31.803 -4.116 4.980 1.00 77.62 460 ALA A C 1
ATOM 3882 O O . ALA A 1 460 ? -31.095 -4.993 4.477 1.00 77.62 460 ALA A O 1
ATOM 3883 N N . VAL A 1 461 ? -32.511 -3.257 4.241 1.00 74.19 461 VAL A N 1
ATOM 3884 C CA . VAL A 1 461 ? -32.488 -3.239 2.773 1.00 74.19 461 VAL A CA 1
ATOM 3885 C C . VAL A 1 461 ? -31.064 -2.966 2.284 1.00 74.19 461 VAL A C 1
ATOM 3887 O O . VAL A 1 461 ? -30.516 -1.876 2.462 1.00 74.19 461 VAL A O 1
ATOM 3890 N N . LYS A 1 462 ? -30.460 -3.975 1.653 1.00 78.25 462 LYS A N 1
ATOM 3891 C CA . LYS A 1 462 ? -29.155 -3.864 0.997 1.00 78.25 462 LYS A CA 1
ATOM 3892 C C . LYS A 1 462 ? -29.371 -3.313 -0.407 1.00 78.25 462 LYS A C 1
ATOM 3894 O O . LYS A 1 462 ? -30.051 -3.931 -1.219 1.00 78.25 462 LYS A O 1
ATOM 3899 N N . PHE A 1 463 ? -28.776 -2.163 -0.698 1.00 75.75 463 PHE A N 1
ATOM 3900 C CA . PHE A 1 463 ? -28.724 -1.632 -2.057 1.00 75.75 463 PHE A CA 1
ATOM 3901 C C . PHE A 1 463 ? -27.620 -2.353 -2.834 1.00 75.75 463 PHE A C 1
ATOM 3903 O O . PHE A 1 463 ? -26.556 -2.636 -2.281 1.00 75.75 463 PHE A O 1
ATOM 3910 N N . TYR A 1 464 ? -27.858 -2.650 -4.110 1.00 77.69 464 TYR A N 1
ATOM 3911 C CA . TYR A 1 464 ? -26.911 -3.354 -4.974 1.00 77.69 464 TYR A CA 1
ATOM 3912 C C . TYR A 1 464 ? -26.583 -2.511 -6.209 1.00 77.69 464 TYR A C 1
ATOM 3914 O O . TYR A 1 464 ? -27.439 -1.835 -6.778 1.00 77.69 464 TYR A O 1
ATOM 3922 N N . ASN A 1 465 ? -25.325 -2.553 -6.637 1.00 73.94 465 ASN A N 1
ATOM 3923 C CA . ASN A 1 465 ? -24.882 -1.961 -7.896 1.00 73.94 465 ASN A CA 1
ATOM 3924 C C . ASN A 1 465 ? -25.421 -2.780 -9.082 1.00 73.94 465 ASN A C 1
ATOM 3926 O O . ASN A 1 465 ? -25.684 -3.973 -8.941 1.00 73.94 465 ASN A O 1
ATOM 3930 N N . LYS A 1 466 ? -25.423 -2.202 -10.295 1.00 77.31 466 LYS A N 1
ATOM 3931 C CA . LYS A 1 466 ? -25.677 -2.947 -11.553 1.00 77.31 466 LYS A CA 1
ATOM 3932 C C . LYS A 1 466 ? -24.748 -4.164 -11.762 1.00 77.31 466 LYS A C 1
ATOM 3934 O O . LYS A 1 466 ? -25.028 -5.005 -12.601 1.00 77.31 466 LYS A O 1
ATOM 3939 N N . SER A 1 467 ? -23.651 -4.252 -11.007 1.00 76.81 467 SER A N 1
ATOM 3940 C CA . SER A 1 467 ? -22.692 -5.365 -10.981 1.00 76.81 467 SER A CA 1
ATOM 3941 C C . SER A 1 467 ? -22.912 -6.373 -9.837 1.00 76.81 467 SER A C 1
ATOM 3943 O O . SER A 1 467 ? -21.998 -7.126 -9.510 1.00 76.81 467 SER A O 1
ATOM 3945 N N . GLY A 1 468 ? -24.066 -6.349 -9.159 1.00 75.06 468 GLY A N 1
ATOM 3946 C CA . GLY A 1 468 ? -24.420 -7.290 -8.084 1.00 75.06 468 GLY A CA 1
ATOM 3947 C C . GLY A 1 468 ? -23.670 -7.101 -6.757 1.00 75.06 468 GLY A C 1
ATOM 3948 O O . GLY A 1 468 ? -23.933 -7.812 -5.791 1.00 75.06 468 GLY A O 1
ATOM 3949 N N . LYS A 1 469 ? -22.745 -6.136 -6.661 1.00 75.06 469 LYS A N 1
ATOM 3950 C CA . LYS A 1 469 ? -22.027 -5.819 -5.414 1.00 75.06 469 LYS A CA 1
ATOM 3951 C C . LYS A 1 469 ? -22.870 -4.922 -4.508 1.00 75.06 469 LYS A C 1
ATOM 3953 O O . LYS A 1 469 ? -23.491 -3.980 -4.998 1.00 75.06 469 LYS A O 1
ATOM 3958 N N . VAL A 1 470 ? -22.850 -5.182 -3.198 1.00 75.88 470 VAL A N 1
ATOM 3959 C CA . VAL A 1 470 ? -23.538 -4.349 -2.194 1.00 75.88 470 VAL A CA 1
ATOM 3960 C C . VAL A 1 470 ? -22.960 -2.930 -2.207 1.00 75.88 470 VAL A C 1
ATOM 3962 O O . VAL A 1 470 ? -21.747 -2.730 -2.132 1.00 75.88 470 VAL A O 1
ATOM 3965 N N . GLN A 1 471 ? -23.847 -1.949 -2.306 1.00 68.81 471 GLN A N 1
ATOM 3966 C CA . GLN A 1 471 ? -23.553 -0.526 -2.379 1.00 68.81 471 GLN A CA 1
ATOM 3967 C C . GLN A 1 471 ? -23.322 -0.003 -0.952 1.00 68.81 471 GLN A C 1
ATOM 3969 O O . GLN A 1 471 ? -24.260 0.117 -0.167 1.00 68.81 471 GLN A O 1
ATOM 3974 N N . LEU A 1 472 ? -22.057 0.244 -0.586 1.00 62.69 472 LEU A N 1
ATOM 3975 C CA . LEU A 1 472 ? -21.677 0.559 0.803 1.00 62.69 472 LEU A CA 1
ATOM 3976 C C . LEU A 1 472 ? -22.216 1.915 1.289 1.00 62.69 472 LEU A C 1
ATOM 3978 O O . LEU A 1 472 ? -22.485 2.095 2.474 1.00 62.69 472 LEU A O 1
ATOM 3982 N N . HIS A 1 473 ? -22.375 2.864 0.367 1.00 59.62 473 HIS A N 1
ATOM 3983 C CA . HIS A 1 473 ? -23.095 4.103 0.616 1.00 59.62 473 HIS A CA 1
ATOM 3984 C C . HIS A 1 473 ? -24.551 3.907 0.215 1.00 59.62 473 HIS A C 1
ATOM 3986 O O . HIS A 1 473 ? -24.834 3.587 -0.939 1.00 59.62 473 HIS A O 1
ATOM 3992 N N . ARG A 1 474 ? -25.470 4.148 1.157 1.00 58.50 474 ARG A N 1
ATOM 3993 C CA . ARG A 1 474 ? -26.885 4.347 0.837 1.00 58.50 474 ARG A CA 1
ATOM 3994 C C . ARG A 1 474 ? -26.944 5.433 -0.249 1.00 58.50 474 ARG A C 1
ATOM 3996 O O . ARG A 1 474 ? -26.350 6.493 -0.020 1.00 58.50 474 ARG A O 1
ATOM 4003 N N . PRO A 1 475 ? -27.591 5.206 -1.409 1.00 57.41 475 PRO A N 1
ATOM 4004 C CA . PRO A 1 475 ? -27.844 6.304 -2.332 1.00 57.41 475 PRO A CA 1
ATOM 4005 C C . PRO A 1 475 ? -28.555 7.407 -1.545 1.00 57.41 475 PRO A C 1
ATOM 4007 O O . PRO A 1 475 ? -29.376 7.095 -0.675 1.00 57.41 475 PRO A O 1
ATOM 4010 N N . ALA A 1 476 ? -28.195 8.672 -1.796 1.00 54.97 476 ALA A N 1
ATOM 4011 C CA . ALA A 1 476 ? -28.870 9.800 -1.158 1.00 54.97 476 ALA A CA 1
ATOM 4012 C C . ALA A 1 476 ? -30.385 9.570 -1.274 1.00 54.97 476 ALA A C 1
ATOM 4014 O O . ALA A 1 476 ? -30.813 9.126 -2.349 1.00 54.97 476 ALA A O 1
ATOM 4015 N N . PRO A 1 477 ? -31.163 9.757 -0.186 1.00 54.75 477 PRO A N 1
ATOM 4016 C CA . PRO A 1 477 ? -32.593 9.495 -0.232 1.00 54.75 477 PRO A CA 1
ATOM 4017 C C . PRO A 1 477 ? -33.137 10.209 -1.460 1.00 54.75 477 PRO A C 1
ATOM 4019 O O . PRO A 1 477 ? -32.837 11.390 -1.664 1.00 54.75 477 PRO A O 1
ATOM 4022 N N . ARG A 1 478 ? -33.859 9.474 -2.318 1.00 52.34 478 ARG A N 1
ATOM 4023 C CA . ARG A 1 478 ? -34.617 10.139 -3.370 1.00 52.34 478 ARG A CA 1
ATOM 4024 C C . ARG A 1 478 ? -35.453 11.184 -2.650 1.00 52.34 478 ARG A C 1
ATOM 4026 O O . ARG A 1 478 ? -36.104 10.865 -1.655 1.00 52.34 478 ARG A O 1
ATOM 4033 N N . VAL A 1 479 ? -35.343 12.428 -3.101 1.00 51.62 479 VAL A N 1
ATOM 4034 C CA . VAL A 1 479 ? -36.277 13.469 -2.695 1.00 51.62 479 VAL A CA 1
ATOM 4035 C C . VAL A 1 479 ? -37.574 13.086 -3.384 1.00 51.62 479 VAL A C 1
ATOM 4037 O O . VAL A 1 479 ? -37.838 13.491 -4.513 1.00 51.62 479 VAL A O 1
ATOM 4040 N N . ASP A 1 480 ? -38.301 12.175 -2.744 1.00 48.25 480 ASP A N 1
ATOM 4041 C CA . ASP A 1 480 ? -39.639 11.798 -3.142 1.00 48.25 480 ASP A CA 1
ATOM 4042 C C . ASP A 1 480 ? -40.480 13.052 -2.910 1.00 48.25 480 ASP A C 1
ATOM 4044 O O . ASP A 1 480 ? -40.845 13.392 -1.787 1.00 48.25 480 ASP A O 1
ATOM 4048 N N . THR A 1 481 ? -40.728 13.787 -3.994 1.00 52.69 481 THR A N 1
ATOM 4049 C CA . THR A 1 481 ? -41.546 15.007 -4.014 1.00 52.69 481 THR A CA 1
ATOM 4050 C C . THR A 1 481 ? -43.020 14.722 -3.704 1.00 52.69 481 THR A C 1
ATOM 4052 O O . THR A 1 481 ? -43.839 15.633 -3.638 1.00 52.69 481 THR A O 1
ATOM 4055 N N . THR A 1 482 ? -43.377 13.459 -3.483 1.00 52.25 482 THR A N 1
ATOM 4056 C CA . THR A 1 482 ? -44.636 13.039 -2.878 1.00 52.25 482 THR A CA 1
ATOM 4057 C C . THR A 1 482 ? -44.578 13.230 -1.363 1.00 52.25 482 THR A C 1
ATOM 4059 O O . THR A 1 482 ? -43.977 12.426 -0.646 1.00 52.25 482 THR A O 1
ATOM 4062 N N . PHE A 1 483 ? -45.243 14.281 -0.882 1.00 50.69 483 PHE A N 1
ATOM 4063 C CA . PHE A 1 483 ? -45.544 14.494 0.534 1.00 50.69 483 PHE A CA 1
ATOM 4064 C C . PHE A 1 483 ? -46.099 13.212 1.181 1.00 50.69 483 PHE A C 1
ATOM 4066 O O . PHE A 1 483 ? -47.047 12.611 0.676 1.00 50.69 483 PHE A O 1
ATOM 4073 N N . SER A 1 484 ? -45.509 12.798 2.305 1.00 52.38 484 SER A N 1
ATOM 4074 C CA . SER A 1 484 ? -45.944 11.632 3.077 1.00 52.38 484 SER A CA 1
ATOM 4075 C C . SER A 1 484 ? -46.096 12.000 4.550 1.00 52.38 484 SER A C 1
ATOM 4077 O O . SER A 1 484 ? -45.111 12.276 5.239 1.00 52.38 484 SER A O 1
ATOM 4079 N N . MET A 1 485 ? -47.342 11.933 5.030 1.00 53.75 485 MET A N 1
ATOM 4080 C CA . MET A 1 485 ? -47.753 12.177 6.423 1.00 53.75 485 MET A CA 1
ATOM 4081 C C . MET A 1 485 ? -46.981 11.333 7.455 1.00 53.75 485 MET A C 1
ATOM 4083 O O . MET A 1 485 ? -46.926 11.686 8.628 1.00 53.75 485 MET A O 1
ATOM 4087 N N . ALA A 1 486 ? -46.364 10.221 7.039 1.00 53.75 486 ALA A N 1
ATOM 4088 C CA . ALA A 1 486 ? -45.636 9.322 7.934 1.00 53.75 486 ALA A CA 1
ATOM 4089 C C . ALA A 1 486 ? -44.295 9.889 8.451 1.00 53.75 486 ALA A C 1
ATOM 4091 O O . ALA A 1 486 ? -43.761 9.370 9.428 1.00 53.75 486 ALA A O 1
ATOM 4092 N N . ASN A 1 487 ? -43.739 10.925 7.807 1.00 52.88 487 ASN A N 1
ATOM 4093 C CA . ASN A 1 487 ? -42.460 11.534 8.205 1.00 52.88 487 ASN A CA 1
ATOM 4094 C C . ASN A 1 487 ? -42.617 12.837 9.011 1.00 52.88 487 ASN A C 1
ATOM 4096 O O . ASN A 1 487 ? -41.642 13.312 9.594 1.00 52.88 487 ASN A O 1
ATOM 4100 N N . THR A 1 488 ? -43.815 13.423 9.062 1.00 54.62 488 THR A N 1
ATOM 4101 C CA . THR A 1 488 ? -44.117 14.564 9.935 1.00 54.62 488 THR A CA 1
ATOM 4102 C C . THR A 1 488 ? -44.349 14.067 11.357 1.00 54.62 488 THR A C 1
ATOM 4104 O O . THR A 1 488 ? -45.255 13.276 11.604 1.00 54.62 488 THR A O 1
ATOM 4107 N N . ASN A 1 489 ? -43.529 14.520 12.307 1.00 51.22 489 ASN A N 1
ATOM 4108 C CA . ASN A 1 489 ? -43.615 14.090 13.701 1.00 51.22 489 ASN A CA 1
ATOM 4109 C C . ASN A 1 489 ? -44.744 14.850 14.427 1.00 51.22 489 ASN A C 1
ATOM 4111 O O . ASN A 1 489 ? -44.487 15.812 15.147 1.00 51.22 489 ASN A O 1
ATOM 4115 N N . LEU A 1 490 ? -45.994 14.427 14.197 1.00 52.47 490 LEU A N 1
ATOM 4116 C CA . LEU A 1 490 ? -47.238 15.094 14.631 1.00 52.47 490 LEU A CA 1
ATOM 4117 C C . LEU A 1 490 ? -47.383 15.289 16.157 1.00 52.47 490 LEU A C 1
ATOM 4119 O O . LEU A 1 490 ? -48.280 15.997 16.595 1.00 52.47 490 LEU A O 1
ATOM 4123 N N . LEU A 1 491 ? -46.505 14.679 16.959 1.00 51.66 491 LEU A N 1
ATOM 4124 C CA . LEU A 1 491 ? -46.478 14.767 18.425 1.00 51.66 491 LEU A CA 1
ATOM 4125 C C . LEU A 1 491 ? -45.338 15.655 18.963 1.00 51.66 491 LEU A C 1
ATOM 4127 O O . LEU A 1 491 ? -45.150 15.758 20.171 1.00 51.66 491 LEU A O 1
ATOM 4131 N N . ALA A 1 492 ? -44.538 16.283 18.093 1.00 54.53 492 ALA A N 1
ATOM 4132 C CA . ALA A 1 492 ? -43.395 17.098 18.516 1.00 54.53 492 ALA A CA 1
ATOM 4133 C C . ALA A 1 492 ? -43.782 18.488 19.063 1.00 54.53 492 ALA A C 1
ATOM 4135 O O . ALA A 1 492 ? -42.944 19.144 19.678 1.00 54.53 492 ALA A O 1
ATOM 4136 N N . THR A 1 493 ? -45.017 18.943 18.827 1.00 49.41 493 THR A N 1
ATOM 4137 C CA . THR A 1 493 ? -45.504 20.290 19.180 1.00 49.41 493 THR A CA 1
ATOM 4138 C C . THR A 1 493 ? -46.631 20.300 20.213 1.00 49.41 493 THR A C 1
ATOM 4140 O O . THR A 1 493 ? -47.000 21.373 20.681 1.00 49.41 493 THR A O 1
ATOM 4143 N N . SER A 1 494 ? -47.161 19.141 20.615 1.00 48.22 494 SER A N 1
ATOM 4144 C CA . SER A 1 494 ? -48.174 19.054 21.670 1.00 48.22 494 SER A CA 1
ATOM 4145 C C . SER A 1 494 ? -47.529 19.218 23.052 1.00 48.22 494 SER A C 1
ATOM 4147 O O . SER A 1 494 ? -47.173 18.235 23.707 1.00 48.22 494 SER A O 1
ATOM 4149 N N . SER A 1 495 ? -47.377 20.462 23.513 1.00 47.94 495 SER A N 1
ATOM 4150 C CA . SER A 1 495 ? -47.212 20.737 24.943 1.00 47.94 495 SER A CA 1
ATOM 4151 C C . SER A 1 495 ? -48.462 20.254 25.675 1.00 47.94 495 SER A C 1
ATOM 4153 O O . SER A 1 495 ? -49.566 20.653 25.313 1.00 47.94 495 SER A O 1
ATOM 4155 N N . ALA A 1 496 ? -48.302 19.389 26.675 1.00 48.44 496 ALA A N 1
ATOM 4156 C CA . ALA A 1 496 ? -49.428 18.786 27.378 1.00 48.44 496 ALA A CA 1
ATOM 4157 C C . ALA A 1 496 ? -50.230 19.835 28.172 1.00 48.44 496 ALA A C 1
ATOM 4159 O O . ALA A 1 496 ? -49.821 20.243 29.257 1.00 48.44 496 ALA A O 1
ATOM 4160 N N . THR A 1 497 ? -51.381 20.234 27.634 1.00 48.91 497 THR A N 1
ATOM 4161 C CA . THR A 1 497 ? -52.437 20.987 28.324 1.00 48.91 497 THR A CA 1
ATOM 4162 C C . THR A 1 497 ? -53.675 20.100 28.425 1.00 48.91 497 THR A C 1
ATOM 4164 O O . THR A 1 497 ? -54.059 19.461 27.449 1.00 48.91 497 THR A O 1
ATOM 4167 N N . THR A 1 498 ? -54.257 20.003 29.618 1.00 52.53 498 THR A N 1
ATOM 4168 C CA . THR A 1 498 ? -55.172 18.918 30.019 1.00 52.53 498 THR A CA 1
ATOM 4169 C C . THR A 1 498 ? -56.665 19.213 29.837 1.00 52.53 498 THR A C 1
ATOM 4171 O O . THR A 1 498 ? -57.483 18.494 30.403 1.00 52.53 498 THR A O 1
ATOM 4174 N N . ASP A 1 499 ? -57.027 20.221 29.040 1.00 46.00 499 ASP A N 1
ATOM 4175 C CA . ASP A 1 499 ? -58.401 20.732 28.939 1.00 46.00 499 ASP A CA 1
ATOM 4176 C C . ASP A 1 499 ? -58.956 20.653 27.501 1.00 46.00 499 ASP A C 1
ATOM 4178 O O . ASP A 1 499 ? -58.240 20.941 26.546 1.00 46.00 499 ASP A O 1
ATOM 4182 N N . SER A 1 500 ? -60.245 20.297 27.373 1.00 55.62 500 SER A N 1
ATOM 4183 C CA . SER A 1 500 ? -61.060 20.219 26.135 1.00 55.62 500 SER A CA 1
ATOM 4184 C C . SER A 1 500 ? -60.480 19.371 24.984 1.00 55.62 500 SER A C 1
ATOM 4186 O O . SER A 1 500 ? -59.665 19.831 24.184 1.00 55.62 500 SER A O 1
ATOM 4188 N N . SER A 1 501 ? -60.955 18.126 24.829 1.00 60.56 501 SER A N 1
ATOM 4189 C CA . SER A 1 501 ? -60.521 17.231 23.737 1.00 60.56 501 SER A CA 1
ATOM 4190 C C . SER A 1 501 ? -60.756 17.816 22.345 1.00 60.56 501 SER A C 1
ATOM 4192 O O . SER A 1 501 ? -59.927 17.640 21.452 1.00 60.56 501 SER A O 1
ATOM 4194 N N . ASP A 1 502 ? -61.874 18.511 22.159 1.00 59.50 502 ASP A N 1
ATOM 4195 C CA . ASP A 1 502 ? -62.383 18.834 20.829 1.00 59.50 502 ASP A CA 1
ATOM 4196 C C . ASP A 1 502 ? -61.724 20.105 20.274 1.00 59.50 502 ASP A C 1
ATOM 4198 O O . ASP A 1 502 ? -61.356 20.136 19.098 1.00 59.50 502 ASP A O 1
ATOM 4202 N N . ASP A 1 503 ? -61.434 21.094 21.129 1.00 61.03 503 ASP A N 1
ATOM 4203 C CA . ASP A 1 503 ? -60.631 22.268 20.757 1.00 61.03 503 ASP A CA 1
ATOM 4204 C C . ASP A 1 503 ? -59.168 21.896 20.489 1.00 61.03 503 ASP A C 1
ATOM 4206 O O . ASP A 1 503 ? -58.547 22.418 19.558 1.00 61.03 503 ASP A O 1
ATOM 4210 N N . VAL A 1 504 ? -58.603 20.951 21.252 1.00 62.34 504 VAL A N 1
ATOM 4211 C CA . VAL A 1 504 ? -57.250 20.433 20.992 1.00 62.34 504 VAL A CA 1
ATOM 4212 C C . VAL A 1 504 ? -57.207 19.686 19.655 1.00 62.34 504 VAL A C 1
ATOM 4214 O O . VAL A 1 504 ? -56.267 19.871 18.885 1.00 62.34 504 VAL A O 1
ATOM 4217 N N . ILE A 1 505 ? -58.233 18.902 19.309 1.00 64.56 505 ILE A N 1
ATOM 4218 C CA . ILE A 1 505 ? -58.315 18.234 17.999 1.00 64.56 505 ILE A CA 1
ATOM 4219 C C . ILE A 1 505 ? -58.512 19.250 16.862 1.00 64.56 505 ILE A C 1
ATOM 4221 O O . ILE A 1 505 ? -57.857 19.123 15.825 1.00 64.56 505 ILE A O 1
ATOM 4225 N N . ALA A 1 506 ? -59.350 20.275 17.043 1.00 68.31 506 ALA A N 1
ATOM 4226 C CA . ALA A 1 506 ? -59.570 21.326 16.048 1.00 68.31 506 ALA A CA 1
ATOM 4227 C C . ALA A 1 506 ? -58.296 22.152 15.790 1.00 68.31 506 ALA A C 1
ATOM 4229 O O . ALA A 1 506 ? -57.885 22.319 14.638 1.00 68.31 506 ALA A O 1
ATOM 4230 N N . THR A 1 507 ? -57.615 22.591 16.852 1.00 67.38 507 THR A N 1
ATOM 4231 C CA . THR A 1 507 ? -56.350 23.337 16.753 1.00 67.38 507 THR A CA 1
ATOM 4232 C C . THR A 1 507 ? -55.212 22.484 16.190 1.00 67.38 507 THR A C 1
ATOM 4234 O O . THR A 1 507 ? -54.440 22.985 15.370 1.00 67.38 507 THR A O 1
ATOM 4237 N N . LEU A 1 508 ? -55.130 21.190 16.526 1.00 66.38 508 LEU A N 1
ATOM 4238 C CA . LEU A 1 508 ? -54.176 20.267 15.899 1.00 66.38 508 LEU A CA 1
ATOM 4239 C C . LEU A 1 508 ? -54.494 20.067 14.406 1.00 66.38 508 LEU A C 1
ATOM 4241 O O . LEU A 1 508 ? -53.582 20.081 13.581 1.00 66.38 508 LEU A O 1
ATOM 4245 N N . SER A 1 509 ? -55.775 19.942 14.039 1.00 72.50 509 SER A N 1
ATOM 4246 C CA . SER A 1 509 ? -56.239 19.906 12.642 1.00 72.50 509 SER A CA 1
ATOM 4247 C C . SER A 1 509 ? -55.789 21.152 11.878 1.00 72.50 509 SER A C 1
ATOM 4249 O O . SER A 1 509 ? -55.240 21.038 10.782 1.00 72.50 509 SER A O 1
ATOM 4251 N N . ASP A 1 510 ? -55.978 22.339 12.449 1.00 72.31 510 ASP A N 1
ATOM 4252 C CA . ASP A 1 510 ? -55.647 23.594 11.775 1.00 72.31 510 ASP A CA 1
ATOM 4253 C C . ASP A 1 510 ? -54.136 23.839 11.713 1.00 72.31 510 ASP A C 1
ATOM 4255 O O . ASP A 1 510 ? -53.643 24.297 10.682 1.00 72.31 510 ASP A O 1
ATOM 4259 N N . GLN A 1 511 ? -53.366 23.415 12.720 1.00 67.75 511 GLN A N 1
ATOM 4260 C CA . GLN A 1 511 ? -51.903 23.356 12.627 1.00 67.75 511 GLN A CA 1
ATOM 4261 C C . GLN A 1 511 ? -51.436 22.374 11.541 1.00 67.75 511 GLN A C 1
ATOM 4263 O O . GLN A 1 511 ? -50.542 22.708 10.762 1.00 67.75 511 GLN A O 1
ATOM 4268 N N . VAL A 1 512 ? -52.060 21.196 11.420 1.00 68.69 512 VAL A N 1
ATOM 4269 C CA . VAL A 1 512 ? -51.767 20.230 10.346 1.00 68.69 512 VAL A CA 1
ATOM 4270 C C . VAL A 1 512 ? -52.099 20.819 8.975 1.00 68.69 512 VAL A C 1
ATOM 4272 O O . VAL A 1 512 ? -51.273 20.715 8.065 1.00 68.69 512 VAL A O 1
ATOM 4275 N N . LYS A 1 513 ? -53.243 21.499 8.812 1.00 73.62 513 LYS A N 1
ATOM 4276 C CA . LYS A 1 513 ? -53.580 22.233 7.578 1.00 73.62 513 LYS A CA 1
ATOM 4277 C C . LYS A 1 513 ? -52.532 23.301 7.276 1.00 73.62 513 LYS A C 1
ATOM 4279 O O . LYS A 1 513 ? -52.066 23.365 6.144 1.00 73.62 513 LYS A O 1
ATOM 4284 N N . LEU A 1 514 ? -52.117 24.094 8.264 1.00 74.75 514 LEU A N 1
ATOM 4285 C CA . LEU A 1 514 ? -51.162 25.190 8.082 1.00 74.75 514 LEU A CA 1
ATOM 4286 C C . LEU A 1 514 ? -49.776 24.668 7.668 1.00 74.75 514 LEU A C 1
ATOM 4288 O O . LEU A 1 514 ? -49.223 25.142 6.678 1.00 74.75 514 LEU A O 1
ATOM 4292 N N . VAL A 1 515 ? -49.261 23.620 8.321 1.00 70.44 515 VAL A N 1
ATOM 4293 C CA . VAL A 1 515 ? -48.007 22.942 7.930 1.00 70.44 515 VAL A CA 1
ATOM 4294 C C . VAL A 1 515 ? -48.122 22.290 6.543 1.00 70.44 515 VAL A C 1
ATOM 4296 O O . VAL A 1 515 ? -47.176 22.337 5.750 1.00 70.44 515 VAL A O 1
ATOM 4299 N N . THR A 1 516 ? -49.283 21.725 6.203 1.00 73.56 516 THR A N 1
ATOM 4300 C CA . THR A 1 516 ? -49.543 21.144 4.874 1.00 73.56 516 THR A CA 1
ATOM 4301 C C . THR A 1 516 ? -49.569 22.226 3.790 1.00 73.56 516 THR A C 1
ATOM 4303 O O . THR A 1 516 ? -48.890 22.090 2.778 1.00 73.56 516 THR A O 1
ATOM 4306 N N . VAL A 1 517 ? -50.263 23.344 4.013 1.00 74.88 517 VAL A N 1
ATOM 4307 C CA . VAL A 1 517 ? -50.294 24.490 3.088 1.00 74.88 517 VAL A CA 1
ATOM 4308 C C . VAL A 1 517 ? -48.907 25.112 2.946 1.00 74.88 517 VAL A C 1
ATOM 4310 O O . VAL A 1 517 ? -48.473 25.373 1.829 1.00 74.88 517 VAL A O 1
ATOM 4313 N N . GLN A 1 518 ? -48.171 25.305 4.042 1.00 72.62 518 GLN A N 1
ATOM 4314 C CA . GLN A 1 518 ? -46.837 25.909 4.023 1.00 72.62 518 GLN A CA 1
ATOM 4315 C C . GLN A 1 518 ? -45.810 25.026 3.292 1.00 72.62 518 GLN A C 1
ATOM 4317 O O . GLN A 1 518 ? -44.982 25.541 2.540 1.00 72.62 518 GLN A O 1
ATOM 4322 N N . SER A 1 519 ? -45.894 23.699 3.443 1.00 67.19 519 SER A N 1
ATOM 4323 C CA . SER A 1 519 ? -45.056 22.755 2.690 1.00 67.19 519 SER A CA 1
ATOM 4324 C C . SER A 1 519 ? -45.466 22.632 1.217 1.00 67.19 519 SER A C 1
ATOM 4326 O O . SER A 1 519 ? -44.586 22.592 0.358 1.00 67.19 519 SER A O 1
ATOM 4328 N N . GLN A 1 520 ? -46.763 22.685 0.891 1.00 73.50 520 GLN A N 1
ATOM 4329 C CA . GLN A 1 520 ? -47.243 22.794 -0.495 1.00 73.50 520 GLN A CA 1
ATOM 4330 C C . GLN A 1 520 ? -46.793 24.105 -1.163 1.00 73.50 520 GLN A C 1
ATOM 4332 O O . GLN A 1 520 ? -46.373 24.085 -2.318 1.00 73.50 520 GLN A O 1
ATOM 4337 N N . LEU A 1 521 ? -46.805 25.233 -0.444 1.00 73.75 521 LEU A N 1
ATOM 4338 C CA . LEU A 1 521 ? -46.286 26.522 -0.920 1.00 73.75 521 LEU A CA 1
ATOM 4339 C C . LEU A 1 521 ? -44.771 26.476 -1.151 1.00 73.75 521 LEU A C 1
ATOM 4341 O O . LEU A 1 521 ? -44.291 26.946 -2.184 1.00 73.75 521 LEU A O 1
ATOM 4345 N N . ALA A 1 522 ? -44.015 25.866 -0.235 1.00 69.44 522 ALA A N 1
ATOM 4346 C CA . ALA A 1 522 ? -42.580 25.650 -0.408 1.00 69.44 522 ALA A CA 1
ATOM 4347 C C . ALA A 1 522 ? -42.295 24.777 -1.646 1.00 69.44 522 ALA A C 1
ATOM 4349 O O . ALA A 1 522 ? -41.483 25.140 -2.493 1.00 69.44 522 ALA A O 1
ATOM 4350 N N . GLN A 1 523 ? -43.039 23.683 -1.824 1.00 72.69 523 GLN A N 1
ATOM 4351 C CA . GLN A 1 523 ? -42.920 22.819 -2.997 1.00 72.69 523 GLN A CA 1
ATOM 4352 C C . GLN A 1 523 ? -43.289 23.543 -4.304 1.00 72.69 523 GLN A C 1
ATOM 4354 O O . GLN A 1 523 ? -42.579 23.419 -5.304 1.00 72.69 523 GLN A O 1
ATOM 4359 N N . ALA A 1 524 ? -44.369 24.328 -4.310 1.00 71.50 524 ALA A N 1
ATOM 4360 C CA . ALA A 1 524 ? -44.767 25.127 -5.465 1.00 71.50 524 ALA A CA 1
ATOM 4361 C C . ALA A 1 524 ? -43.695 26.169 -5.818 1.00 71.50 524 ALA A C 1
ATOM 4363 O O . ALA A 1 524 ? -43.288 26.269 -6.976 1.00 71.50 524 ALA A O 1
ATOM 4364 N N . THR A 1 525 ? -43.180 26.906 -4.830 1.00 72.69 525 THR A N 1
ATOM 4365 C CA . THR A 1 525 ? -42.105 27.886 -5.049 1.00 72.69 525 THR A CA 1
ATOM 4366 C C . THR A 1 525 ? -40.823 27.223 -5.558 1.00 72.69 525 THR A C 1
ATOM 4368 O O . THR A 1 525 ? -40.223 27.739 -6.502 1.00 72.69 525 THR A O 1
ATOM 4371 N N . GLU A 1 526 ? -40.436 26.046 -5.056 1.00 71.19 526 GLU A N 1
ATOM 4372 C CA . GLU A 1 526 ? -39.290 25.286 -5.579 1.00 71.19 526 GLU A CA 1
ATOM 4373 C C . GLU A 1 526 ? -39.502 24.845 -7.043 1.00 71.19 526 GLU A C 1
ATOM 4375 O O . GLU A 1 526 ? -38.596 24.995 -7.867 1.00 71.19 526 GLU A O 1
ATOM 4380 N N . MET A 1 527 ? -40.717 24.419 -7.419 1.00 72.88 527 MET A N 1
ATOM 4381 C CA . MET A 1 527 ? -41.054 24.104 -8.817 1.00 72.88 527 MET A CA 1
ATOM 4382 C C . MET A 1 527 ? -41.061 25.337 -9.740 1.00 72.88 527 MET A C 1
ATOM 4384 O O . MET A 1 527 ? -40.638 25.235 -10.894 1.00 72.88 527 MET A O 1
ATOM 4388 N N . PHE A 1 528 ? -41.498 26.507 -9.261 1.00 76.06 528 PHE A N 1
ATOM 4389 C CA . PHE A 1 528 ? -41.533 27.743 -10.060 1.00 76.06 528 PHE A CA 1
ATOM 4390 C C . PHE A 1 528 ? -40.197 28.511 -10.095 1.00 76.06 528 PHE A C 1
ATOM 4392 O O . PHE A 1 528 ? -39.956 29.275 -11.034 1.00 76.06 528 PHE A O 1
ATOM 4399 N N . THR A 1 529 ? -39.289 28.278 -9.142 1.00 77.19 529 THR A N 1
ATOM 4400 C CA . THR A 1 529 ? -37.955 28.907 -9.074 1.00 77.19 529 THR A CA 1
ATOM 4401 C C . THR A 1 529 ? -37.157 28.817 -10.391 1.00 77.19 529 THR A C 1
ATOM 4403 O O . THR A 1 529 ? -36.687 29.861 -10.855 1.00 77.19 529 THR A O 1
ATOM 4406 N N . PRO A 1 530 ? -37.017 27.654 -11.070 1.00 75.50 530 PRO A N 1
ATOM 4407 C CA . PRO A 1 530 ? -36.296 27.583 -12.347 1.00 75.50 530 PRO A CA 1
ATOM 4408 C C . PRO A 1 530 ? -36.977 28.344 -13.498 1.00 75.50 530 PRO A C 1
ATOM 4410 O O . PRO A 1 530 ? -36.294 28.718 -14.452 1.00 75.50 530 PRO A O 1
ATOM 4413 N N . LEU A 1 531 ? -38.290 28.607 -13.437 1.00 72.62 531 LEU A N 1
ATOM 4414 C CA . LEU A 1 531 ? -38.985 29.449 -14.420 1.00 72.62 531 LEU A CA 1
ATOM 4415 C C . LEU A 1 531 ? -38.722 30.934 -14.151 1.00 72.62 531 LEU A C 1
ATOM 4417 O O . LEU A 1 531 ? -38.319 31.655 -15.064 1.00 72.62 531 LEU A O 1
ATOM 4421 N N . LEU A 1 532 ? -38.852 31.373 -12.896 1.00 78.69 532 LEU A N 1
ATOM 4422 C CA . LEU A 1 532 ? -38.552 32.747 -12.470 1.00 78.69 532 LEU A CA 1
ATOM 4423 C C . LEU A 1 532 ? -37.094 33.134 -12.770 1.00 78.69 532 LEU A C 1
ATOM 4425 O O . LEU A 1 532 ? -36.828 34.208 -13.309 1.00 78.69 532 LEU A O 1
ATOM 4429 N N . GLN A 1 533 ? -36.151 32.223 -12.515 1.00 74.88 533 GLN A N 1
ATOM 4430 C CA . GLN A 1 533 ? -34.730 32.415 -12.817 1.00 74.88 533 GLN A CA 1
ATOM 4431 C C . GLN A 1 533 ? -34.443 32.487 -14.331 1.00 74.88 533 GLN A C 1
ATOM 4433 O O . GLN A 1 533 ? -33.466 33.100 -14.762 1.00 74.88 533 GLN A O 1
ATOM 4438 N N . ARG A 1 534 ? -35.309 31.892 -15.161 1.00 72.88 534 ARG A N 1
ATOM 4439 C CA . ARG A 1 534 ? -35.219 31.973 -16.623 1.00 72.88 534 ARG A CA 1
ATOM 4440 C C . ARG A 1 534 ? -35.764 33.307 -17.133 1.00 72.88 534 ARG A C 1
ATOM 4442 O O . ARG A 1 534 ? -35.076 33.952 -17.923 1.00 72.88 534 ARG A O 1
ATOM 4449 N N . PHE A 1 535 ? -36.913 33.756 -16.621 1.00 75.62 535 PHE A N 1
ATOM 4450 C CA . PHE A 1 535 ? -37.496 35.067 -16.936 1.00 75.62 535 PHE A CA 1
ATOM 4451 C C . PHE A 1 535 ? -36.559 36.233 -16.582 1.00 75.62 535 PHE A C 1
ATOM 4453 O O . PHE A 1 535 ? -36.348 37.123 -17.411 1.00 75.62 535 PHE A O 1
ATOM 4460 N N . SER A 1 536 ? -35.927 36.209 -15.404 1.00 75.81 536 SER A N 1
ATOM 4461 C CA . SER A 1 536 ? -34.962 37.245 -15.008 1.00 75.81 536 SER A CA 1
ATOM 4462 C C . SER A 1 536 ? -33.700 37.253 -15.883 1.00 75.81 536 SER A C 1
ATOM 4464 O O . SER A 1 536 ? -33.185 38.328 -16.211 1.00 75.81 536 SER A O 1
ATOM 4466 N N . SER A 1 537 ? -33.239 36.081 -16.344 1.00 74.00 537 SER A N 1
ATOM 4467 C CA . SER A 1 537 ? -32.120 35.989 -17.293 1.00 74.00 537 SER A CA 1
ATOM 4468 C C . SER A 1 537 ? -32.450 36.602 -18.661 1.00 74.00 537 SER A C 1
ATOM 4470 O O . SER A 1 537 ? -31.629 37.328 -19.220 1.00 74.00 537 SER A O 1
ATOM 4472 N N . THR A 1 538 ? -33.667 36.387 -19.178 1.00 76.12 538 THR A N 1
ATOM 4473 C CA . THR A 1 538 ? -34.110 36.975 -20.453 1.00 76.12 538 THR A CA 1
ATOM 4474 C C . THR A 1 538 ? -34.350 38.478 -20.345 1.00 76.12 538 THR A C 1
ATOM 4476 O O . THR A 1 538 ? -33.969 39.215 -21.249 1.00 76.12 538 THR A O 1
ATOM 4479 N N . HIS A 1 539 ? -34.898 38.949 -19.222 1.00 75.38 539 HIS A N 1
ATOM 4480 C CA . HIS A 1 539 ? -35.094 40.375 -18.954 1.00 75.38 539 HIS A CA 1
ATOM 4481 C C . HIS A 1 539 ? -33.753 41.133 -18.924 1.00 75.38 539 HIS A C 1
ATOM 4483 O O . HIS A 1 539 ? -33.587 42.153 -19.592 1.00 75.38 539 HIS A O 1
ATOM 4489 N N . SER A 1 540 ? -32.754 40.581 -18.224 1.00 71.31 540 SER A N 1
ATOM 4490 C CA . SER A 1 540 ? -31.395 41.141 -18.185 1.00 71.31 540 SER A CA 1
ATOM 4491 C C . SER A 1 540 ? -30.721 41.180 -19.566 1.00 71.31 540 SER A C 1
ATOM 4493 O O . SER A 1 540 ? -30.028 42.147 -19.875 1.00 71.31 540 SER A O 1
ATOM 4495 N N . ALA A 1 541 ? -30.942 40.165 -20.411 1.00 68.81 541 ALA A N 1
ATOM 4496 C CA . ALA A 1 541 ? -30.374 40.112 -21.760 1.00 68.81 541 ALA A CA 1
ATOM 4497 C C . ALA A 1 541 ? -30.979 41.170 -22.705 1.00 68.81 541 ALA A C 1
ATOM 4499 O O . ALA A 1 541 ? -30.245 41.821 -23.448 1.00 68.81 541 ALA A O 1
ATOM 4500 N N . VAL A 1 542 ? -32.297 41.399 -22.642 1.00 70.00 542 VAL A N 1
ATOM 4501 C CA . VAL A 1 542 ? -32.970 42.444 -23.439 1.00 70.00 542 VAL A CA 1
ATOM 4502 C C . VAL A 1 542 ? -32.463 43.840 -23.058 1.00 70.00 542 VAL A C 1
ATOM 4504 O O . VAL A 1 542 ? -32.155 44.638 -23.941 1.00 70.00 542 VAL A O 1
ATOM 4507 N N . HIS A 1 543 ? -32.263 44.106 -21.762 1.00 68.25 543 HIS A N 1
ATOM 4508 C CA . HIS A 1 543 ? -31.687 45.370 -21.289 1.00 68.25 543 HIS A CA 1
ATOM 4509 C C . HIS A 1 543 ? -30.223 45.603 -21.703 1.00 68.25 543 HIS A C 1
ATOM 4511 O O . HIS A 1 543 ? -29.791 46.758 -21.755 1.00 68.25 543 HIS A O 1
ATOM 4517 N N . GLN A 1 544 ? -29.456 44.548 -21.999 1.00 66.94 544 GLN A N 1
ATOM 4518 C CA . GLN A 1 544 ? -28.121 44.687 -22.591 1.00 66.94 544 GLN A CA 1
ATOM 4519 C C . GLN A 1 544 ? -28.217 45.073 -24.070 1.00 66.94 544 GLN A C 1
ATOM 4521 O O . GLN A 1 544 ? -27.623 46.072 -24.464 1.00 66.94 544 GLN A O 1
ATOM 4526 N N . MET A 1 545 ? -29.046 44.384 -24.862 1.00 62.00 545 MET A N 1
ATOM 4527 C CA . MET A 1 545 ? -29.182 44.683 -26.297 1.00 62.00 545 MET A CA 1
ATOM 4528 C C . MET A 1 545 ? -29.671 46.111 -26.585 1.00 62.00 545 MET A C 1
ATOM 4530 O O . MET A 1 545 ? -29.266 46.704 -27.579 1.00 62.00 545 MET A O 1
ATOM 4534 N N . THR A 1 546 ? -30.480 46.708 -25.703 1.00 60.16 546 THR A N 1
ATOM 4535 C CA . THR A 1 546 ? -30.908 48.114 -25.835 1.00 60.16 546 THR A CA 1
ATOM 4536 C C . THR A 1 546 ? -29.829 49.152 -25.500 1.00 60.16 546 THR A C 1
ATOM 4538 O O . THR A 1 546 ? -30.034 50.331 -25.775 1.00 60.16 546 THR A O 1
ATOM 4541 N N . ARG A 1 547 ? -28.694 48.765 -24.896 1.00 61.00 547 ARG A N 1
ATOM 4542 C CA . ARG A 1 547 ? -27.585 49.689 -24.577 1.00 61.00 547 ARG A CA 1
ATOM 4543 C C . ARG A 1 547 ? -26.542 49.804 -25.688 1.00 61.00 547 ARG A C 1
ATOM 4545 O O . ARG A 1 547 ? -25.875 50.833 -25.762 1.00 61.00 547 ARG A O 1
ATOM 4552 N N . ASP A 1 548 ? -26.435 48.798 -26.552 1.00 57.47 548 ASP A N 1
ATOM 4553 C CA . ASP A 1 548 ? -25.359 48.697 -27.548 1.00 57.47 548 ASP A CA 1
ATOM 4554 C C . ASP A 1 548 ? -25.685 49.381 -28.896 1.00 57.47 548 ASP A C 1
ATOM 4556 O O . ASP A 1 548 ? -24.849 49.415 -29.798 1.00 57.47 548 ASP A O 1
ATOM 4560 N N . CYS A 1 549 ? -26.875 49.975 -29.048 1.00 45.50 549 CYS A N 1
ATOM 4561 C CA . CYS A 1 549 ? -27.269 50.702 -30.259 1.00 45.50 549 CYS A CA 1
ATOM 4562 C C . CYS A 1 549 ? -27.111 52.228 -30.113 1.00 45.50 549 CYS A C 1
ATOM 4564 O O . CYS A 1 549 ? -27.954 52.899 -29.518 1.00 45.50 549 CYS A O 1
ATOM 4566 N N . LYS A 1 550 ? -26.081 52.795 -30.757 1.00 42.00 550 LYS A N 1
ATOM 4567 C CA . LYS A 1 550 ? -26.031 54.212 -31.170 1.00 42.00 550 LYS A CA 1
ATOM 4568 C C . LYS A 1 550 ? -25.771 54.308 -32.685 1.00 42.00 550 LYS A C 1
ATOM 4570 O O . LYS A 1 550 ? -25.020 53.483 -33.200 1.00 42.00 550 LYS A O 1
ATOM 4575 N N . PRO A 1 551 ? -26.380 55.270 -33.403 1.00 62.81 551 PRO A N 1
ATOM 4576 C CA . PRO A 1 551 ? -26.335 55.328 -34.866 1.00 62.81 551 PRO A CA 1
ATOM 4577 C C . PRO A 1 551 ? -25.142 56.138 -35.395 1.00 62.81 551 PRO A C 1
ATOM 4579 O O . PRO A 1 551 ? -24.693 57.071 -34.732 1.00 62.81 551 PRO A O 1
ATOM 4582 N N . ASN A 1 552 ? -24.695 55.851 -36.626 1.00 35.19 552 ASN A N 1
ATOM 4583 C CA . ASN A 1 552 ? -24.067 56.862 -37.485 1.00 35.19 552 ASN A CA 1
ATOM 4584 C C . ASN A 1 552 ? -24.124 56.515 -38.988 1.00 35.19 552 ASN A C 1
ATOM 4586 O O . ASN A 1 552 ? -24.345 55.365 -39.361 1.00 35.19 552 ASN A O 1
ATOM 4590 N N . LEU A 1 553 ? -23.992 57.557 -39.816 1.00 38.28 553 LEU A N 1
ATOM 4591 C CA . LEU A 1 553 ? -24.350 57.628 -41.244 1.00 38.28 553 LEU A CA 1
ATOM 4592 C C . LEU A 1 553 ? -23.242 57.181 -42.241 1.00 38.28 553 LEU A C 1
ATOM 4594 O O . LEU A 1 553 ? -22.102 56.971 -41.823 1.00 38.28 553 LEU A O 1
ATOM 4598 N N . PRO A 1 554 ? -23.562 57.016 -43.549 1.00 55.50 554 PRO A N 1
ATOM 4599 C CA . PRO A 1 554 ? -22.688 56.375 -44.543 1.00 55.50 554 PRO A CA 1
ATOM 4600 C C . PRO A 1 554 ? -21.939 57.352 -45.479 1.00 55.50 554 PRO A C 1
ATOM 4602 O O . PRO A 1 554 ? -22.356 58.498 -45.644 1.00 55.50 554 PRO A O 1
ATOM 4605 N N . PRO A 1 555 ? -20.926 56.851 -46.210 1.00 43.94 555 PRO A N 1
ATOM 4606 C CA . PRO A 1 555 ? -20.597 57.283 -47.572 1.00 43.94 555 PRO A CA 1
ATOM 4607 C C . PRO A 1 555 ? -20.811 56.127 -48.584 1.00 43.94 555 PRO A C 1
ATOM 4609 O O . PRO A 1 555 ? -20.571 54.969 -48.255 1.00 43.94 555 PRO A O 1
ATOM 4612 N N . LEU A 1 556 ? -21.471 56.328 -49.732 1.00 36.84 556 LEU A N 1
ATOM 4613 C CA . LEU A 1 556 ? -21.059 57.031 -50.970 1.00 36.84 556 LEU A CA 1
ATOM 4614 C C . LEU A 1 556 ? -20.110 56.201 -51.861 1.00 36.84 556 LEU A C 1
ATOM 4616 O O . LEU A 1 556 ? -19.192 55.547 -51.377 1.00 36.84 556 LEU A O 1
ATOM 4620 N N . ALA A 1 557 ? -20.421 56.177 -53.158 1.00 41.38 557 ALA A N 1
ATOM 4621 C CA . ALA A 1 557 ? -19.918 55.226 -54.148 1.00 41.38 557 ALA A CA 1
ATOM 4622 C C . ALA A 1 557 ? -18.844 55.819 -55.070 1.00 41.38 557 ALA A C 1
ATOM 4624 O O . ALA A 1 557 ? -18.781 57.032 -55.218 1.00 41.38 557 ALA A O 1
ATOM 4625 N N . ASP A 1 558 ? -18.067 54.928 -55.693 1.00 31.44 558 ASP A N 1
ATOM 4626 C CA . ASP A 1 558 ? -17.364 55.041 -56.986 1.00 31.44 558 ASP A CA 1
ATOM 4627 C C . ASP A 1 558 ? -16.461 53.790 -57.108 1.00 31.44 558 ASP A C 1
ATOM 4629 O O . ASP A 1 558 ? -15.940 53.317 -56.102 1.00 31.44 558 ASP A O 1
ATOM 4633 N N . ASN A 1 559 ? -16.137 53.177 -58.245 1.00 36.06 559 ASN A N 1
ATOM 4634 C CA . ASN A 1 559 ? -16.664 53.078 -59.609 1.00 36.06 559 ASN A CA 1
ATOM 4635 C C . ASN A 1 559 ? -15.688 52.098 -60.337 1.00 36.06 559 ASN A C 1
ATOM 4637 O O . ASN A 1 559 ? -14.522 52.055 -59.967 1.00 36.06 559 ASN A O 1
ATOM 4641 N N . PHE A 1 560 ? -16.157 51.307 -61.317 1.00 33.06 560 PHE A N 1
ATOM 4642 C CA . PHE A 1 560 ? -15.498 50.924 -62.600 1.00 33.06 560 PHE A CA 1
ATOM 4643 C C . PHE A 1 560 ? -13.954 50.636 -62.682 1.00 33.06 560 PHE A C 1
ATOM 4645 O O . PHE A 1 560 ? -13.140 51.391 -62.177 1.00 33.06 560 PHE A O 1
ATOM 4652 N N . VAL A 1 561 ? -13.411 49.658 -63.440 1.00 34.72 561 VAL A N 1
ATOM 4653 C CA . VAL A 1 561 ? -13.952 48.608 -64.345 1.00 34.72 561 VAL A CA 1
ATOM 4654 C C . VAL A 1 561 ? -12.817 47.648 -64.817 1.00 34.72 561 VAL A C 1
ATOM 4656 O O . VAL A 1 561 ? -11.663 47.833 -64.443 1.00 34.72 561 VAL A O 1
ATOM 4659 N N . ASN A 1 562 ? -13.150 46.693 -65.703 1.00 35.75 562 ASN A N 1
ATOM 4660 C CA . ASN A 1 562 ? -12.319 45.715 -66.449 1.00 35.75 562 ASN A CA 1
ATOM 4661 C C . ASN A 1 562 ? -11.900 44.433 -65.692 1.00 35.75 562 ASN A C 1
ATOM 4663 O O . ASN A 1 562 ? -11.331 44.499 -64.612 1.00 35.75 562 ASN A O 1
ATOM 4667 N N . GLN A 1 563 ? -12.287 43.216 -66.121 1.00 33.91 563 GLN A N 1
ATOM 4668 C CA . GLN A 1 563 ? -12.129 42.525 -67.431 1.00 33.91 563 GLN A CA 1
ATOM 4669 C C . GLN A 1 563 ? -10.678 42.078 -67.713 1.00 33.91 563 GLN A C 1
ATOM 4671 O O . GLN A 1 563 ? -9.758 42.851 -67.482 1.00 33.91 563 GLN A O 1
ATOM 4676 N N . ALA A 1 564 ? -10.402 40.886 -68.263 1.00 30.94 564 ALA A N 1
ATOM 4677 C CA . ALA A 1 564 ? -11.236 39.697 -68.519 1.00 30.94 564 ALA A CA 1
ATOM 4678 C C . ALA A 1 564 ? -10.350 38.482 -68.892 1.00 30.94 564 ALA A C 1
ATOM 4680 O O . ALA A 1 564 ? -9.194 38.667 -69.260 1.00 30.94 564 ALA A O 1
ATOM 4681 N N . ALA A 1 565 ? -10.966 37.289 -68.915 1.00 31.86 565 ALA A N 1
ATOM 4682 C CA . ALA A 1 565 ? -10.527 36.072 -69.622 1.00 31.86 565 ALA A CA 1
ATOM 4683 C C . ALA A 1 565 ? -9.210 35.400 -69.130 1.00 31.86 565 ALA A C 1
ATOM 4685 O O . ALA A 1 565 ? -8.400 36.007 -68.442 1.00 31.86 565 ALA A O 1
ATOM 4686 N N . ALA A 1 566 ? -8.956 34.111 -69.385 1.00 32.34 566 ALA A N 1
ATOM 4687 C CA . ALA A 1 566 ? -9.706 33.135 -70.176 1.00 32.34 566 ALA A CA 1
ATOM 4688 C C . ALA A 1 566 ? -9.660 31.731 -69.529 1.00 32.34 566 ALA A C 1
ATOM 4690 O O . ALA A 1 566 ? -8.656 31.381 -68.922 1.00 32.34 566 ALA A O 1
ATOM 4691 N N . GLU A 1 567 ? -10.746 30.972 -69.735 1.00 34.00 567 GLU A N 1
ATOM 4692 C CA . GLU A 1 567 ? -10.776 29.552 -70.152 1.00 34.00 567 GLU A CA 1
ATOM 4693 C C . GLU A 1 567 ? -10.063 28.451 -69.327 1.00 34.00 567 GLU A C 1
ATOM 4695 O O . GLU A 1 567 ? -8.991 28.627 -68.773 1.00 34.00 567 GLU A O 1
ATOM 4700 N N . ALA A 1 568 ? -10.509 27.193 -69.298 1.00 34.34 568 ALA A N 1
ATOM 4701 C CA . ALA A 1 568 ? -11.771 26.499 -69.583 1.00 34.34 568 ALA A CA 1
ATOM 4702 C C . ALA A 1 568 ? -11.476 24.983 -69.465 1.00 34.34 568 ALA A C 1
ATOM 4704 O O . ALA A 1 568 ? -10.327 24.563 -69.573 1.00 34.34 568 ALA A O 1
ATOM 4705 N N . GLN A 1 569 ? -12.550 24.192 -69.395 1.00 34.28 569 GLN A N 1
ATOM 4706 C CA . GLN A 1 569 ? -12.655 22.726 -69.502 1.00 34.28 569 GLN A CA 1
ATOM 4707 C C . GLN A 1 569 ? -12.703 21.952 -68.173 1.00 34.28 569 GLN A C 1
ATOM 4709 O O . GLN A 1 569 ? -11.846 22.151 -67.323 1.00 34.28 569 GLN A O 1
ATOM 4714 N N . VAL A 1 570 ? -13.620 21.013 -67.888 1.00 32.22 570 VAL A N 1
ATOM 4715 C CA . VAL A 1 570 ? -14.834 20.372 -68.485 1.00 32.22 570 VAL A CA 1
ATOM 4716 C C . VAL A 1 570 ? -14.771 18.892 -68.049 1.00 32.22 570 VAL A C 1
ATOM 4718 O O . VAL A 1 570 ? -13.684 18.381 -67.792 1.00 32.22 570 VAL A O 1
ATOM 4721 N N . SER A 1 571 ? -15.922 18.206 -68.014 1.00 30.78 571 SER A N 1
ATOM 4722 C CA . SER A 1 571 ? -16.159 16.800 -67.610 1.00 30.78 571 SER A CA 1
ATOM 4723 C C . SER A 1 571 ? -16.278 16.563 -66.089 1.00 30.78 571 SER A C 1
ATOM 4725 O O . SER A 1 571 ? -15.471 17.069 -65.316 1.00 30.78 571 SER A O 1
ATOM 4727 N N . SER A 1 572 ? -17.278 15.823 -65.589 1.00 34.16 572 SER A N 1
ATOM 4728 C CA . SER A 1 572 ? -18.473 15.247 -66.251 1.00 34.16 572 SER A CA 1
ATOM 4729 C C . SER A 1 572 ? -19.574 14.896 -65.236 1.00 34.16 572 SER A C 1
ATOM 4731 O O . SER A 1 572 ? -19.265 14.510 -64.110 1.00 34.16 572 SER A O 1
ATOM 4733 N N . ASP A 1 573 ? -20.839 14.967 -65.660 1.00 28.83 573 ASP A N 1
ATOM 4734 C CA . ASP A 1 573 ? -22.034 14.653 -64.859 1.00 28.83 573 ASP A CA 1
ATOM 4735 C C . ASP A 1 573 ? -22.289 13.153 -64.620 1.00 28.83 573 ASP A C 1
ATOM 4737 O O . ASP A 1 573 ? -21.961 12.320 -65.464 1.00 28.83 573 ASP A O 1
ATOM 4741 N N . SER A 1 574 ? -22.967 12.832 -63.505 1.00 33.34 574 SER A N 1
ATOM 4742 C CA . SER A 1 574 ? -24.208 12.008 -63.389 1.00 33.34 574 SER A CA 1
ATOM 4743 C C . SER A 1 574 ? -24.421 11.574 -61.913 1.00 33.34 574 SER A C 1
ATOM 4745 O O . SER A 1 574 ? -23.499 11.074 -61.280 1.00 33.34 574 SER A O 1
ATOM 4747 N N . VAL A 1 575 ? -25.508 11.949 -61.206 1.00 31.25 575 VAL A N 1
ATOM 4748 C CA . VAL A 1 575 ? -26.907 11.427 -61.271 1.00 31.25 575 VAL A CA 1
ATOM 4749 C C . VAL A 1 575 ? -26.969 9.960 -60.783 1.00 31.25 575 VAL A C 1
ATOM 4751 O O . VAL A 1 575 ? -26.264 9.130 -61.336 1.00 31.25 575 VAL A O 1
ATOM 4754 N N . THR A 1 576 ? -27.723 9.506 -59.763 1.00 29.12 576 THR A N 1
ATOM 4755 C CA . THR A 1 576 ? -28.776 10.047 -58.850 1.00 29.12 576 THR A CA 1
ATOM 4756 C C . THR A 1 576 ? -28.606 9.350 -57.468 1.00 29.12 576 THR A C 1
ATOM 4758 O O . THR A 1 576 ? -27.924 8.334 -57.392 1.00 29.12 576 THR A O 1
ATOM 4761 N N . THR A 1 577 ? -29.164 9.761 -56.318 1.00 28.45 577 THR A N 1
ATOM 4762 C CA . THR A 1 577 ? -30.556 9.466 -55.882 1.00 28.45 577 THR A CA 1
ATOM 4763 C C . THR A 1 577 ? -30.787 10.026 -54.456 1.00 28.45 577 THR A C 1
ATOM 4765 O O . THR A 1 577 ? -30.011 9.746 -53.547 1.00 28.45 577 THR A O 1
ATOM 4768 N N . MET A 1 578 ? -31.872 10.779 -54.251 1.00 31.19 578 MET A N 1
ATOM 4769 C CA . MET A 1 578 ? -32.545 11.060 -52.957 1.00 31.19 578 MET A CA 1
ATOM 4770 C C . MET A 1 578 ? -33.846 10.217 -52.912 1.00 31.19 578 MET A C 1
ATOM 4772 O O . MET A 1 578 ? -34.194 9.695 -53.973 1.00 31.19 578 MET A O 1
ATOM 4776 N N . PRO A 1 579 ? -34.638 10.106 -51.815 1.00 41.72 579 PRO A N 1
ATOM 4777 C CA . PRO A 1 579 ? -34.602 10.770 -50.496 1.00 41.72 579 PRO A CA 1
ATOM 4778 C C . PRO A 1 579 ? -34.469 9.713 -49.347 1.00 41.72 579 PRO A C 1
ATOM 4780 O O . PRO A 1 579 ? -34.079 8.588 -49.621 1.00 41.72 579 PRO A O 1
ATOM 4783 N N . ILE A 1 580 ? -34.647 9.929 -48.033 1.00 31.34 580 ILE A N 1
ATOM 4784 C CA . ILE A 1 580 ? -35.772 10.473 -47.241 1.00 31.34 580 ILE A CA 1
ATOM 4785 C C . ILE A 1 580 ? -35.241 10.848 -45.845 1.00 31.34 580 ILE A C 1
ATOM 4787 O O . ILE A 1 580 ? -34.456 10.112 -45.253 1.00 31.34 580 ILE A O 1
ATOM 4791 N N . SER A 1 581 ? -35.715 11.968 -45.290 1.00 32.94 581 SER A N 1
ATOM 4792 C CA . SER A 1 581 ? -35.602 12.267 -43.852 1.00 32.94 581 SER A CA 1
ATOM 4793 C C . SER A 1 581 ? -36.927 11.947 -43.154 1.00 32.94 581 SER A C 1
ATOM 4795 O O . SER A 1 581 ? -37.971 11.960 -43.809 1.00 32.94 581 SER A O 1
ATOM 4797 N N . PRO A 1 582 ? -36.924 11.721 -41.828 1.00 36.44 582 PRO A N 1
ATOM 4798 C CA . PRO A 1 582 ? -37.583 12.760 -41.037 1.00 36.44 582 PRO A CA 1
ATOM 4799 C C . PRO A 1 582 ? -36.970 13.072 -39.655 1.00 36.44 582 PRO A C 1
ATOM 4801 O O . PRO A 1 582 ? -36.542 12.208 -38.900 1.00 36.44 582 PRO A O 1
ATOM 4804 N N . THR A 1 583 ? -37.116 14.354 -39.299 1.00 29.27 583 THR A N 1
ATOM 4805 C CA . THR A 1 583 ? -37.411 14.903 -37.955 1.00 29.27 583 THR A CA 1
ATOM 4806 C C . THR A 1 583 ? -36.397 14.851 -36.793 1.00 29.27 583 THR A C 1
ATOM 4808 O O . THR A 1 583 ? -36.102 13.796 -36.260 1.00 29.27 583 THR A O 1
ATOM 4811 N N . LYS A 1 584 ? -36.050 16.070 -36.315 1.00 28.38 584 LYS A N 1
ATOM 4812 C CA . LYS A 1 584 ? -36.236 16.636 -34.940 1.00 28.38 584 LYS A CA 1
ATOM 4813 C C . LYS A 1 584 ? -35.705 15.802 -33.729 1.00 28.38 584 LYS A C 1
ATOM 4815 O O . LYS A 1 584 ? -35.966 14.621 -33.631 1.00 28.38 584 LYS A O 1
ATOM 4820 N N . SER A 1 585 ? -35.047 16.350 -32.693 1.00 29.02 585 SER A N 1
ATOM 4821 C CA . SER A 1 585 ? -35.000 17.739 -32.197 1.00 29.02 585 SER A CA 1
ATOM 4822 C C . SER A 1 585 ? -33.811 18.071 -31.259 1.00 29.02 585 SER A C 1
ATOM 4824 O O . SER A 1 585 ? -33.345 17.254 -30.472 1.00 29.02 585 SER A O 1
ATOM 4826 N N . LYS A 1 586 ? -33.440 19.363 -31.260 1.00 30.70 586 LYS A N 1
ATOM 4827 C CA . LYS A 1 586 ? -33.052 20.220 -30.104 1.00 30.70 586 LYS A CA 1
ATOM 4828 C C . LYS A 1 586 ? -33.696 19.800 -28.746 1.00 30.70 586 LYS A C 1
ATOM 4830 O O . LYS A 1 586 ? -34.814 19.309 -28.777 1.00 30.70 586 LYS A O 1
ATOM 4835 N N . LEU A 1 587 ? -33.185 20.078 -27.527 1.00 28.31 587 LEU A N 1
ATOM 4836 C CA . LEU A 1 587 ? -31.902 20.602 -26.991 1.00 28.31 587 LEU A CA 1
ATOM 4837 C C . LEU A 1 587 ? -31.952 20.578 -25.420 1.00 28.31 587 LEU A C 1
ATOM 4839 O O . LEU A 1 587 ? -33.031 20.751 -24.871 1.00 28.31 587 LEU A O 1
ATOM 4843 N N . LYS A 1 588 ? -30.801 20.524 -24.713 1.00 31.30 588 LYS A N 1
ATOM 4844 C CA . LYS A 1 588 ? -30.548 20.968 -23.296 1.00 31.30 588 LYS A CA 1
ATOM 4845 C C . LYS A 1 588 ? -31.271 20.310 -22.079 1.00 31.30 588 LYS A C 1
ATOM 4847 O O . LYS A 1 588 ? -32.342 20.737 -21.674 1.00 31.30 588 LYS A O 1
ATOM 4852 N N . SER A 1 589 ? -30.544 19.404 -21.399 1.00 36.72 589 SER A N 1
ATOM 4853 C CA . SER A 1 589 ? -29.964 19.513 -20.019 1.00 36.72 589 SER A CA 1
ATOM 4854 C C . SER A 1 589 ? -30.704 20.255 -18.872 1.00 36.72 589 SER A C 1
ATOM 4856 O O . SER A 1 589 ? -31.148 21.383 -19.085 1.00 36.72 589 SER A O 1
ATOM 4858 N N . PRO A 1 590 ? -30.588 19.775 -17.606 1.00 41.44 590 PRO A N 1
ATOM 4859 C CA . PRO A 1 590 ? -29.465 20.256 -16.770 1.00 41.44 590 PRO A CA 1
ATOM 4860 C C . PRO A 1 590 ? -28.720 19.225 -15.872 1.00 41.44 590 PRO A C 1
ATOM 4862 O O . PRO A 1 590 ? -29.290 18.307 -15.296 1.00 41.44 590 PRO A O 1
ATOM 4865 N N . THR A 1 591 ? -27.409 19.475 -15.730 1.00 35.12 591 THR A N 1
ATOM 4866 C CA . THR A 1 591 ? -26.491 19.246 -14.577 1.00 35.12 591 THR A CA 1
ATOM 4867 C C . THR A 1 591 ? -27.146 19.031 -13.197 1.00 35.12 591 THR A C 1
ATOM 4869 O O . THR A 1 591 ? -28.079 19.751 -12.876 1.00 35.12 591 THR A O 1
ATOM 4872 N N . LYS A 1 592 ? -26.676 18.182 -12.264 1.00 33.41 592 LYS A N 1
ATOM 4873 C CA . LYS A 1 592 ? -25.309 17.825 -11.779 1.00 33.41 592 LYS A CA 1
ATOM 4874 C C . LYS A 1 592 ? -25.313 16.375 -11.217 1.00 33.41 592 LYS A C 1
ATOM 4876 O O . LYS A 1 592 ? -26.380 15.873 -10.901 1.00 33.41 592 LYS A O 1
ATOM 4881 N N . ALA A 1 593 ? -24.201 15.686 -10.920 1.00 30.73 593 ALA A N 1
ATOM 4882 C CA . ALA A 1 593 ? -22.823 15.708 -11.442 1.00 30.73 593 ALA A CA 1
ATOM 4883 C C . ALA A 1 593 ? -21.991 14.557 -10.808 1.00 30.73 593 ALA A C 1
ATOM 4885 O O . ALA A 1 593 ? -22.008 14.388 -9.593 1.00 30.73 593 ALA A O 1
ATOM 4886 N N . GLN A 1 594 ? -21.188 13.836 -11.601 1.00 35.34 594 GLN A N 1
ATOM 4887 C CA . GLN A 1 594 ? -20.031 13.044 -11.141 1.00 35.34 594 GLN A CA 1
ATOM 4888 C C . GLN A 1 594 ? -19.011 12.989 -12.287 1.00 35.34 594 GLN A C 1
ATOM 4890 O O . GLN A 1 594 ? -19.183 12.251 -13.253 1.00 35.34 594 GLN A O 1
ATOM 4895 N N . ALA A 1 595 ? -17.985 13.837 -12.214 1.00 30.19 595 ALA A N 1
ATOM 4896 C CA . ALA A 1 595 ? -16.984 13.996 -13.263 1.00 30.19 595 ALA A CA 1
ATOM 4897 C C . ALA A 1 595 ? -15.593 13.634 -12.731 1.00 30.19 595 ALA A C 1
ATOM 4899 O O . ALA A 1 595 ? -14.972 14.431 -12.034 1.00 30.19 595 ALA A O 1
ATOM 4900 N N . SER A 1 596 ? -15.110 12.439 -13.071 1.00 35.53 596 SER A N 1
ATOM 4901 C CA . SER A 1 596 ? -13.683 12.109 -13.181 1.00 35.53 596 SER A CA 1
ATOM 4902 C C . SER A 1 596 ? -13.540 10.706 -13.776 1.00 35.53 596 SER A C 1
ATOM 4904 O O . SER A 1 596 ? -14.051 9.755 -13.192 1.00 35.53 596 SER A O 1
ATOM 4906 N N . LEU A 1 597 ? -12.796 10.607 -14.886 1.00 42.59 597 LEU A N 1
ATOM 4907 C CA . LEU A 1 597 ? -12.501 9.441 -15.746 1.00 42.59 597 LEU A CA 1
ATOM 4908 C C . LEU A 1 597 ? -13.367 9.320 -17.015 1.00 42.59 597 LEU A C 1
ATOM 4910 O O . LEU A 1 597 ? -14.574 9.132 -16.945 1.00 42.59 597 LEU A O 1
ATOM 4914 N N . LEU A 1 598 ? -12.654 9.332 -18.155 1.00 43.03 598 LEU A N 1
ATOM 4915 C CA . LEU A 1 598 ? -13.057 9.307 -19.577 1.00 43.03 598 LEU A CA 1
ATOM 4916 C C . LEU A 1 598 ? -13.076 10.682 -20.267 1.00 43.03 598 LEU A C 1
ATOM 4918 O O . LEU A 1 598 ? -14.103 11.341 -20.386 1.00 43.03 598 LEU A O 1
ATOM 4922 N N . ALA A 1 599 ? -11.908 11.067 -20.789 1.00 38.44 599 ALA A N 1
ATOM 4923 C CA . ALA A 1 599 ? -11.754 12.121 -21.787 1.00 38.44 599 ALA A CA 1
ATOM 4924 C C . ALA A 1 599 ? -11.172 11.511 -23.083 1.00 38.44 599 ALA A C 1
ATOM 4926 O O . ALA A 1 599 ? -10.166 10.801 -22.993 1.00 38.44 599 ALA A O 1
ATOM 4927 N N . PRO A 1 600 ? -11.760 11.768 -24.268 1.00 49.16 600 PRO A N 1
ATOM 4928 C CA . PRO A 1 600 ? -11.148 11.423 -25.554 1.00 49.16 600 PRO A CA 1
ATOM 4929 C C . PRO A 1 600 ? -9.901 12.295 -25.826 1.00 49.16 600 PRO A C 1
ATOM 4931 O O . PRO A 1 600 ? -9.712 13.324 -25.166 1.00 49.16 600 PRO A O 1
ATOM 4934 N N . PRO A 1 601 ? -9.014 11.898 -26.760 1.00 40.78 601 PRO A N 1
ATOM 4935 C CA . PRO A 1 601 ? -7.720 12.553 -26.943 1.00 40.78 601 PRO A CA 1
ATOM 4936 C C . PRO A 1 601 ? -7.866 14.009 -27.403 1.00 40.78 601 PRO A C 1
ATOM 4938 O O . PRO A 1 601 ? -8.550 14.305 -28.381 1.00 40.78 601 PRO A O 1
ATOM 4941 N N . LYS A 1 602 ? -7.166 14.922 -26.720 1.00 44.50 602 LYS A N 1
ATOM 4942 C CA . LYS A 1 602 ? -6.994 16.301 -27.195 1.00 44.50 602 LYS A CA 1
ATOM 4943 C C . LYS A 1 602 ? -6.128 16.302 -28.465 1.00 44.50 602 LYS A C 1
ATOM 4945 O O . LYS A 1 602 ? -5.133 15.572 -28.488 1.00 44.50 602 LYS A O 1
ATOM 4950 N N . PRO A 1 603 ? -6.423 17.144 -29.475 1.00 54.47 603 PRO A N 1
ATOM 4951 C CA . PRO A 1 603 ? -5.462 17.412 -30.540 1.00 54.47 603 PRO A CA 1
ATOM 4952 C C . PRO A 1 603 ? -4.179 18.011 -29.935 1.00 54.47 603 PRO A C 1
ATOM 4954 O O . PRO A 1 603 ? -4.250 18.668 -28.887 1.00 54.47 603 PRO A O 1
ATOM 4957 N N . PRO A 1 604 ? -3.004 17.797 -30.552 1.00 45.25 604 PRO A N 1
ATOM 4958 C CA . PRO A 1 604 ? -1.757 18.334 -30.030 1.00 45.25 604 PRO A CA 1
ATOM 4959 C C . PRO A 1 604 ? -1.834 19.861 -29.979 1.00 45.25 604 PRO A C 1
ATOM 4961 O O . PRO A 1 604 ? -2.038 20.525 -30.996 1.00 45.25 604 PRO A O 1
ATOM 4964 N N . LEU A 1 605 ? -1.650 20.413 -28.778 1.00 43.03 605 LEU A N 1
ATOM 4965 C CA . LEU A 1 605 ? -1.375 21.832 -28.599 1.00 43.03 605 LEU A CA 1
ATOM 4966 C C . LEU A 1 605 ? -0.171 22.176 -29.476 1.00 43.03 605 LEU A C 1
ATOM 4968 O O . LEU A 1 605 ? 0.916 21.633 -29.267 1.00 43.03 605 LEU A O 1
ATOM 4972 N N . ARG A 1 606 ? -0.364 23.076 -30.449 1.00 48.94 606 ARG A N 1
ATOM 4973 C CA . ARG A 1 606 ? 0.762 23.727 -31.123 1.00 48.94 606 ARG A CA 1
ATOM 4974 C C . ARG A 1 606 ? 1.627 24.328 -30.022 1.00 48.94 606 ARG A C 1
ATOM 4976 O O . ARG A 1 606 ? 1.127 25.118 -29.221 1.00 48.94 606 ARG A O 1
ATOM 4983 N N . SER A 1 607 ? 2.891 23.920 -29.956 1.00 44.00 607 SER A N 1
ATOM 4984 C CA . SER A 1 607 ? 3.860 24.542 -29.063 1.00 44.00 607 SER A CA 1
ATOM 4985 C C . SER A 1 607 ? 3.857 26.036 -29.353 1.00 44.00 607 SER A C 1
ATOM 4987 O O . SER A 1 607 ? 4.143 26.435 -30.482 1.00 44.00 607 SER A O 1
ATOM 4989 N N . ALA A 1 608 ? 3.506 26.851 -28.359 1.00 49.72 608 ALA A N 1
ATOM 4990 C CA . ALA A 1 608 ? 3.689 28.286 -28.458 1.00 49.72 608 ALA A CA 1
ATOM 4991 C C . ALA A 1 608 ? 5.197 28.532 -28.556 1.00 49.72 608 ALA A C 1
ATOM 4993 O O . ALA A 1 608 ? 5.911 28.449 -27.557 1.00 49.72 608 ALA A O 1
ATOM 4994 N N . THR A 1 609 ? 5.685 28.751 -29.777 1.00 50.12 609 THR A N 1
ATOM 4995 C CA . THR A 1 609 ? 7.070 29.135 -30.032 1.00 50.12 609 THR A CA 1
ATOM 4996 C C . THR A 1 609 ? 7.244 30.546 -29.497 1.00 50.12 609 THR A C 1
ATOM 4998 O O . THR A 1 609 ? 7.020 31.517 -30.214 1.00 50.12 609 THR A O 1
ATOM 5001 N N . VAL A 1 610 ? 7.581 30.654 -28.211 1.00 57.28 610 VAL A N 1
ATOM 5002 C CA . VAL A 1 610 ? 7.977 31.919 -27.596 1.00 57.28 610 VAL A CA 1
ATOM 5003 C C . VAL A 1 610 ? 9.218 32.402 -28.356 1.00 57.28 610 VAL A C 1
ATOM 5005 O O . VAL A 1 610 ? 10.205 31.662 -28.404 1.00 57.28 610 VAL A O 1
ATOM 5008 N N . PRO A 1 611 ? 9.183 33.585 -28.996 1.00 65.25 611 PRO A N 1
ATOM 5009 C CA . PRO A 1 611 ? 10.362 34.163 -29.626 1.00 65.25 611 PRO A CA 1
ATOM 5010 C C . PRO A 1 611 ? 11.501 34.257 -28.611 1.00 65.25 611 PRO A C 1
ATOM 5012 O O . PRO A 1 611 ? 11.270 34.647 -27.468 1.00 65.25 611 PRO A O 1
ATOM 5015 N N . TRP A 1 612 ? 12.727 33.924 -29.020 1.00 60.19 612 TRP A N 1
ATOM 5016 C CA . TRP A 1 612 ? 13.886 33.934 -28.115 1.00 60.19 612 TRP A CA 1
ATOM 5017 C C . TRP A 1 612 ? 14.100 35.313 -27.468 1.00 60.19 612 TRP A C 1
ATOM 5019 O O . TRP A 1 612 ? 14.405 35.385 -26.284 1.00 60.19 612 TRP A O 1
ATOM 5029 N N . SER A 1 613 ? 13.759 36.395 -28.175 1.00 69.94 613 SER A N 1
ATOM 5030 C CA . SER A 1 613 ? 13.751 37.762 -27.640 1.00 69.94 613 SER A CA 1
ATOM 5031 C C . SER A 1 613 ? 12.886 37.959 -26.386 1.00 69.94 613 SER A C 1
ATOM 5033 O O . SER A 1 613 ? 13.233 38.782 -25.546 1.00 69.94 613 SER A O 1
ATOM 5035 N N . LEU A 1 614 ? 11.788 37.211 -26.218 1.00 66.94 614 LEU A N 1
ATOM 5036 C CA . LEU A 1 614 ? 10.951 37.266 -25.010 1.00 66.94 614 LEU A CA 1
ATOM 5037 C C . LEU A 1 614 ? 11.529 36.445 -23.849 1.00 66.94 614 LEU A C 1
ATOM 5039 O O . LEU A 1 614 ? 11.250 36.754 -22.692 1.00 66.94 614 LEU A O 1
ATOM 5043 N N . LEU A 1 615 ? 12.341 35.422 -24.135 1.00 71.75 615 LEU A N 1
ATOM 5044 C CA . LEU A 1 615 ? 13.118 34.709 -23.116 1.00 71.75 615 LEU A CA 1
ATOM 5045 C C . LEU A 1 615 ? 14.286 35.575 -22.631 1.00 71.75 615 LEU A C 1
ATOM 5047 O O . LEU A 1 615 ? 14.443 35.734 -21.422 1.00 71.75 615 LEU A O 1
ATOM 5051 N N . ASP A 1 616 ? 15.008 36.214 -23.554 1.00 78.75 616 ASP A N 1
ATOM 5052 C CA . ASP A 1 616 ? 16.099 37.144 -23.247 1.00 78.75 616 ASP A CA 1
ATOM 5053 C C . ASP A 1 616 ? 15.592 38.365 -22.458 1.00 78.75 616 ASP A C 1
ATOM 5055 O O . ASP A 1 616 ? 16.206 38.767 -21.471 1.00 78.75 616 ASP A O 1
ATOM 5059 N N . GLN A 1 617 ? 14.425 38.921 -22.818 1.00 76.88 617 GLN A N 1
ATOM 5060 C CA . GLN A 1 617 ? 13.773 39.985 -22.042 1.00 76.88 617 GLN A CA 1
ATOM 5061 C C . GLN A 1 617 ? 13.367 39.516 -20.636 1.00 76.88 617 GLN A C 1
ATOM 5063 O O . GLN A 1 617 ? 13.602 40.238 -19.669 1.00 76.88 617 GLN A O 1
ATOM 5068 N N . LEU A 1 618 ? 12.827 38.301 -20.483 1.00 81.38 618 LEU A N 1
ATOM 5069 C CA . LEU A 1 618 ? 12.500 37.739 -19.164 1.00 81.38 618 LEU A CA 1
ATOM 5070 C C . LEU A 1 618 ? 13.740 37.467 -18.303 1.00 81.38 618 LEU A C 1
ATOM 5072 O O . LEU A 1 618 ? 13.671 37.555 -17.075 1.00 81.38 618 LEU A O 1
ATOM 5076 N N . GLU A 1 619 ? 14.864 37.102 -18.913 1.00 77.81 619 GLU A N 1
ATOM 5077 C CA . GLU A 1 619 ? 16.129 36.910 -18.208 1.00 77.81 619 GLU A CA 1
ATOM 5078 C C . GLU A 1 619 ? 16.750 38.259 -17.814 1.00 77.81 619 GLU A C 1
ATOM 5080 O O . GLU A 1 619 ? 17.136 38.434 -16.656 1.00 77.81 619 GLU A O 1
ATOM 5085 N N . ALA A 1 620 ? 16.714 39.254 -18.705 1.00 80.06 620 ALA A N 1
ATOM 5086 C CA . ALA A 1 620 ? 17.097 40.632 -18.408 1.00 80.06 620 ALA A CA 1
ATOM 5087 C C . ALA A 1 620 ? 16.248 41.244 -17.278 1.00 80.06 620 ALA A C 1
ATOM 5089 O O . ALA A 1 620 ? 16.805 41.838 -16.353 1.00 80.06 620 ALA A O 1
ATOM 5090 N N . GLU A 1 621 ? 14.924 41.048 -17.273 1.00 84.44 621 GLU A N 1
ATOM 5091 C CA . GLU A 1 621 ? 14.062 41.496 -16.171 1.00 84.44 621 GLU A CA 1
ATOM 5092 C C . GLU A 1 621 ? 14.330 40.740 -14.866 1.00 84.44 621 GLU A C 1
ATOM 5094 O O . GLU A 1 621 ? 14.341 41.356 -13.802 1.00 84.44 621 GLU A O 1
ATOM 5099 N N . LYS A 1 622 ? 14.632 39.435 -14.902 1.00 86.94 622 LYS A N 1
ATOM 5100 C CA . LYS A 1 622 ? 15.057 38.696 -13.697 1.00 86.94 622 LYS A CA 1
ATOM 5101 C C . LYS A 1 622 ? 16.380 39.208 -13.136 1.00 86.94 622 LYS A C 1
ATOM 5103 O O . LYS A 1 622 ? 16.533 39.252 -11.915 1.00 86.94 622 LYS A O 1
ATOM 5108 N N . VAL A 1 623 ? 17.334 39.577 -13.991 1.00 81.25 623 VAL A N 1
ATOM 5109 C CA . VAL A 1 623 ? 18.590 40.209 -13.563 1.00 81.25 623 VAL A CA 1
ATOM 5110 C C . VAL A 1 623 ? 18.299 41.586 -12.968 1.00 81.25 623 VAL A C 1
ATOM 5112 O O . VAL A 1 623 ? 18.730 41.847 -11.848 1.00 81.25 623 VAL A O 1
ATOM 5115 N N . LYS A 1 624 ? 17.489 42.413 -13.639 1.00 83.06 624 LYS A N 1
ATOM 5116 C CA . LYS A 1 624 ? 17.083 43.746 -13.169 1.00 83.06 624 LYS A CA 1
ATOM 5117 C C . LYS A 1 624 ? 16.336 43.701 -11.830 1.00 83.06 624 LYS A C 1
ATOM 5119 O O . LYS A 1 624 ? 16.631 44.471 -10.926 1.00 83.06 624 LYS A O 1
ATOM 5124 N N . PHE A 1 625 ? 15.433 42.741 -11.647 1.00 83.75 625 PHE A N 1
ATOM 5125 C CA . PHE A 1 625 ? 14.721 42.543 -10.385 1.00 83.75 625 PHE A CA 1
ATOM 5126 C C . PHE A 1 625 ? 15.657 42.068 -9.264 1.00 83.75 625 PHE A C 1
ATOM 5128 O O . PHE A 1 625 ? 15.528 42.503 -8.122 1.00 83.75 625 PHE A O 1
ATOM 5135 N N . LYS A 1 626 ? 16.647 41.215 -9.572 1.00 82.44 626 LYS A N 1
ATOM 5136 C CA . LYS A 1 626 ? 17.690 40.827 -8.608 1.00 82.44 626 LYS A CA 1
ATOM 5137 C C . LYS A 1 626 ? 18.601 41.999 -8.239 1.00 82.44 626 LYS A C 1
ATOM 5139 O O . LYS A 1 626 ? 18.942 42.119 -7.065 1.00 82.44 626 LYS A O 1
ATOM 5144 N N . THR A 1 627 ? 18.976 42.866 -9.183 1.00 78.94 627 THR A N 1
ATOM 5145 C CA . THR A 1 627 ? 19.785 44.058 -8.884 1.00 78.94 627 THR A CA 1
ATOM 5146 C C . THR A 1 627 ? 18.989 45.106 -8.109 1.00 78.94 627 THR A C 1
ATOM 5148 O O . THR A 1 627 ? 19.520 45.653 -7.149 1.00 78.94 627 THR A O 1
ATOM 5151 N N . GLU A 1 628 ? 17.702 45.313 -8.403 1.00 77.00 628 GLU A N 1
ATOM 5152 C CA . GLU A 1 628 ? 16.812 46.151 -7.583 1.00 77.00 628 GLU A CA 1
ATOM 5153 C C . GLU A 1 628 ? 16.603 45.572 -6.174 1.00 77.00 628 GLU A C 1
ATOM 5155 O O . GLU A 1 628 ? 16.628 46.308 -5.188 1.00 77.00 628 GLU A O 1
ATOM 5160 N N . GLN A 1 629 ? 16.451 44.251 -6.039 1.00 81.25 629 GLN A N 1
ATOM 5161 C CA . GLN A 1 629 ? 16.337 43.595 -4.735 1.00 81.25 629 GLN A CA 1
ATOM 5162 C C . GLN A 1 629 ? 17.652 43.667 -3.937 1.00 81.25 629 GLN A C 1
ATOM 5164 O O . GLN A 1 629 ? 17.615 43.829 -2.716 1.00 81.25 629 GLN A O 1
ATOM 5169 N N . ALA A 1 630 ? 18.807 43.596 -4.607 1.00 74.75 630 ALA A N 1
ATOM 5170 C CA . ALA A 1 630 ? 20.116 43.820 -3.999 1.00 74.75 630 ALA A CA 1
ATOM 5171 C C . ALA A 1 630 ? 20.305 45.288 -3.578 1.00 74.75 630 ALA A C 1
ATOM 5173 O O . ALA A 1 630 ? 20.704 45.535 -2.445 1.00 74.75 630 ALA A O 1
ATOM 5174 N N . ALA A 1 631 ? 19.933 46.255 -4.423 1.00 72.25 631 ALA A N 1
ATOM 5175 C CA . ALA A 1 631 ? 19.989 47.685 -4.110 1.00 72.25 631 ALA A CA 1
ATOM 5176 C C . ALA A 1 631 ? 19.076 48.060 -2.927 1.00 72.25 631 ALA A C 1
ATOM 5178 O O . ALA A 1 631 ? 19.499 48.787 -2.029 1.00 72.25 631 ALA A O 1
ATOM 5179 N N . ARG A 1 632 ? 17.862 47.488 -2.862 1.00 70.31 632 ARG A N 1
ATOM 5180 C CA . ARG A 1 632 ? 16.959 47.629 -1.705 1.00 70.31 632 ARG A CA 1
ATOM 5181 C C . ARG A 1 632 ? 17.536 47.006 -0.432 1.00 70.31 632 ARG A C 1
ATOM 5183 O O . ARG A 1 632 ? 17.415 47.606 0.629 1.00 70.31 632 ARG A O 1
ATOM 5190 N N . LYS A 1 633 ? 18.189 45.839 -0.517 1.00 72.69 633 LYS A N 1
ATOM 5191 C CA . LYS A 1 633 ? 18.904 45.234 0.626 1.00 72.69 633 LYS A CA 1
ATOM 5192 C C . LYS A 1 633 ? 20.141 46.033 1.052 1.00 72.69 633 LYS A C 1
ATOM 5194 O O . LYS A 1 633 ? 20.480 46.012 2.227 1.00 72.69 633 LYS A O 1
ATOM 5199 N N . ALA A 1 634 ? 20.778 46.744 0.124 1.00 69.88 634 ALA A N 1
ATOM 5200 C CA . ALA A 1 634 ? 21.904 47.643 0.373 1.00 69.88 634 ALA A CA 1
ATOM 5201 C C . ALA A 1 634 ? 21.481 49.063 0.815 1.00 69.88 634 ALA A C 1
ATOM 5203 O O . ALA A 1 634 ? 22.316 49.960 0.856 1.00 69.88 634 ALA A O 1
ATOM 5204 N N . GLY A 1 635 ? 20.198 49.291 1.124 1.00 60.28 635 GLY A N 1
ATOM 5205 C CA . GLY A 1 635 ? 19.705 50.559 1.678 1.00 60.28 635 GLY A CA 1
ATOM 5206 C C . GLY A 1 635 ? 19.519 51.705 0.676 1.00 60.28 635 GLY A C 1
ATOM 5207 O O . GLY A 1 635 ? 19.082 52.783 1.072 1.00 60.28 635 GLY A O 1
ATOM 5208 N N . PHE A 1 636 ? 19.775 51.501 -0.620 1.00 54.41 636 PHE A N 1
ATOM 5209 C CA . PHE A 1 636 ? 19.567 52.531 -1.644 1.00 54.41 636 PHE A CA 1
ATOM 5210 C C . PHE A 1 636 ? 18.086 52.650 -2.034 1.00 54.41 636 PHE A C 1
ATOM 5212 O O . PHE A 1 636 ? 17.646 52.182 -3.085 1.00 54.41 636 PHE A O 1
ATOM 5219 N N . THR A 1 637 ? 17.298 53.321 -1.191 1.00 53.75 637 THR A N 1
ATOM 5220 C CA . THR A 1 637 ? 15.962 53.808 -1.558 1.00 53.75 637 THR A CA 1
ATOM 5221 C C . THR A 1 637 ? 16.075 55.179 -2.219 1.00 53.75 637 THR A C 1
ATOM 5223 O O . THR A 1 637 ? 16.225 56.195 -1.540 1.00 53.75 637 THR A O 1
ATOM 5226 N N . THR A 1 638 ? 15.970 55.234 -3.548 1.00 52.81 638 THR A N 1
ATOM 5227 C CA . THR A 1 638 ? 15.880 56.489 -4.310 1.00 52.81 638 THR A CA 1
ATOM 5228 C C . THR A 1 638 ? 14.516 57.150 -4.114 1.00 52.81 638 THR A C 1
ATOM 5230 O O . THR A 1 638 ? 13.639 57.118 -4.976 1.00 52.81 638 THR A O 1
ATOM 5233 N N . ASN A 1 639 ? 14.344 57.780 -2.954 1.00 46.47 639 ASN A N 1
ATOM 5234 C CA . ASN A 1 639 ? 13.158 58.547 -2.602 1.00 46.47 639 ASN A CA 1
ATOM 5235 C C . ASN A 1 639 ? 13.158 59.884 -3.371 1.00 46.47 639 ASN A C 1
ATOM 5237 O O . ASN A 1 639 ? 13.495 60.938 -2.833 1.00 46.47 639 ASN A O 1
ATOM 5241 N N . LYS A 1 640 ? 12.855 59.844 -4.676 1.00 44.19 640 LYS A N 1
ATOM 5242 C CA . LYS A 1 640 ? 12.796 61.051 -5.509 1.00 44.19 640 LYS A CA 1
ATOM 5243 C C . LYS A 1 640 ? 11.410 61.680 -5.399 1.00 44.19 640 LYS A C 1
ATOM 5245 O O . LYS A 1 640 ? 10.483 61.321 -6.123 1.00 44.19 640 LYS A O 1
ATOM 5250 N N . HIS A 1 641 ? 11.287 62.619 -4.462 1.00 37.34 641 HIS A N 1
ATOM 5251 C CA . HIS A 1 641 ? 10.106 63.463 -4.329 1.00 37.34 641 HIS A CA 1
ATOM 5252 C C . HIS A 1 641 ? 9.760 64.148 -5.657 1.00 37.34 641 HIS A C 1
ATOM 5254 O O . HIS A 1 641 ? 10.618 64.683 -6.361 1.00 37.34 641 HIS A O 1
ATOM 5260 N N . ARG A 1 642 ? 8.458 64.163 -5.939 1.00 39.38 642 ARG A N 1
ATOM 5261 C CA . ARG A 1 642 ? 7.799 64.970 -6.964 1.00 39.38 642 ARG A CA 1
ATOM 5262 C C . ARG A 1 642 ? 8.152 66.452 -6.747 1.00 39.38 642 ARG A C 1
ATOM 5264 O O . ARG A 1 642 ? 7.872 66.984 -5.676 1.00 39.38 642 ARG A O 1
ATOM 5271 N N . LYS A 1 643 ? 8.738 67.107 -7.751 1.00 37.09 643 LYS A N 1
ATOM 5272 C CA . LYS A 1 643 ? 8.780 68.573 -7.888 1.00 37.09 643 LYS A CA 1
ATOM 5273 C C . LYS A 1 643 ? 8.265 68.949 -9.273 1.00 37.09 643 LYS A C 1
ATOM 5275 O O . LYS A 1 643 ? 8.423 68.185 -10.223 1.00 37.09 643 LYS A O 1
ATOM 5280 N N . GLU A 1 644 ? 7.595 70.086 -9.337 1.00 37.00 644 GLU A N 1
ATOM 5281 C CA . GLU A 1 644 ? 6.804 70.535 -10.480 1.00 37.00 644 GLU A CA 1
ATOM 5282 C C . GLU A 1 644 ? 7.651 71.366 -11.468 1.00 37.00 644 GLU A C 1
ATOM 5284 O O . GLU A 1 644 ? 8.590 72.036 -11.049 1.00 37.00 644 GLU A O 1
ATOM 5289 N N . VAL A 1 645 ? 7.324 71.249 -12.767 1.00 44.69 645 VAL A N 1
ATOM 5290 C CA . VAL A 1 645 ? 7.090 72.333 -13.763 1.00 44.69 645 VAL A CA 1
ATOM 5291 C C . VAL A 1 645 ? 8.031 73.566 -13.688 1.00 44.69 645 VAL A C 1
ATOM 5293 O O . VAL A 1 645 ? 8.027 74.260 -12.675 1.00 44.69 645 VAL A O 1
ATOM 5296 N N . PRO A 1 646 ? 8.772 73.921 -14.773 1.00 47.88 646 PRO A N 1
ATOM 5297 C CA . PRO A 1 646 ? 8.128 74.685 -15.858 1.00 47.88 646 PRO A CA 1
ATOM 5298 C C . PRO A 1 646 ? 8.587 74.451 -17.315 1.00 47.88 646 PRO A C 1
ATOM 5300 O O . PRO A 1 646 ? 9.603 73.828 -17.610 1.00 47.88 646 PRO A O 1
ATOM 5303 N N . VAL A 1 647 ? 7.764 75.003 -18.216 1.00 48.59 647 VAL A N 1
ATOM 5304 C CA . VAL A 1 647 ? 7.897 75.101 -19.684 1.00 48.59 647 VAL A CA 1
ATOM 5305 C C . VAL A 1 647 ? 8.846 76.248 -20.080 1.00 48.59 647 VAL A C 1
ATOM 5307 O O . VAL A 1 647 ? 8.815 77.295 -19.436 1.00 48.59 647 VAL A O 1
ATOM 5310 N N . PRO A 1 648 ? 9.666 76.071 -21.133 1.00 48.81 648 PRO A N 1
ATOM 5311 C CA . PRO A 1 648 ? 9.702 77.011 -22.278 1.00 48.81 648 PRO A CA 1
ATOM 5312 C C . PRO A 1 648 ? 9.577 76.235 -23.616 1.00 48.81 648 PRO A C 1
ATOM 5314 O O . PRO A 1 648 ? 10.154 75.164 -23.761 1.00 48.81 648 PRO A O 1
ATOM 5317 N N . SER A 1 649 ? 8.677 76.568 -24.548 1.00 41.94 649 SER A N 1
ATOM 5318 C CA . SER A 1 649 ? 8.645 77.712 -25.487 1.00 41.94 649 SER A CA 1
ATOM 5319 C C . SER A 1 649 ? 9.599 77.603 -26.694 1.00 41.94 649 SER A C 1
ATOM 5321 O O . SER A 1 649 ? 10.808 77.736 -26.543 1.00 41.94 649 SER A O 1
ATOM 5323 N N . ASN A 1 650 ? 8.995 77.432 -27.875 1.00 41.91 650 ASN A N 1
ATOM 5324 C CA . ASN A 1 650 ? 9.451 77.712 -29.247 1.00 41.91 650 ASN A CA 1
ATOM 5325 C C . ASN A 1 650 ? 10.924 78.103 -29.492 1.00 41.91 650 ASN A C 1
ATOM 5327 O O . ASN A 1 650 ? 11.334 79.218 -29.166 1.00 41.91 650 ASN A O 1
ATOM 5331 N N . SER A 1 651 ? 11.628 77.289 -30.284 1.00 37.31 651 SER A N 1
ATOM 5332 C CA . SER A 1 651 ? 12.340 77.703 -31.513 1.00 37.31 651 SER A CA 1
ATOM 5333 C C . SER A 1 651 ? 12.458 76.497 -32.445 1.00 37.31 651 SER A C 1
ATOM 5335 O O . SER A 1 651 ? 12.707 75.398 -31.902 1.00 37.31 651 SER A O 1
#

InterPro domains:
  IPR000048 IQ motif, EF-hand binding site [PF00612] (132-148)
  IPR000048 IQ motif, EF-hand binding site [PF00612] (161-176)
  IPR000048 IQ motif, EF-hand binding site [PF00612] (237-253)
  IPR000048 IQ motif, EF-hand binding site [PF00612] (262-280)
  IPR000048 IQ motif, EF-hand binding site [SM00015] (103-125)
  IPR000048 IQ motif, EF-hand binding site [SM00015] (129-151)
  IPR000048 IQ motif, EF-hand binding site [SM00015] (156-178)
  IPR000048 IQ motif, EF-hand binding site [SM00015] (183-205)
  IPR000048 IQ motif, EF-hand binding site [SM00015] (208-230)
  IPR000048 IQ motif, EF-hand binding site [SM00015] (233-255)
  IPR000048 IQ motif, EF-hand binding site [SM00015] (260-282)
  IPR051185 Abnormal Spindle-like Microcephaly-associated [PTHR22706] (105-288)

Secondary structure (DSSP, 8-state):
-----------PPP-----------HHHHHHHHHHHHHTTS-PPPPP-------PPP----THHHHHHHHHHHS--------PPPPP----SSHHHHHHHHHHHHHHHHHHHHHHHHHHHHHHHHHHHHHHHHHHHHHHHHHHHHHHHHHHHHHHHHHHHHHHHHHHHHHHHHHHHHHHHHHHHHHHHHHHHHHHHHHHHHHHHHHHHHHHHHHHHHHHHHHHHHHHHHHHHHHHHHHHHHHHHHHHHHHHHHHHHHHHHHHHHHHHHHHHHHHHHHHHHHHHHHHHHHHHHHHHHHHHHHHHHHHHHHHHHHHHHHHHHHTHHHHHHHHHHHHHHHHHHHHHHHHHHHHHHHHHHT--HHHHHTTHHHHHHHHHHHHHHHHHHHHHIIIIIIHHHHHHHHHHHHHHHHHHHHHHHHHHHHHHHHHHHHHHHHHHHHHHHHHHHHHHHHHHHHHHHHHT----B-TTS-B-SSPPPPP---S--TTSS-TTSS-----S-HHHHHHHHHHHHHHHHHHHHHHHHHHHHHHHHHHHHHHHHHHHHHTTS------------------------------------------------S--PPPPPPPP----HHHHHHHHHHHHHHHHHHHHHHTT----------------

pLDDT: mean 72.74, std 21.44, range [28.31, 97.19]